Protein AF-A0A0M4JJF6-F1 (afdb_monomer_lite)

Secondary structure (DSSP, 8-state):
-------------------SS-HHHHHHHHHHHHHHHHHHHHHTTHHHHHHHHHHHHHHHHTTTTSTT-HHHHHHHHHHHHHHHHHHTHHHHHHHHHHHHHSTT--HHHHHHHHHHHHHHHHHTSTTSHHHHHHTTSSEEEEEEEETTEEEEEEEEETTTEEEEEEEETTEEEEEEEEE----HHHHHHHHHHHHHHHHHHHTT----GGGGGG-GGGHHHHHHHHHHHHHHHHHHHHHHHHHHHHHHHHHHHTSSGGGHHHHHHHHHHHHHHTTTTTTHHHHHHIIIIISEEEE-BB-TTSPEEEETTSSSS-SB-TTSSBPHHHIIIIIHHHHHHHSSSPPP-TTTGGGTEEEESS-PPTTEEEEEETTEEEEEEESHHHHHHTTBS--TTTGGGHHIIIIIHHHHHHHHHHHS-TTTHHHHHHHHHHHHHHHHHHS--HHHHHHHHTT-HHHHHHHHHHHHHHHHHHHHTT-----SSS--HHHHHHHHHHHHHHHHHHHHHT-HHHHHHT-TTHHHHHHHHHHHHHHHHHHHHHHHTT---TT-SPTT----------TTTHHHHHHHHHHHHHHHH-GGGEEEEEEETTEEEEEES-SSSS--HHHHHHTT--EEEEETTTEEEEE--TTHHHHHHHHHHHHH-

Foldseek 3Di:
DDDDDDDDDDDPDDPPPPPDDCPPVVVVLVVLVLQLVLQVQLVVCQLQLLVLQAQLVVQLLVVVPDPDDPSNVSSCVSNVSSVVSVVCLLLSLLLSLQQSLAPVSDNLLSVQSNLLLVLLCVQVDVVHLLCVPFQPPCKDWAWDQDPLDTDTPDIGGLLFWDFDWDDRNQAITRHDTDGQQDCPNLSSNVSSNVSSVLQNPQQQAADPPVCRVCHHNNVSSVVSVVVSVVVSNVCSVPRSVVLSVLLVLLCVCVVDDVSLLVSLLVLLLVLLVCVVSPCSVSNQCQAAFAAKDKFFAWALLLATEAEQPPDPHGQADPVRFGDPVCQVQAVQVCCVQQQVRDRDGRVCNVNHYDYHPDDDPPQWDWHQDPSYTIIIHGGQQRCLSSLGLGQSNPLLLLLCLQAALVLQLVLLLVLFDPVCSVQSCQQSVVLSLSCQASQSNSSSCSLACSQPVVLSSVSSNLSSVSSSQLVVLSAHQHANGHRHPSRRVVSQSSRSSSLSNLCSRVHVSSSVSNHSVCSVVSSVVNRVVNNVVSNCCCVVVVGCGPNSDDPPDDDPGPDDDPPPVLLVLLLQLLVLCCVQCPLQQFDDWDDDQFKIKTFGPFPPPRHDPVSNVVSVFPDWDDDPGGIIITGRHRCVVSNRVSNVVVSVD

Structure (mmCIF, N/CA/C/O backbone):
data_AF-A0A0M4JJF6-F1
#
_entry.id   AF-A0A0M4JJF6-F1
#
loop_
_atom_site.group_PDB
_atom_site.id
_atom_site.type_symbol
_atom_site.label_atom_id
_atom_site.label_alt_id
_atom_site.label_comp_id
_atom_site.label_asym_id
_atom_site.label_entity_id
_atom_site.label_seq_id
_atom_site.pdbx_PDB_ins_code
_atom_site.Cartn_x
_atom_site.Cartn_y
_atom_site.Cartn_z
_atom_site.occupancy
_atom_site.B_iso_or_equiv
_atom_site.auth_seq_id
_atom_site.auth_comp_id
_atom_site.auth_asym_id
_atom_site.auth_atom_id
_atom_site.pdbx_PDB_model_num
ATOM 1 N N . MET A 1 1 ? -38.764 65.957 46.339 1.00 36.06 1 MET A N 1
ATOM 2 C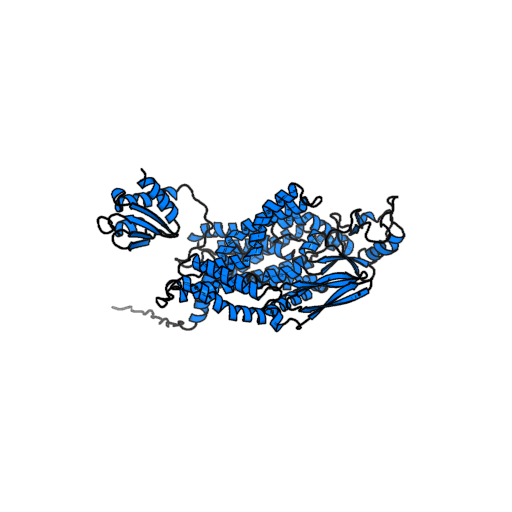 CA . MET A 1 1 ? -37.404 65.758 45.787 1.00 36.06 1 MET A CA 1
ATOM 3 C C . MET A 1 1 ? -37.327 64.319 45.296 1.00 36.06 1 MET A C 1
ATOM 5 O O . MET A 1 1 ? -37.314 63.419 46.115 1.00 36.06 1 MET A O 1
ATOM 9 N N . ASN A 1 2 ? -37.727 64.063 44.051 1.00 31.86 2 ASN A N 1
ATOM 10 C CA . ASN A 1 2 ? -36.902 64.065 42.829 1.00 31.86 2 ASN A CA 1
ATOM 11 C C . ASN A 1 2 ? -35.875 62.916 42.788 1.00 31.86 2 ASN A C 1
ATOM 13 O O . ASN A 1 2 ? -34.864 62.975 43.471 1.00 31.86 2 ASN A O 1
ATOM 17 N N . THR A 1 3 ? -36.197 61.870 42.005 1.00 33.09 3 THR A N 1
ATOM 18 C CA . THR A 1 3 ? -35.511 61.436 40.754 1.00 33.09 3 THR A CA 1
ATOM 19 C C . THR A 1 3 ? -34.329 60.486 41.023 1.00 33.09 3 THR A C 1
ATOM 21 O O . THR A 1 3 ? -33.527 60.770 41.893 1.00 33.09 3 THR A O 1
ATOM 24 N N . VAL A 1 4 ? -34.116 59.341 40.364 1.00 33.16 4 VAL A N 1
ATOM 25 C CA . VAL A 1 4 ? -34.265 58.993 38.942 1.00 33.16 4 VAL A CA 1
ATOM 26 C C . VAL A 1 4 ? -34.453 57.471 38.806 1.00 33.16 4 VAL A C 1
ATOM 28 O O . VAL A 1 4 ? -33.656 56.695 39.326 1.00 33.16 4 VAL A O 1
ATOM 31 N N . SER A 1 5 ? -35.455 57.052 38.034 1.00 38.34 5 SER A N 1
ATOM 32 C CA . SER A 1 5 ? -35.536 55.745 37.377 1.00 38.34 5 SER A CA 1
ATOM 33 C C . SER A 1 5 ? -35.001 55.869 35.945 1.00 38.34 5 SER A C 1
ATOM 35 O O . SER A 1 5 ? -35.314 56.837 35.251 1.00 38.34 5 SER A O 1
ATOM 37 N N . LYS A 1 6 ? -34.212 54.896 35.470 1.00 33.53 6 LYS A N 1
ATOM 38 C CA . LYS A 1 6 ? -34.040 54.659 34.029 1.00 33.53 6 LYS A CA 1
ATOM 39 C C . LYS A 1 6 ? -33.722 53.196 33.735 1.00 33.53 6 LYS A C 1
ATOM 41 O O . LYS A 1 6 ? -32.844 52.586 34.331 1.00 33.53 6 LYS A O 1
ATOM 46 N N . GLU A 1 7 ? -34.525 52.681 32.819 1.00 38.53 7 GLU A N 1
ATOM 47 C CA . GLU A 1 7 ? -34.647 51.317 32.324 1.00 38.53 7 GLU A CA 1
ATOM 48 C C . GLU A 1 7 ? -33.341 50.722 31.784 1.00 38.53 7 GLU A C 1
ATOM 50 O O . GLU A 1 7 ? -32.518 51.410 31.179 1.00 38.53 7 GLU A O 1
ATOM 55 N N . THR A 1 8 ? -33.216 49.395 31.839 1.00 30.08 8 THR A N 1
ATOM 56 C CA . THR A 1 8 ? -32.450 48.665 30.823 1.00 30.08 8 THR A CA 1
ATOM 57 C C . THR A 1 8 ? -33.233 47.436 30.373 1.00 30.08 8 THR A C 1
ATOM 59 O O . THR A 1 8 ? -33.592 46.560 31.155 1.00 30.08 8 THR A O 1
ATOM 62 N N . LYS A 1 9 ? -33.555 47.442 29.078 1.00 29.80 9 LYS A N 1
ATOM 63 C CA . LYS A 1 9 ? -34.382 46.486 28.340 1.00 29.80 9 LYS A CA 1
ATOM 64 C C . LYS A 1 9 ? -33.853 45.052 28.442 1.00 29.80 9 LYS A C 1
ATOM 66 O O . LYS A 1 9 ? -32.748 44.764 27.990 1.00 29.80 9 LYS A O 1
ATOM 71 N N . ILE A 1 10 ? -34.710 44.138 28.890 1.00 30.95 10 ILE A N 1
ATOM 72 C CA . ILE A 1 10 ? -34.548 42.692 28.702 1.00 30.95 10 ILE A CA 1
ATOM 73 C C . ILE A 1 10 ? -34.803 42.383 27.219 1.00 30.95 10 ILE A C 1
ATOM 75 O O . ILE A 1 10 ? -35.938 42.423 26.739 1.00 30.95 10 ILE A O 1
ATOM 79 N N . LYS A 1 11 ? -33.739 42.085 26.465 1.00 28.56 11 LYS A N 1
ATOM 80 C CA . LYS A 1 11 ? -33.845 41.459 25.142 1.00 28.56 11 LYS A CA 1
ATOM 81 C C . LYS A 1 11 ? -34.229 39.991 25.347 1.00 28.56 11 LYS A C 1
ATOM 83 O O . LYS A 1 11 ? -33.445 39.215 25.878 1.00 28.56 11 LYS A O 1
ATOM 88 N N . LYS A 1 12 ? -35.432 39.620 24.898 1.00 30.91 12 LYS A N 1
ATOM 89 C CA . LYS A 1 12 ? -35.834 38.225 24.668 1.00 30.91 12 LYS A CA 1
ATOM 90 C C . LYS A 1 12 ? -34.853 37.583 23.683 1.00 30.91 12 LYS A C 1
ATOM 92 O O . LYS A 1 12 ? -34.950 37.828 22.479 1.00 30.91 12 LYS A O 1
ATOM 97 N N . GLU A 1 13 ? -33.942 36.753 24.175 1.00 30.30 13 GLU A N 1
ATOM 98 C CA . GLU A 1 13 ? -33.288 35.760 23.331 1.00 30.30 13 GLU A CA 1
ATOM 99 C C . GLU A 1 13 ? -34.336 34.723 22.927 1.00 30.30 13 GLU A C 1
ATOM 101 O O . GLU A 1 13 ? -34.927 34.018 23.744 1.00 30.30 13 GLU A O 1
ATOM 106 N N . LYS A 1 14 ? -34.630 34.705 21.627 1.00 28.64 14 LYS A N 1
ATOM 107 C CA . LYS A 1 14 ? -35.401 33.647 20.990 1.00 28.64 14 LYS A CA 1
ATOM 108 C C . LYS A 1 14 ? -34.633 32.342 21.183 1.00 28.64 14 LYS A C 1
ATOM 110 O O . LYS A 1 14 ? -33.569 32.178 20.590 1.00 28.64 14 LYS A O 1
ATOM 115 N N . ASN A 1 15 ? -35.215 31.418 21.943 1.00 30.58 15 ASN A N 1
ATOM 116 C CA . ASN A 1 15 ? -34.919 29.993 21.849 1.00 30.58 15 ASN A CA 1
ATOM 117 C C . ASN A 1 15 ? -35.012 29.575 20.376 1.00 30.58 15 ASN A C 1
ATOM 119 O O . ASN A 1 15 ? -36.103 29.383 19.837 1.00 30.58 15 ASN A O 1
ATOM 123 N N . PHE A 1 16 ? -33.863 29.472 19.713 1.00 29.19 16 PHE A N 1
ATOM 124 C CA . PHE A 1 16 ? -33.748 28.760 18.452 1.00 29.19 16 PHE A CA 1
ATOM 125 C C . PHE A 1 16 ? -33.632 27.279 18.791 1.00 29.19 16 PHE A C 1
ATOM 127 O O . PHE A 1 16 ? -32.544 26.723 18.930 1.00 29.19 16 PHE A O 1
ATOM 134 N N . ASP A 1 17 ? -34.793 26.653 18.938 1.00 36.25 17 ASP A N 1
ATOM 135 C CA . ASP A 1 17 ? -34.928 25.209 18.927 1.00 36.25 17 ASP A CA 1
ATOM 136 C C . ASP A 1 17 ? -34.514 24.685 17.539 1.00 36.25 17 ASP A C 1
ATOM 138 O O . ASP A 1 17 ? -35.274 24.692 16.569 1.00 36.25 17 ASP A O 1
ATOM 142 N N . LYS A 1 18 ? -33.238 24.307 17.416 1.00 32.38 18 LYS A N 1
ATOM 143 C CA . LYS A 1 18 ? -32.677 23.549 16.288 1.00 32.38 18 LYS A CA 1
ATOM 144 C C . LYS A 1 18 ? -32.388 22.115 16.732 1.00 32.38 18 LYS A C 1
ATOM 146 O O . LYS A 1 18 ? -31.299 21.598 16.508 1.00 32.38 18 LYS A O 1
ATOM 151 N N . THR A 1 19 ? -33.357 21.432 17.338 1.00 46.03 19 THR A N 1
ATOM 152 C CA . THR A 1 19 ? -33.222 20.004 17.662 1.00 46.03 19 THR A CA 1
ATOM 153 C C . THR A 1 19 ? -34.248 19.157 16.920 1.00 46.03 19 THR A C 1
ATOM 155 O O . THR A 1 19 ? -35.281 18.794 17.462 1.00 46.03 19 THR A O 1
ATOM 158 N N . LYS A 1 20 ? -33.970 18.814 15.648 1.00 39.09 20 LYS A N 1
ATOM 159 C CA . LYS A 1 20 ? -34.603 17.635 15.000 1.00 39.09 20 LYS A CA 1
ATOM 160 C C . LYS A 1 20 ? -34.040 17.162 13.654 1.00 39.09 20 LYS A C 1
ATOM 162 O O . LYS A 1 20 ? -34.590 16.222 13.090 1.00 39.09 20 LYS A O 1
ATOM 167 N N . LYS A 1 21 ? -32.947 17.737 13.127 1.00 41.28 21 LYS A N 1
ATOM 168 C CA . LYS A 1 21 ? -32.400 17.341 11.806 1.00 41.28 21 LYS A CA 1
ATOM 169 C C . LYS A 1 21 ? -31.160 16.428 11.826 1.00 41.28 21 LYS A C 1
ATOM 171 O O . LYS A 1 21 ? -30.768 15.958 10.766 1.00 41.28 21 LYS A O 1
ATOM 176 N N . ASN A 1 22 ? -30.585 16.106 12.993 1.00 50.56 22 ASN A N 1
ATOM 177 C CA . ASN A 1 22 ? -29.262 15.455 13.067 1.00 50.56 22 ASN A CA 1
ATOM 178 C C . ASN A 1 22 ? -29.225 13.965 13.454 1.00 50.56 22 ASN A C 1
ATOM 180 O O . ASN A 1 22 ? -28.136 13.406 13.458 1.00 50.56 22 ASN A O 1
ATOM 184 N N . ASN A 1 23 ? -30.346 13.280 13.713 1.00 58.53 23 ASN A N 1
ATOM 185 C CA . ASN A 1 23 ? -30.296 11.911 14.265 1.00 58.53 23 ASN A CA 1
ATOM 186 C C . ASN A 1 23 ? -29.668 10.854 13.338 1.00 58.53 23 ASN A C 1
ATOM 188 O O . ASN A 1 23 ? -29.099 9.888 13.831 1.00 58.53 23 ASN A O 1
ATOM 192 N N . PHE A 1 24 ? -29.766 10.985 12.011 1.00 67.00 24 PHE A N 1
ATOM 193 C CA . PHE A 1 24 ? -29.172 9.992 11.105 1.00 67.00 24 PHE A CA 1
ATOM 194 C C . PHE A 1 24 ? -27.657 10.174 10.977 1.00 67.00 24 PHE A C 1
ATOM 196 O O . PHE A 1 24 ? -26.903 9.234 11.219 1.00 67.00 24 PHE A O 1
ATOM 203 N N . PHE A 1 25 ? -27.212 11.391 10.648 1.00 61.75 25 PHE A N 1
ATOM 204 C CA . PHE A 1 25 ? -25.793 11.697 10.480 1.00 61.75 25 PHE A CA 1
ATOM 205 C C . PHE A 1 25 ? -25.012 11.546 11.786 1.00 61.75 25 PHE A C 1
ATOM 207 O O . PHE A 1 25 ? -23.918 10.993 11.753 1.00 61.75 25 PHE A O 1
ATOM 214 N N . SER A 1 26 ? -25.571 11.948 12.934 1.00 66.19 26 SER A N 1
ATOM 215 C CA . SER A 1 26 ? -24.904 11.750 14.226 1.00 66.19 26 SER A CA 1
ATOM 216 C C . SER A 1 26 ? -24.753 10.265 14.563 1.00 66.19 26 SER A C 1
ATOM 218 O O . SER A 1 26 ? -23.661 9.825 14.907 1.00 66.19 26 SER A O 1
ATOM 220 N N . ASN A 1 27 ? -25.808 9.463 14.387 1.00 68.62 27 ASN A N 1
ATOM 221 C CA . ASN A 1 27 ? -25.758 8.022 14.639 1.00 68.62 27 ASN A CA 1
ATOM 222 C C . ASN A 1 27 ? -24.825 7.286 13.669 1.00 68.62 27 ASN A C 1
ATOM 224 O O . ASN A 1 27 ? -24.177 6.315 14.062 1.00 68.62 27 ASN A O 1
ATOM 228 N N . LEU A 1 28 ? -24.753 7.723 12.409 1.00 70.81 28 LEU A N 1
ATOM 229 C CA . LEU A 1 28 ? -23.800 7.196 11.436 1.00 70.81 28 LEU A CA 1
ATOM 230 C C . LEU A 1 28 ? -22.364 7.518 11.861 1.00 70.81 28 LEU A C 1
ATOM 232 O O . LEU A 1 28 ? -21.527 6.623 11.882 1.00 70.81 28 LEU A O 1
ATOM 236 N N . LEU A 1 29 ? -22.098 8.760 12.266 1.00 64.75 29 LEU A N 1
ATOM 237 C CA . LEU A 1 29 ? -20.776 9.210 12.697 1.00 64.75 29 LEU A CA 1
ATOM 238 C C . LEU A 1 29 ? -20.318 8.476 13.969 1.00 64.75 29 LEU A C 1
ATOM 240 O O . LEU A 1 29 ? -19.194 7.989 14.009 1.00 64.75 29 LEU A O 1
ATOM 244 N N . ILE A 1 30 ? -21.209 8.268 14.945 1.00 70.19 30 ILE A N 1
ATOM 245 C CA . ILE A 1 30 ? -20.930 7.463 16.151 1.00 70.19 30 ILE A CA 1
ATOM 246 C C . ILE A 1 30 ? -20.581 6.011 15.783 1.00 70.19 30 ILE A C 1
ATOM 248 O O . ILE A 1 30 ? -19.629 5.436 16.312 1.00 70.19 30 ILE A O 1
ATOM 252 N N . LYS A 1 31 ? -21.322 5.397 14.851 1.00 71.88 31 LYS A N 1
ATOM 253 C CA . LYS A 1 31 ? -21.014 4.036 14.374 1.00 71.88 31 LYS A CA 1
ATOM 254 C C . LYS A 1 31 ? -19.681 3.975 13.630 1.00 71.88 31 LYS A C 1
ATOM 256 O O . LYS A 1 31 ? -18.936 3.020 13.826 1.00 71.88 31 LYS A O 1
ATOM 261 N N . LEU A 1 32 ? -19.371 4.983 12.815 1.00 69.94 32 LEU A N 1
ATOM 262 C CA . LEU A 1 32 ? -18.097 5.092 12.101 1.00 69.94 32 LEU A CA 1
ATOM 263 C C . LEU A 1 32 ? -16.919 5.306 13.060 1.00 69.94 32 LEU A C 1
ATOM 265 O O . LEU A 1 32 ? -15.867 4.713 12.858 1.00 69.94 32 LEU A O 1
ATOM 269 N N . GLN A 1 33 ? -17.101 6.067 14.139 1.00 67.75 33 GLN A N 1
ATOM 270 C CA . GLN A 1 33 ? -16.109 6.188 15.212 1.00 67.75 33 GLN A CA 1
ATOM 271 C C . GLN A 1 33 ? -15.888 4.852 15.934 1.00 67.75 33 GLN A C 1
ATOM 273 O O . GLN A 1 33 ? -14.746 4.466 16.175 1.00 67.75 33 GLN A O 1
ATOM 278 N N . GLY A 1 34 ? -16.964 4.120 16.249 1.00 69.56 34 GLY A N 1
ATOM 279 C CA . GLY A 1 34 ? -16.873 2.780 16.838 1.00 69.56 34 GLY A CA 1
ATOM 280 C C . GLY A 1 34 ? -16.149 1.786 15.925 1.00 69.56 34 GLY A C 1
ATOM 281 O O . GLY A 1 34 ? -15.301 1.024 16.389 1.00 69.56 34 GLY A O 1
ATOM 282 N N . LEU A 1 35 ? -16.424 1.850 14.619 1.00 75.44 35 LEU A N 1
ATOM 283 C CA . LEU A 1 35 ? -15.684 1.101 13.609 1.00 75.44 35 LEU A CA 1
ATOM 284 C C . LEU A 1 35 ? -14.207 1.505 13.620 1.00 75.44 35 LEU A C 1
ATOM 286 O O . LEU A 1 35 ? -13.365 0.633 13.794 1.00 75.44 35 LEU A O 1
ATOM 290 N N . GLY A 1 36 ? -13.889 2.798 13.551 1.00 68.12 36 GLY A N 1
ATOM 291 C CA . GLY A 1 36 ? -12.515 3.299 13.594 1.00 68.12 36 GLY A CA 1
ATOM 292 C C . GLY A 1 36 ? -11.718 2.796 14.795 1.00 68.12 36 GLY A C 1
ATOM 293 O O . GLY A 1 36 ? -10.626 2.266 14.617 1.00 68.12 36 GLY A O 1
ATOM 294 N N . LYS A 1 37 ? -12.307 2.842 15.998 1.00 72.06 37 LYS A N 1
ATOM 295 C CA . LYS A 1 37 ? -11.708 2.278 17.221 1.00 72.06 37 LYS A CA 1
ATOM 296 C C . LYS A 1 37 ? -11.464 0.766 17.093 1.00 72.06 37 LYS A C 1
ATOM 298 O O . LYS A 1 37 ? -10.407 0.284 17.485 1.00 72.06 37 LYS A O 1
ATOM 303 N N . SER A 1 38 ? -12.401 0.013 16.505 1.00 77.88 38 SER A N 1
ATOM 304 C CA . SER A 1 38 ? -12.242 -1.437 16.284 1.00 77.88 38 SER A CA 1
ATOM 305 C C . SER A 1 38 ? -11.167 -1.788 15.246 1.00 77.88 38 SER A C 1
ATOM 307 O O . SER A 1 38 ? -10.521 -2.828 15.356 1.00 77.88 38 SER A O 1
ATOM 309 N N . LEU A 1 39 ? -10.933 -0.916 14.263 1.00 78.12 39 LEU A N 1
ATOM 310 C CA . LEU A 1 39 ? -9.905 -1.113 13.240 1.00 78.12 39 LEU A CA 1
ATOM 311 C C . LEU A 1 39 ? -8.490 -0.888 13.790 1.00 78.12 39 LEU A C 1
ATOM 313 O O . LEU A 1 39 ? -7.530 -1.284 13.144 1.00 78.12 39 LEU A O 1
ATOM 317 N N . MET A 1 40 ? -8.335 -0.316 14.989 1.00 74.19 40 MET A N 1
ATOM 318 C CA . MET A 1 40 ? -7.015 -0.114 15.596 1.00 74.19 40 MET A CA 1
ATOM 319 C C . MET A 1 40 ? -6.382 -1.412 16.118 1.00 74.19 40 MET A C 1
ATOM 321 O O . MET A 1 40 ? -5.158 -1.477 16.209 1.00 74.19 40 MET A O 1
ATOM 325 N N . TYR A 1 41 ? -7.173 -2.453 16.428 1.00 74.25 41 TYR A N 1
ATOM 326 C CA . TYR A 1 41 ? -6.633 -3.716 16.958 1.00 74.25 41 TYR A CA 1
ATOM 327 C C . TYR A 1 41 ? -5.689 -4.423 15.968 1.00 74.25 41 TYR A C 1
ATOM 329 O O . TYR A 1 41 ? -4.565 -4.729 16.362 1.00 74.25 41 TYR A O 1
ATOM 337 N N . PRO A 1 42 ? -6.067 -4.650 14.693 1.00 75.88 42 PRO A N 1
ATOM 338 C CA . PRO A 1 42 ? -5.152 -5.222 13.699 1.00 75.88 42 PRO A CA 1
ATOM 339 C C . PRO A 1 42 ? -3.965 -4.304 13.383 1.00 75.88 42 PRO A C 1
ATOM 341 O O . PRO A 1 42 ? -2.849 -4.776 13.183 1.00 75.88 42 PRO A O 1
ATOM 344 N N . ILE A 1 43 ? -4.200 -2.987 13.373 1.00 76.12 43 ILE A N 1
ATOM 345 C CA . ILE A 1 43 ? -3.207 -1.975 12.985 1.00 76.12 43 ILE A CA 1
ATOM 346 C C . ILE A 1 43 ? -2.015 -1.939 13.945 1.00 76.12 43 ILE A C 1
ATOM 348 O O . ILE A 1 43 ? -0.901 -1.629 13.531 1.00 76.12 43 ILE A O 1
ATOM 352 N N . ALA A 1 44 ? -2.212 -2.307 15.213 1.00 78.75 44 ALA A N 1
ATOM 353 C CA . ALA A 1 44 ? -1.146 -2.319 16.212 1.00 78.75 44 ALA A CA 1
ATOM 354 C C . ALA A 1 44 ? 0.044 -3.230 15.844 1.00 78.75 44 ALA A C 1
ATOM 356 O O . ALA A 1 44 ? 1.162 -2.970 16.286 1.00 78.75 44 ALA A O 1
ATOM 357 N N . LEU A 1 45 ? -0.172 -4.270 15.027 1.00 82.25 45 LEU A N 1
ATOM 358 C CA . LEU A 1 45 ? 0.887 -5.186 14.582 1.00 82.25 45 LEU A CA 1
ATOM 359 C C . LEU A 1 45 ? 1.697 -4.642 13.395 1.00 82.25 45 LEU A C 1
ATOM 361 O O . LEU A 1 45 ? 2.835 -5.067 13.185 1.00 82.25 45 LEU A O 1
ATOM 365 N N . LEU A 1 46 ? 1.134 -3.698 12.633 1.00 82.81 46 LEU A N 1
ATOM 366 C CA . LEU A 1 46 ? 1.685 -3.260 11.350 1.00 82.81 46 LEU A CA 1
ATOM 367 C C . LEU A 1 46 ? 3.077 -2.625 11.445 1.00 82.81 46 LEU A C 1
ATOM 369 O O . LEU A 1 46 ? 3.925 -2.998 10.638 1.00 82.81 46 LEU A O 1
ATOM 373 N N . PRO A 1 47 ? 3.381 -1.737 12.415 1.00 81.88 47 PRO A N 1
ATOM 374 C CA . PRO A 1 47 ? 4.703 -1.117 12.498 1.00 81.88 47 PRO A CA 1
ATOM 375 C C . PRO A 1 47 ? 5.843 -2.125 12.638 1.00 81.88 47 PRO A C 1
ATOM 377 O O . PRO A 1 47 ? 6.862 -2.029 11.958 1.00 81.88 47 PRO A O 1
ATOM 380 N N . PHE A 1 48 ? 5.675 -3.108 13.524 1.00 85.81 48 PHE A N 1
ATOM 381 C CA . PHE A 1 48 ? 6.711 -4.103 13.772 1.00 85.81 48 PHE A CA 1
ATOM 382 C C . PHE A 1 48 ? 6.792 -5.111 12.625 1.00 85.81 48 PHE A C 1
ATOM 384 O O . PHE A 1 48 ? 7.889 -5.433 12.174 1.00 85.81 48 PHE A O 1
ATOM 391 N N . ALA A 1 49 ? 5.641 -5.540 12.095 1.00 87.12 49 ALA A N 1
ATOM 392 C CA . ALA A 1 49 ? 5.590 -6.385 10.909 1.00 87.12 49 ALA A CA 1
ATOM 393 C C . ALA A 1 49 ? 6.285 -5.725 9.707 1.00 87.12 49 ALA A C 1
ATOM 395 O O . ALA A 1 49 ? 7.024 -6.397 8.992 1.00 87.12 49 ALA A O 1
ATOM 396 N N . ALA A 1 50 ? 6.105 -4.416 9.512 1.00 82.25 50 ALA A N 1
ATOM 397 C CA . ALA A 1 50 ? 6.746 -3.658 8.441 1.00 82.25 50 ALA A CA 1
ATOM 398 C C . ALA A 1 50 ? 8.267 -3.616 8.590 1.00 82.25 50 ALA A C 1
ATOM 400 O O . ALA A 1 50 ? 8.981 -3.848 7.618 1.00 82.25 50 ALA A O 1
ATOM 401 N N . LEU A 1 51 ? 8.768 -3.367 9.805 1.00 86.38 51 LEU A N 1
ATOM 402 C CA . LEU A 1 51 ? 10.207 -3.378 10.080 1.00 86.38 51 LEU A CA 1
ATOM 403 C C . LEU A 1 51 ? 10.815 -4.752 9.790 1.00 86.38 51 LEU A C 1
ATOM 405 O O . LEU A 1 51 ? 11.813 -4.838 9.078 1.00 86.38 51 LEU A O 1
ATOM 409 N N . LEU A 1 52 ? 10.194 -5.820 10.299 1.00 91.25 52 LEU A N 1
ATOM 410 C CA . LEU A 1 52 ? 10.630 -7.193 10.046 1.00 91.25 52 LEU A CA 1
ATOM 411 C C . LEU A 1 52 ? 10.628 -7.514 8.550 1.00 91.25 52 LEU A C 1
ATOM 413 O O . LEU A 1 52 ? 11.637 -7.965 8.011 1.00 91.25 52 LEU A O 1
ATOM 417 N N . ASN A 1 53 ? 9.524 -7.214 7.862 1.00 85.31 53 ASN A N 1
ATOM 418 C CA . ASN A 1 53 ? 9.411 -7.454 6.432 1.00 85.31 53 ASN A CA 1
ATOM 419 C C . ASN A 1 53 ? 10.499 -6.699 5.658 1.00 85.31 53 ASN A C 1
ATOM 421 O O . ASN A 1 53 ? 11.169 -7.281 4.806 1.00 85.31 53 ASN A O 1
ATOM 425 N N . ARG A 1 54 ? 10.736 -5.420 5.978 1.00 83.25 54 ARG A N 1
ATOM 426 C CA . ARG A 1 54 ? 11.685 -4.618 5.206 1.00 83.25 54 ARG A CA 1
ATOM 427 C C . ARG A 1 54 ? 13.139 -4.992 5.468 1.00 83.25 54 ARG A C 1
ATOM 429 O O . ARG A 1 54 ? 13.875 -5.192 4.506 1.00 83.25 54 ARG A O 1
ATOM 436 N N . PHE A 1 55 ? 13.554 -5.117 6.728 1.00 86.00 55 PHE A N 1
ATOM 437 C CA . PHE A 1 55 ? 14.934 -5.500 7.046 1.00 86.00 55 PHE A CA 1
ATOM 438 C C . PHE A 1 55 ? 15.259 -6.917 6.581 1.00 86.00 55 PHE A C 1
ATOM 440 O O . PHE A 1 55 ? 16.352 -7.154 6.071 1.00 86.00 55 PHE A O 1
ATOM 447 N N . GLY A 1 56 ? 14.306 -7.843 6.708 1.00 86.88 56 GLY A N 1
ATOM 448 C CA . GLY A 1 56 ? 14.472 -9.195 6.196 1.00 86.88 56 GLY A CA 1
ATOM 449 C C . GLY A 1 56 ? 14.595 -9.225 4.671 1.00 86.88 56 GLY A C 1
ATOM 450 O O . GLY A 1 56 ? 15.530 -9.830 4.153 1.00 86.88 56 GLY A O 1
ATOM 451 N N . SER A 1 57 ? 13.726 -8.495 3.956 1.00 81.44 57 SER A N 1
ATOM 452 C CA . SER A 1 57 ? 13.804 -8.374 2.490 1.00 81.44 57 SER A CA 1
ATOM 453 C C . SER A 1 57 ? 15.132 -7.766 2.040 1.00 81.44 57 SER A C 1
ATOM 455 O O . SER A 1 57 ? 15.775 -8.317 1.158 1.00 81.44 57 SER A O 1
ATOM 457 N N . LEU A 1 58 ? 15.597 -6.696 2.697 1.00 82.12 58 LEU A N 1
ATOM 458 C CA . LEU A 1 58 ? 16.899 -6.087 2.406 1.00 82.12 58 LEU A CA 1
ATOM 459 C C . LEU A 1 58 ? 18.050 -7.087 2.585 1.00 82.12 58 LEU A C 1
ATOM 461 O O . LEU A 1 58 ? 18.936 -7.175 1.741 1.00 82.12 58 LEU A O 1
ATOM 465 N N . ALA A 1 59 ? 18.050 -7.849 3.680 1.00 84.75 59 ALA A N 1
ATOM 466 C CA . ALA A 1 59 ? 19.082 -8.851 3.918 1.00 84.75 59 ALA A CA 1
ATOM 467 C C . ALA A 1 59 ? 19.076 -9.951 2.841 1.00 84.75 59 ALA A C 1
ATOM 469 O O . ALA A 1 59 ? 20.144 -10.405 2.440 1.00 84.75 59 ALA A O 1
ATOM 470 N N . MET A 1 60 ? 17.903 -10.340 2.332 1.00 82.69 60 MET A N 1
ATOM 471 C CA . MET A 1 60 ? 17.790 -11.276 1.206 1.00 82.69 60 MET A CA 1
ATOM 472 C C . MET A 1 60 ? 18.279 -10.653 -0.111 1.00 82.69 60 MET A C 1
ATOM 474 O O . MET A 1 60 ? 19.023 -11.305 -0.840 1.00 82.69 60 MET A O 1
ATOM 478 N N . GLU A 1 61 ? 17.908 -9.399 -0.395 1.00 76.25 61 GLU A N 1
ATOM 479 C CA . GLU A 1 61 ? 18.316 -8.640 -1.591 1.00 76.25 61 GLU A CA 1
ATOM 480 C C . GLU A 1 61 ? 19.850 -8.514 -1.679 1.00 76.25 61 GLU A C 1
ATOM 482 O O . GLU A 1 61 ? 20.438 -8.814 -2.720 1.00 76.25 61 GLU A O 1
ATOM 487 N N . LEU A 1 62 ? 20.508 -8.161 -0.566 1.00 79.31 62 LEU A N 1
ATOM 488 C CA . LEU A 1 62 ? 21.970 -8.014 -0.469 1.00 79.31 62 LEU A CA 1
ATOM 489 C C . LEU A 1 62 ? 22.749 -9.336 -0.586 1.00 79.31 62 LEU A C 1
ATOM 491 O O . LEU A 1 62 ? 23.969 -9.312 -0.702 1.00 79.31 62 LEU A O 1
ATOM 495 N N . ASN A 1 63 ? 22.068 -10.481 -0.520 1.00 80.75 63 ASN A N 1
ATOM 496 C CA . ASN A 1 63 ? 22.676 -11.813 -0.523 1.00 80.75 63 ASN A CA 1
ATOM 497 C C . ASN A 1 63 ? 22.120 -12.693 -1.658 1.00 80.75 63 ASN A C 1
ATOM 499 O O . ASN A 1 63 ? 22.037 -13.914 -1.519 1.00 80.75 63 ASN A O 1
ATOM 503 N N . SER A 1 64 ? 21.716 -12.071 -2.767 1.00 66.56 64 SER A N 1
ATOM 504 C CA . SER A 1 64 ? 20.984 -12.706 -3.869 1.00 66.56 64 SER A CA 1
ATOM 505 C C . SER A 1 64 ? 21.844 -13.543 -4.830 1.00 66.56 64 SER A C 1
ATOM 507 O O . SER A 1 64 ? 21.295 -14.413 -5.502 1.00 66.56 64 SER A O 1
ATOM 509 N N . ASP A 1 65 ? 23.172 -13.364 -4.846 1.00 64.81 65 ASP A N 1
ATOM 510 C CA . ASP A 1 65 ? 24.092 -14.049 -5.780 1.00 64.81 65 ASP A CA 1
ATOM 511 C C . ASP A 1 65 ? 24.147 -15.576 -5.599 1.00 64.81 65 ASP A C 1
ATOM 513 O O . ASP A 1 65 ? 24.457 -16.322 -6.526 1.00 64.81 65 ASP A O 1
ATOM 517 N N . THR A 1 66 ? 23.841 -16.061 -4.396 1.00 62.19 66 THR A N 1
ATOM 518 C CA . THR A 1 66 ? 23.698 -17.489 -4.092 1.00 62.19 66 THR A CA 1
ATOM 519 C C . THR A 1 66 ? 22.427 -17.674 -3.283 1.00 62.19 66 THR A C 1
ATOM 521 O O . THR A 1 66 ? 22.405 -17.428 -2.073 1.00 62.19 66 THR A O 1
ATOM 524 N N . GLN A 1 67 ? 21.347 -18.088 -3.954 1.00 60.62 67 GLN A N 1
ATOM 525 C CA . GLN A 1 67 ? 20.101 -18.435 -3.272 1.00 60.62 67 GLN A CA 1
ATOM 526 C C . GLN A 1 67 ? 20.434 -19.389 -2.111 1.00 60.62 67 GLN A C 1
ATOM 528 O O . GLN A 1 67 ? 21.104 -20.401 -2.312 1.00 60.62 67 GLN A O 1
ATOM 533 N N . TYR A 1 68 ? 19.997 -19.035 -0.895 1.00 76.69 68 TYR A N 1
ATOM 534 C CA . TYR A 1 68 ? 20.174 -19.812 0.344 1.00 76.69 68 TYR A CA 1
ATOM 535 C C . TYR A 1 68 ? 21.545 -19.773 1.045 1.00 76.69 68 TYR A C 1
ATOM 537 O O . TYR A 1 68 ? 21.829 -20.648 1.869 1.00 76.69 68 TYR A O 1
ATOM 545 N N . ASN A 1 69 ? 22.383 -18.758 0.822 1.00 85.44 69 ASN A N 1
ATOM 546 C CA . ASN A 1 69 ? 23.508 -18.508 1.735 1.00 85.44 69 ASN A CA 1
ATOM 547 C C . ASN A 1 69 ? 23.033 -18.074 3.147 1.00 85.44 69 ASN A C 1
ATOM 549 O O . ASN A 1 69 ? 21.850 -17.818 3.391 1.00 85.44 69 ASN A O 1
ATOM 553 N N . ALA A 1 70 ? 23.962 -17.984 4.106 1.00 88.50 70 ALA A N 1
ATOM 554 C CA . ALA A 1 70 ? 23.638 -17.632 5.492 1.00 88.50 70 ALA A CA 1
ATOM 555 C C . ALA A 1 70 ? 22.939 -16.263 5.624 1.00 88.50 70 ALA A C 1
ATOM 557 O O . ALA A 1 70 ? 22.005 -16.130 6.415 1.00 88.50 70 ALA A O 1
ATOM 558 N N . GLY A 1 71 ? 23.347 -15.264 4.833 1.00 86.69 71 GLY A N 1
ATOM 559 C CA . GLY A 1 71 ? 22.729 -13.935 4.827 1.00 86.69 71 GLY A CA 1
ATOM 560 C C . GLY A 1 71 ? 21.287 -13.962 4.317 1.00 86.69 71 GLY A C 1
ATOM 561 O O . GLY A 1 71 ? 20.405 -13.351 4.922 1.00 86.69 71 GLY A O 1
ATOM 562 N N . TRP A 1 72 ? 21.021 -14.757 3.279 1.00 88.94 72 TRP A N 1
ATOM 563 C CA . TRP A 1 72 ? 19.674 -14.990 2.768 1.00 88.94 72 TRP A CA 1
ATOM 564 C C . TRP A 1 72 ? 18.778 -15.656 3.818 1.00 88.94 72 TRP A C 1
ATOM 566 O O . TRP A 1 72 ? 17.661 -15.195 4.040 1.00 88.94 72 TRP A O 1
ATOM 576 N N . TRP A 1 73 ? 19.265 -16.688 4.522 1.00 90.31 73 TRP A N 1
ATOM 577 C CA . TRP A 1 73 ? 18.498 -17.350 5.588 1.00 90.31 73 TRP A CA 1
ATOM 578 C C . TRP A 1 73 ? 18.186 -16.419 6.758 1.00 90.31 73 TRP A C 1
ATOM 580 O O . TRP A 1 73 ? 17.063 -16.435 7.261 1.00 90.31 73 TRP A O 1
ATOM 590 N N . ILE A 1 74 ? 19.144 -15.582 7.170 1.00 91.62 74 ILE A N 1
ATOM 591 C CA . ILE A 1 74 ? 18.908 -14.546 8.185 1.00 91.62 74 ILE A CA 1
ATOM 592 C C . ILE A 1 74 ? 17.792 -13.610 7.715 1.00 91.62 74 ILE A C 1
ATOM 594 O O . ILE A 1 74 ? 16.840 -13.363 8.457 1.00 91.62 74 ILE A O 1
ATOM 598 N N . GLY A 1 75 ? 17.876 -13.136 6.471 1.00 91.88 75 GLY A N 1
ATOM 599 C CA . GLY A 1 75 ? 16.852 -12.281 5.889 1.00 91.88 75 GLY A CA 1
ATOM 600 C C . GLY A 1 75 ? 15.479 -12.950 5.838 1.00 91.88 75 GLY A C 1
ATOM 601 O O . GLY A 1 75 ? 14.505 -12.364 6.300 1.00 91.88 75 GLY A O 1
ATOM 602 N N . PHE A 1 76 ? 15.404 -14.207 5.397 1.00 91.31 76 PHE A N 1
ATOM 603 C CA . PHE A 1 76 ? 14.169 -14.990 5.351 1.00 91.31 76 PHE A CA 1
ATOM 604 C C . PHE A 1 76 ? 13.527 -15.159 6.736 1.00 91.31 76 PHE A C 1
ATOM 606 O O . PHE A 1 76 ? 12.327 -14.926 6.896 1.00 91.31 76 PHE A O 1
ATOM 613 N N . ILE A 1 77 ? 14.319 -15.520 7.754 1.00 94.75 77 ILE A N 1
ATOM 614 C CA . ILE A 1 77 ? 13.842 -15.718 9.134 1.00 94.75 77 ILE A CA 1
ATOM 615 C C . ILE A 1 77 ? 13.276 -14.413 9.714 1.00 94.75 77 ILE A C 1
ATOM 617 O O . ILE A 1 77 ? 12.276 -14.445 10.432 1.00 94.75 77 ILE A O 1
ATOM 621 N N . ILE A 1 78 ? 13.882 -13.268 9.385 1.00 94.56 78 ILE A N 1
ATOM 622 C CA . ILE A 1 78 ? 13.407 -11.947 9.815 1.00 94.56 78 ILE A CA 1
ATOM 623 C C . ILE A 1 78 ? 12.168 -11.519 9.011 1.00 94.56 78 ILE A C 1
ATOM 625 O O . ILE A 1 78 ? 11.199 -11.039 9.595 1.00 94.56 78 ILE A O 1
ATOM 629 N N . GLN A 1 79 ? 12.172 -11.710 7.689 1.00 92.31 79 GLN A N 1
ATOM 630 C CA . GLN A 1 79 ? 11.121 -11.241 6.782 1.00 92.31 79 GLN A CA 1
ATOM 631 C C . GLN A 1 79 ? 9.804 -11.986 6.997 1.00 92.31 79 GLN A C 1
ATOM 633 O O . GLN A 1 79 ? 8.743 -11.363 7.085 1.00 92.31 79 GLN A O 1
ATOM 638 N N . LYS A 1 80 ? 9.855 -13.325 7.056 1.00 92.94 80 LYS A N 1
ATOM 639 C CA . LYS A 1 80 ? 8.671 -14.181 6.914 1.00 92.94 80 LYS A CA 1
ATOM 640 C C . LYS A 1 80 ? 7.572 -13.895 7.947 1.00 92.94 80 LYS A C 1
ATOM 642 O O . LYS A 1 80 ? 6.408 -13.828 7.537 1.00 92.94 80 LYS A O 1
ATOM 647 N N . PRO A 1 81 ? 7.876 -13.670 9.244 1.00 93.56 81 PRO A N 1
ATOM 648 C CA . PRO A 1 81 ? 6.865 -13.263 10.217 1.00 93.56 81 PRO A CA 1
ATOM 649 C C . PRO A 1 81 ? 6.204 -11.928 9.857 1.00 93.56 81 PRO A C 1
ATOM 651 O O . PRO A 1 81 ? 4.986 -11.815 9.951 1.00 93.56 81 PRO A O 1
ATOM 654 N N . GLY A 1 82 ? 6.985 -10.941 9.405 1.00 88.44 82 GLY A N 1
ATOM 655 C CA . GLY A 1 82 ? 6.475 -9.636 8.985 1.00 88.44 82 GLY A CA 1
ATOM 656 C C . GLY A 1 82 ? 5.555 -9.736 7.770 1.00 88.44 82 GLY A C 1
ATOM 657 O O . GLY A 1 82 ? 4.419 -9.271 7.825 1.00 88.44 82 GLY A O 1
ATOM 658 N N . ALA A 1 83 ? 6.008 -10.412 6.712 1.00 87.00 83 ALA A N 1
ATOM 659 C CA . ALA A 1 83 ? 5.235 -10.629 5.488 1.00 87.00 83 ALA A CA 1
ATOM 660 C C . ALA A 1 83 ? 3.893 -11.335 5.758 1.00 87.00 83 ALA A C 1
ATOM 662 O O . ALA A 1 83 ? 2.850 -10.888 5.291 1.00 87.00 83 ALA A O 1
ATOM 663 N N . THR A 1 84 ? 3.895 -12.364 6.613 1.00 91.25 84 THR A N 1
ATOM 664 C CA . THR A 1 84 ? 2.686 -13.145 6.932 1.00 91.25 84 THR A CA 1
ATOM 665 C C . THR A 1 84 ? 1.575 -12.290 7.559 1.00 91.25 84 THR A C 1
ATOM 667 O O . THR A 1 84 ? 0.393 -12.538 7.319 1.00 91.25 84 THR A O 1
ATOM 670 N N . ILE A 1 85 ? 1.925 -11.267 8.349 1.00 90.06 85 ILE A N 1
ATOM 671 C CA . ILE A 1 85 ? 0.936 -10.335 8.915 1.00 90.06 85 ILE A CA 1
ATOM 672 C C . ILE A 1 85 ? 0.251 -9.529 7.808 1.00 90.06 85 ILE A C 1
ATOM 674 O O . ILE A 1 85 ? -0.967 -9.359 7.862 1.00 90.06 85 ILE A O 1
ATOM 678 N N . PHE A 1 86 ? 1.001 -9.080 6.796 1.00 83.25 86 PHE A N 1
ATOM 679 C CA . PHE A 1 86 ? 0.445 -8.376 5.638 1.00 83.25 86 PHE A CA 1
ATOM 680 C C . PHE A 1 86 ? -0.415 -9.295 4.769 1.00 83.25 86 PHE A C 1
ATOM 682 O O . PHE A 1 86 ? -1.532 -8.918 4.413 1.00 83.25 86 PHE A O 1
ATOM 689 N N . ASP A 1 87 ? 0.041 -10.526 4.525 1.00 85.50 87 ASP A N 1
ATOM 690 C CA . ASP A 1 87 ? -0.696 -11.532 3.747 1.00 85.50 87 ASP A CA 1
ATOM 691 C C . ASP A 1 87 ? -2.064 -11.862 4.369 1.00 85.50 87 ASP A C 1
ATOM 693 O O . ASP A 1 87 ? -3.033 -12.155 3.667 1.00 85.50 87 ASP A O 1
ATOM 697 N N . GLN A 1 88 ? -2.159 -11.796 5.700 1.00 91.44 88 GLN A N 1
ATOM 698 C CA . GLN A 1 88 ? -3.370 -12.109 6.461 1.00 91.44 88 GLN A CA 1
ATOM 699 C C . GLN A 1 88 ? -4.116 -10.870 6.968 1.00 91.44 88 GLN A C 1
ATOM 701 O O . GLN A 1 88 ? -5.037 -11.003 7.780 1.00 91.44 88 GLN A O 1
ATOM 706 N N . LEU A 1 89 ? -3.786 -9.669 6.476 1.00 88.12 89 LEU A N 1
ATOM 707 C CA . LEU A 1 89 ? -4.450 -8.430 6.890 1.00 88.12 89 LEU A CA 1
ATOM 708 C C . LEU A 1 89 ? -5.979 -8.524 6.848 1.00 88.12 89 LEU A C 1
ATOM 710 O O . LEU A 1 89 ? -6.611 -8.250 7.869 1.00 88.12 89 LEU A O 1
ATOM 714 N N . PRO A 1 90 ? -6.608 -8.967 5.744 1.00 92.06 90 PRO A N 1
ATOM 715 C CA . PRO A 1 90 ? -8.059 -9.112 5.690 1.00 92.06 90 PRO A CA 1
ATOM 716 C C . PRO A 1 90 ? -8.655 -9.965 6.817 1.00 92.06 90 PRO A C 1
ATOM 718 O O . PRO A 1 90 ? -9.671 -9.597 7.410 1.00 92.06 90 PRO A O 1
ATOM 721 N N . LEU A 1 91 ? -7.999 -11.077 7.152 1.00 94.50 91 LEU A N 1
ATOM 722 C CA . LEU A 1 91 ? -8.422 -11.973 8.222 1.00 94.50 91 LEU A CA 1
ATOM 723 C C . LEU A 1 91 ? -8.268 -11.302 9.591 1.00 94.50 91 LEU A C 1
ATOM 725 O O . LEU A 1 91 ? -9.186 -11.359 10.411 1.00 94.50 91 LEU A O 1
ATOM 729 N N . LEU A 1 92 ? -7.143 -10.619 9.826 1.00 92.94 92 LEU A N 1
ATOM 730 C CA . LEU A 1 92 ? -6.916 -9.851 11.052 1.00 92.94 92 LEU A CA 1
ATOM 731 C C . LEU A 1 92 ? -7.971 -8.753 11.221 1.00 92.94 92 LEU A C 1
ATOM 733 O O . LEU A 1 92 ? -8.497 -8.581 12.319 1.00 92.94 92 LEU A O 1
ATOM 737 N N . PHE A 1 93 ? -8.346 -8.065 10.140 1.00 91.44 93 PHE A N 1
ATOM 738 C CA . PHE A 1 93 ? -9.444 -7.098 10.135 1.00 91.44 93 PHE A CA 1
ATOM 739 C C . PHE A 1 93 ? -10.794 -7.749 10.449 1.00 91.44 93 PHE A C 1
ATOM 741 O O . PHE A 1 93 ? -11.529 -7.226 11.285 1.00 91.44 93 PHE A O 1
ATOM 748 N N . ALA A 1 94 ? -11.102 -8.922 9.893 1.00 95.56 94 ALA A N 1
ATOM 749 C CA . ALA A 1 94 ? -12.322 -9.653 10.241 1.00 95.56 94 ALA A CA 1
ATOM 750 C C . ALA A 1 94 ? -12.401 -9.982 11.740 1.00 95.56 94 ALA A C 1
ATOM 752 O O . ALA A 1 94 ? -13.433 -9.752 12.378 1.00 95.56 94 ALA A O 1
ATOM 753 N N . ILE A 1 95 ? -11.297 -10.464 12.315 1.00 95.06 95 ILE A N 1
ATOM 754 C CA . ILE A 1 95 ? -11.171 -10.798 13.739 1.00 95.06 95 ILE A CA 1
ATOM 755 C C . ILE A 1 95 ? -11.286 -9.534 14.601 1.00 95.06 95 ILE A C 1
ATOM 757 O O . ILE A 1 95 ? -12.116 -9.476 15.512 1.00 95.06 95 ILE A O 1
ATOM 761 N N . GLY A 1 96 ? -10.474 -8.515 14.311 1.00 91.00 96 GLY A N 1
ATOM 762 C CA . GLY A 1 96 ? -10.378 -7.280 15.089 1.00 91.00 96 GLY A CA 1
ATOM 763 C C . GLY A 1 96 ? -11.664 -6.459 15.059 1.00 91.00 96 GLY A C 1
ATOM 764 O O . GLY A 1 96 ? -12.141 -6.024 16.107 1.00 91.00 96 GLY A O 1
ATOM 765 N N . THR A 1 97 ? -12.289 -6.321 13.887 1.00 90.81 97 THR A N 1
ATOM 766 C CA . THR A 1 97 ? -13.582 -5.642 13.745 1.00 90.81 97 THR A CA 1
ATOM 767 C C . THR A 1 97 ? -14.695 -6.414 14.455 1.00 90.81 97 THR A C 1
ATOM 769 O O . THR A 1 97 ? -15.486 -5.802 15.176 1.00 90.81 97 THR A O 1
ATOM 772 N N . ALA A 1 98 ? -14.747 -7.748 14.330 1.00 94.69 98 ALA A N 1
ATOM 773 C CA . ALA A 1 98 ? -15.753 -8.547 15.033 1.00 94.69 98 ALA A CA 1
ATOM 774 C C . ALA A 1 98 ? -15.612 -8.448 16.559 1.00 94.69 98 ALA A C 1
ATOM 776 O O . ALA A 1 98 ? -16.605 -8.276 17.272 1.00 94.69 98 ALA A O 1
ATOM 777 N N . PHE A 1 99 ? -14.376 -8.518 17.056 1.00 92.44 99 PHE A N 1
ATOM 778 C CA . PHE A 1 99 ? -14.056 -8.360 18.468 1.00 92.44 99 PHE A CA 1
ATOM 779 C C . PHE A 1 99 ? -14.420 -6.961 18.976 1.00 92.44 99 PHE A C 1
ATOM 781 O O . PHE A 1 99 ? -15.217 -6.839 19.909 1.00 92.44 99 PHE A O 1
ATOM 788 N N . GLY A 1 100 ? -13.898 -5.911 18.335 1.00 85.75 100 GLY A N 1
ATOM 789 C CA . GLY A 1 100 ? -14.038 -4.528 18.786 1.00 85.75 100 GLY A CA 1
ATOM 790 C C . GLY A 1 100 ? -15.473 -3.996 18.733 1.00 85.75 100 GLY A C 1
ATOM 791 O O . GLY A 1 100 ? -15.853 -3.205 19.592 1.00 85.75 100 GLY A O 1
ATOM 792 N N . LEU A 1 101 ? -16.293 -4.461 17.781 1.00 87.44 101 LEU A N 1
ATOM 793 C CA . LEU A 1 101 ? -17.713 -4.088 17.676 1.00 87.44 101 LEU A CA 1
ATOM 794 C C . LEU A 1 101 ? -18.652 -4.978 18.514 1.00 87.44 101 LEU A C 1
ATOM 796 O O . LEU A 1 101 ? -19.848 -4.684 18.649 1.00 87.44 101 LEU A O 1
ATOM 800 N N . SER A 1 102 ? -18.158 -6.081 19.081 1.00 89.38 102 SER A N 1
ATOM 801 C CA . SER A 1 102 ? -18.954 -6.895 20.002 1.00 89.38 102 SER A CA 1
ATOM 802 C C . SER A 1 102 ? -19.111 -6.175 21.348 1.00 89.38 102 SER A C 1
ATOM 804 O O . SER A 1 102 ? -18.144 -5.685 21.924 1.00 89.38 102 SER A O 1
ATOM 806 N N . LYS A 1 103 ? -20.341 -6.114 21.883 1.00 81.75 103 LYS A N 1
ATOM 807 C CA . LYS A 1 103 ? -20.650 -5.338 23.106 1.00 81.75 103 LYS A CA 1
ATOM 808 C C . LYS A 1 103 ? -19.863 -5.785 24.345 1.00 81.75 103 LYS A C 1
ATOM 810 O O . LYS A 1 103 ? -19.753 -5.034 25.303 1.00 81.75 103 LYS A O 1
ATOM 815 N N . ASP A 1 104 ? -19.415 -7.032 24.361 1.00 82.56 104 ASP A N 1
ATOM 816 C CA . ASP A 1 104 ? -18.704 -7.674 25.465 1.00 82.56 104 ASP A CA 1
ATOM 817 C C . ASP A 1 104 ? -17.274 -8.096 25.103 1.00 82.56 104 ASP A C 1
ATOM 819 O O . ASP A 1 104 ? -16.661 -8.770 25.926 1.00 82.56 104 ASP A O 1
ATOM 823 N N . GLN A 1 105 ? -16.758 -7.714 23.922 1.00 83.88 105 GLN A N 1
ATOM 824 C CA . GLN A 1 105 ? -15.364 -7.936 23.492 1.00 83.88 105 GLN A CA 1
ATOM 825 C C . GLN A 1 105 ? -14.878 -9.360 23.795 1.00 83.88 105 GLN A C 1
ATOM 827 O O . GLN A 1 105 ? -13.932 -9.605 24.541 1.00 83.88 105 GLN A O 1
ATOM 832 N N . ARG A 1 106 ? -15.624 -10.332 23.270 1.00 83.50 106 ARG A N 1
ATOM 833 C CA . ARG A 1 106 ? -15.453 -11.759 23.557 1.00 83.50 106 ARG A CA 1
ATOM 834 C C . ARG A 1 106 ? -14.755 -12.451 22.394 1.00 83.50 106 ARG A C 1
ATOM 836 O O . ARG A 1 106 ? -15.102 -12.209 21.239 1.00 83.50 106 ARG A O 1
ATOM 843 N N . GLY A 1 107 ? -13.821 -13.353 22.703 1.00 87.25 107 GLY A N 1
ATOM 844 C CA . GLY A 1 107 ? -13.044 -14.089 21.698 1.00 87.25 107 GLY A CA 1
ATOM 845 C C . GLY A 1 107 ? -13.909 -14.896 20.724 1.00 87.25 107 GLY A C 1
ATOM 846 O O . GLY A 1 107 ? -13.553 -15.043 19.560 1.00 87.25 107 GLY A O 1
ATOM 847 N N . GLU A 1 108 ? -15.097 -15.339 21.147 1.00 89.25 108 GLU A N 1
ATOM 848 C CA . GLU A 1 108 ? -16.028 -16.049 20.266 1.00 89.25 108 GLU A CA 1
ATOM 849 C C . GLU A 1 108 ? -16.532 -15.181 19.108 1.00 89.25 108 GLU A C 1
ATOM 851 O O . GLU A 1 108 ? -16.734 -15.697 18.014 1.00 89.25 108 GLU A O 1
ATOM 856 N N . ALA A 1 109 ? -16.708 -13.870 19.311 1.00 92.31 109 ALA A N 1
ATOM 857 C CA . ALA A 1 109 ? -17.079 -12.964 18.223 1.00 92.31 109 ALA A CA 1
ATOM 858 C C . ALA A 1 109 ? -15.948 -12.857 17.189 1.00 92.31 109 ALA A C 1
ATOM 860 O O . ALA A 1 109 ? -16.209 -12.876 15.990 1.00 92.31 109 ALA A O 1
ATOM 861 N N . ALA A 1 110 ? -14.699 -12.814 17.658 1.00 94.25 110 ALA A N 1
ATOM 862 C CA . ALA A 1 110 ? -13.507 -12.805 16.815 1.00 94.25 110 ALA A CA 1
ATOM 863 C C . ALA A 1 110 ? -13.406 -14.080 15.958 1.00 94.25 110 ALA A C 1
ATOM 865 O O . ALA A 1 110 ? -13.216 -13.991 14.746 1.00 94.25 110 ALA A O 1
ATOM 866 N N . LEU A 1 111 ? -13.617 -15.255 16.567 1.00 94.50 111 LEU A N 1
ATOM 867 C CA . LEU A 1 111 ? -13.632 -16.541 15.859 1.00 94.50 111 LEU A CA 1
ATOM 868 C C . LEU A 1 111 ? -14.719 -16.587 14.776 1.00 94.50 111 LEU A C 1
ATOM 870 O O . LEU A 1 111 ? -14.473 -17.055 13.668 1.00 94.50 111 LEU A O 1
ATOM 874 N N . VAL A 1 112 ? -15.912 -16.070 15.083 1.00 95.19 112 VAL A N 1
ATOM 875 C CA . VAL A 1 112 ? -17.008 -15.955 14.112 1.00 95.19 112 VAL A CA 1
ATOM 876 C C . VAL A 1 112 ? -16.621 -15.037 12.945 1.00 95.19 112 VAL A C 1
ATOM 878 O O . VAL A 1 112 ? -16.875 -15.393 11.798 1.00 95.19 112 VAL A O 1
ATOM 881 N N . GLY A 1 113 ? -15.971 -13.902 13.228 1.00 96.31 113 GLY A N 1
ATOM 882 C CA . GLY A 1 113 ? -15.417 -12.993 12.215 1.00 96.31 113 GLY A CA 1
ATOM 883 C C . GLY A 1 113 ? -14.461 -13.691 11.256 1.00 96.31 113 GLY A C 1
ATOM 884 O O . GLY A 1 113 ? -14.632 -13.608 10.040 1.00 96.31 113 GLY A O 1
ATOM 885 N N . ALA A 1 114 ? -13.504 -14.432 11.816 1.00 96.94 114 ALA A N 1
ATOM 886 C CA . ALA A 1 114 ? -12.544 -15.226 11.058 1.00 96.94 114 ALA A CA 1
ATOM 887 C C . ALA A 1 114 ? -13.246 -16.256 10.158 1.00 96.94 114 ALA A C 1
ATOM 889 O O . ALA A 1 114 ? -13.007 -16.294 8.953 1.00 96.94 114 ALA A O 1
ATOM 890 N N . ALA A 1 115 ? -14.156 -17.050 10.731 1.00 96.50 115 ALA A N 1
ATOM 891 C CA . ALA A 1 115 ? -14.889 -18.078 9.997 1.00 96.50 115 ALA A CA 1
ATOM 892 C C . ALA A 1 115 ? -15.709 -17.487 8.843 1.00 96.50 115 ALA A C 1
ATOM 894 O O . ALA A 1 115 ? -15.676 -18.024 7.739 1.00 96.50 115 ALA A O 1
ATOM 895 N N . PHE A 1 116 ? -16.399 -16.363 9.066 1.00 97.31 116 PHE A N 1
ATOM 896 C CA . PHE A 1 116 ? -17.149 -15.687 8.007 1.00 97.31 116 PHE A CA 1
ATOM 897 C C . PHE A 1 116 ? -16.214 -15.298 6.855 1.00 97.31 116 PHE A C 1
ATOM 899 O O . PHE A 1 116 ? -16.451 -15.684 5.712 1.00 97.31 116 PHE A O 1
ATOM 906 N N . TYR A 1 117 ? -15.125 -14.586 7.145 1.00 96.75 117 TYR A N 1
ATOM 907 C CA . TYR A 1 117 ? -14.196 -14.153 6.104 1.00 96.75 117 TYR A CA 1
ATOM 908 C C . TYR A 1 117 ? -13.637 -15.333 5.294 1.00 96.75 117 TYR A C 1
ATOM 910 O O . TYR A 1 117 ? -13.655 -15.290 4.066 1.00 96.75 117 TYR A O 1
ATOM 918 N N . LEU A 1 118 ? -13.223 -16.413 5.963 1.00 96.62 118 LEU A N 1
ATOM 919 C CA . LEU A 1 118 ? -12.706 -17.609 5.292 1.00 96.62 118 LEU A CA 1
ATOM 920 C C . LEU A 1 118 ? -13.746 -18.264 4.374 1.00 96.62 118 LEU A C 1
ATOM 922 O O . LEU A 1 118 ? -13.399 -18.685 3.274 1.00 96.62 118 LEU A O 1
ATOM 926 N N . ILE A 1 119 ? -15.020 -18.303 4.780 1.00 96.38 119 ILE A N 1
ATOM 927 C CA . ILE A 1 119 ? -16.100 -18.815 3.926 1.00 96.38 119 ILE A CA 1
ATOM 928 C C . ILE A 1 119 ? -16.282 -17.929 2.685 1.00 96.38 119 ILE A C 1
ATOM 930 O O . ILE A 1 119 ? -16.416 -18.451 1.579 1.00 96.38 119 ILE A O 1
ATOM 934 N N . LEU A 1 120 ? -16.246 -16.599 2.836 1.00 96.50 120 LEU A N 1
ATOM 935 C CA . LEU A 1 120 ? -16.334 -15.683 1.691 1.00 96.50 120 LEU A CA 1
ATOM 936 C C . LEU A 1 120 ? -15.177 -15.891 0.712 1.00 96.50 120 LEU A C 1
ATOM 938 O O . LEU A 1 120 ? -15.412 -16.002 -0.488 1.00 96.50 120 LEU A O 1
ATOM 942 N N . VAL A 1 121 ? -13.944 -15.987 1.214 1.00 94.62 121 VAL A N 1
ATOM 943 C CA . VAL A 1 121 ? -12.767 -16.247 0.374 1.00 94.62 121 VAL A CA 1
ATOM 944 C C . VAL A 1 121 ? -12.888 -17.589 -0.340 1.00 94.62 121 VAL A C 1
ATOM 946 O O . VAL A 1 121 ? -12.615 -17.650 -1.532 1.00 94.62 121 VAL A O 1
ATOM 949 N N . ALA A 1 122 ? -13.353 -18.640 0.339 1.00 95.44 122 ALA A N 1
ATOM 950 C CA . ALA A 1 122 ? -13.540 -19.952 -0.277 1.00 95.44 122 ALA A CA 1
ATOM 951 C C . ALA A 1 122 ? -14.540 -19.912 -1.446 1.00 95.44 122 ALA A C 1
ATOM 953 O O . ALA A 1 122 ? -14.292 -20.511 -2.489 1.00 95.44 122 ALA A O 1
ATOM 954 N N . PHE A 1 123 ? -15.642 -19.166 -1.317 1.00 95.88 123 PHE A N 1
ATOM 955 C CA . PHE A 1 123 ? -16.610 -19.008 -2.406 1.00 95.88 123 PHE A CA 1
ATOM 956 C C . PHE A 1 123 ? -16.088 -18.182 -3.585 1.00 95.88 123 PHE A C 1
ATOM 958 O O . PHE A 1 123 ? -16.541 -18.385 -4.711 1.00 95.88 123 PHE A O 1
ATOM 965 N N . LEU A 1 124 ? -15.170 -17.248 -3.334 1.00 94.56 124 LEU A N 1
ATOM 966 C CA . LEU A 1 124 ? -14.559 -16.388 -4.348 1.00 94.56 124 LEU A CA 1
ATOM 967 C C . LEU A 1 124 ? -13.166 -16.867 -4.785 1.00 94.56 124 LEU A C 1
ATOM 969 O O . LEU A 1 124 ? -12.469 -16.133 -5.482 1.00 94.56 124 LEU A O 1
ATOM 973 N N . ALA A 1 125 ? -12.754 -18.074 -4.401 1.00 94.00 125 ALA A N 1
ATOM 974 C CA . ALA A 1 125 ? -11.509 -18.674 -4.858 1.00 94.00 125 ALA A CA 1
ATOM 975 C C . ALA A 1 125 ? -11.563 -18.996 -6.361 1.00 94.00 125 ALA A C 1
ATOM 977 O O . ALA A 1 125 ? -12.630 -18.976 -6.985 1.00 94.00 125 ALA A O 1
ATOM 978 N N . GLU A 1 126 ? -10.406 -19.306 -6.944 1.00 91.62 126 GLU A N 1
ATOM 979 C CA . GLU A 1 126 ? -10.320 -19.740 -8.335 1.00 91.62 126 GLU A CA 1
ATOM 980 C C . GLU A 1 126 ? -11.228 -20.958 -8.583 1.00 91.62 126 GLU A C 1
ATOM 982 O O . GLU A 1 126 ? -11.213 -21.932 -7.832 1.00 91.62 126 GLU A O 1
ATOM 987 N N . GLY A 1 127 ? -12.075 -20.878 -9.614 1.00 90.38 127 GLY A N 1
ATOM 988 C CA . GLY A 1 127 ? -13.101 -21.890 -9.896 1.00 90.38 127 GLY A CA 1
ATOM 989 C C . GLY A 1 127 ? -14.381 -21.795 -9.047 1.00 90.38 127 GLY A C 1
ATOM 990 O O . GLY A 1 127 ? -15.277 -22.615 -9.235 1.00 90.38 127 GLY A O 1
ATOM 991 N N . GLY A 1 128 ? -14.492 -20.811 -8.150 1.00 93.62 128 GLY A N 1
ATOM 992 C CA . GLY A 1 128 ? -15.651 -20.589 -7.281 1.00 93.62 128 GLY A CA 1
ATOM 993 C C . GLY A 1 128 ? -16.855 -19.907 -7.953 1.00 93.62 128 GLY A C 1
ATOM 994 O O . GLY A 1 128 ? -17.020 -19.918 -9.174 1.00 93.62 128 GLY A O 1
ATOM 995 N N . LEU A 1 129 ? -17.704 -19.264 -7.140 1.00 95.00 129 LEU A N 1
ATOM 996 C CA . LEU A 1 129 ? -18.952 -18.610 -7.570 1.00 95.00 129 LEU A CA 1
ATOM 997 C C . LEU A 1 129 ? -18.800 -17.603 -8.725 1.00 95.00 129 LEU A C 1
ATOM 999 O O . LEU A 1 129 ? -19.684 -17.590 -9.577 1.00 95.00 129 LEU A O 1
ATOM 1003 N N . PRO A 1 130 ? -17.742 -16.771 -8.818 1.00 95.06 130 PRO A N 1
ATOM 1004 C CA . PRO A 1 130 ? -17.597 -15.831 -9.934 1.00 95.06 130 PRO A CA 1
ATOM 1005 C C . PRO A 1 130 ? -17.613 -16.519 -11.305 1.00 95.06 130 PRO A C 1
ATOM 1007 O O . PRO A 1 130 ? -18.188 -15.987 -12.255 1.00 95.06 130 PRO A O 1
ATOM 1010 N N . LYS A 1 131 ? -17.058 -17.736 -11.396 1.00 93.25 131 LYS A N 1
ATOM 1011 C CA . LYS A 1 131 ? -17.038 -18.520 -12.634 1.00 93.25 131 LYS A CA 1
ATOM 1012 C C . LYS A 1 131 ? -18.449 -18.864 -13.115 1.00 93.25 131 LYS A C 1
ATOM 1014 O O . LYS A 1 131 ? -18.707 -18.810 -14.310 1.00 93.25 131 LYS A O 1
ATOM 1019 N N . LEU A 1 132 ? -19.383 -19.134 -12.197 1.00 93.31 132 LEU A N 1
ATOM 1020 C CA . LEU A 1 132 ? -20.782 -19.425 -12.534 1.00 93.31 132 LEU A CA 1
ATOM 1021 C C . LEU A 1 132 ? -21.430 -18.303 -13.361 1.00 93.31 132 LEU A C 1
ATOM 1023 O O . LEU A 1 132 ? -22.258 -18.579 -14.224 1.00 93.31 132 LEU A O 1
ATOM 1027 N N . PHE A 1 133 ? -21.060 -17.050 -13.090 1.00 92.69 133 PHE A N 1
ATOM 1028 C CA . PHE A 1 133 ? -21.672 -15.877 -13.713 1.00 92.69 133 PHE A CA 1
ATOM 1029 C C . PHE A 1 133 ? -20.868 -15.331 -14.896 1.00 92.69 133 PHE A C 1
ATOM 1031 O O . PHE A 1 133 ? -21.455 -14.793 -15.833 1.00 92.69 133 PHE A O 1
ATOM 1038 N N . TYR A 1 134 ? -19.538 -15.439 -14.850 1.00 95.00 134 TYR A N 1
ATOM 1039 C CA . TYR A 1 134 ? -18.665 -14.574 -15.644 1.00 95.00 134 TYR A CA 1
ATOM 1040 C C . TYR A 1 134 ? -17.548 -15.286 -16.416 1.00 95.00 134 TYR A C 1
ATOM 1042 O O . TYR A 1 134 ? -16.728 -14.604 -17.021 1.00 95.00 134 TYR A O 1
ATOM 1050 N N . ASP A 1 135 ? -17.524 -16.622 -16.474 1.00 89.94 135 ASP A N 1
ATOM 1051 C CA . ASP A 1 135 ? -16.478 -17.395 -17.180 1.00 89.94 135 ASP A CA 1
ATOM 1052 C C . ASP A 1 135 ? -16.230 -16.927 -18.627 1.00 89.94 135 ASP A C 1
ATOM 1054 O O . ASP A 1 135 ? -15.097 -16.873 -19.093 1.00 89.94 135 ASP A O 1
ATOM 1058 N N . LYS A 1 136 ? -17.300 -16.524 -19.324 1.00 90.75 136 LYS A N 1
ATOM 1059 C CA . LYS A 1 136 ? -17.276 -16.091 -20.732 1.00 90.75 136 LYS A CA 1
ATOM 1060 C C . LYS A 1 136 ? -17.530 -14.593 -20.921 1.00 90.75 136 LYS A C 1
ATOM 1062 O O . LYS A 1 136 ? -17.903 -14.162 -22.008 1.00 90.75 136 LYS A O 1
ATOM 1067 N N . VAL A 1 137 ? -17.397 -13.796 -19.862 1.00 92.19 137 VAL A N 1
ATOM 1068 C CA . VAL A 1 137 ? -17.689 -12.357 -19.888 1.00 92.19 137 VAL A CA 1
ATOM 1069 C C . VAL A 1 137 ? -16.381 -11.575 -19.856 1.00 92.19 137 VAL A C 1
ATOM 1071 O O . VAL A 1 137 ? -15.546 -11.824 -18.987 1.00 92.19 137 VAL A O 1
ATOM 1074 N N . VAL A 1 138 ? -16.222 -10.629 -20.793 1.00 91.00 138 VAL A N 1
ATOM 1075 C CA . VAL A 1 138 ? -15.018 -9.788 -20.959 1.00 91.00 138 VAL A CA 1
ATOM 1076 C C . VAL A 1 138 ? -13.759 -10.660 -20.979 1.00 91.00 138 VAL A C 1
ATOM 1078 O O . VAL A 1 138 ? -12.952 -10.633 -20.056 1.00 91.00 138 VAL A O 1
ATOM 1081 N N . THR A 1 139 ? -13.629 -11.512 -21.993 1.00 92.06 139 THR A N 1
ATOM 1082 C CA . THR A 1 139 ? -12.529 -12.478 -22.079 1.00 92.06 139 THR A CA 1
ATOM 1083 C C . THR A 1 139 ? -11.324 -11.916 -22.821 1.00 92.06 139 THR A C 1
ATOM 1085 O O . THR A 1 139 ? -11.464 -11.058 -23.690 1.00 92.06 139 THR A O 1
ATOM 1088 N N . PHE A 1 140 ? -10.141 -12.427 -22.494 1.00 90.50 140 PHE A N 1
ATOM 1089 C CA . PHE A 1 140 ? -8.940 -12.262 -23.303 1.00 90.50 140 PHE A CA 1
ATOM 1090 C C . PHE A 1 140 ? -8.390 -13.633 -23.689 1.00 90.50 140 PHE A C 1
ATOM 1092 O O . PHE A 1 140 ? -8.445 -14.585 -22.905 1.00 90.50 140 PHE A O 1
ATOM 1099 N N . ASP A 1 141 ? -7.859 -13.702 -24.900 1.00 92.50 141 ASP A N 1
ATOM 1100 C CA . ASP A 1 141 ? -7.256 -14.904 -25.450 1.00 92.50 141 ASP A CA 1
ATOM 1101 C C . ASP A 1 141 ? -5.807 -15.026 -24.982 1.00 92.50 141 ASP A C 1
ATOM 1103 O O . ASP A 1 141 ? -5.087 -14.028 -24.879 1.00 92.50 141 ASP A O 1
ATOM 1107 N N . PHE A 1 142 ? -5.380 -16.253 -24.701 1.00 91.50 142 PHE A N 1
ATOM 1108 C CA . PHE A 1 142 ? -3.988 -16.559 -24.408 1.00 91.50 142 PHE A CA 1
ATOM 1109 C C . PHE A 1 142 ? -3.463 -17.644 -25.340 1.00 91.50 142 PHE A C 1
ATOM 1111 O O . PHE A 1 142 ? -4.200 -18.501 -25.836 1.00 91.50 142 PHE A O 1
ATOM 1118 N N . TYR A 1 143 ? -2.162 -17.588 -25.573 1.00 90.69 143 TYR A N 1
ATOM 1119 C CA . TYR A 1 143 ? -1.470 -18.338 -26.598 1.00 90.69 143 TYR A CA 1
ATOM 1120 C C . TYR A 1 143 ? -0.386 -19.206 -25.984 1.00 90.69 143 TYR A C 1
ATOM 1122 O O . TYR A 1 143 ? 0.164 -18.909 -24.926 1.00 90.69 143 TYR A O 1
ATOM 1130 N N . LYS A 1 144 ? -0.063 -20.287 -26.674 1.00 88.69 144 LYS A N 1
ATOM 1131 C CA . LYS A 1 144 ? 1.093 -21.121 -26.371 1.00 88.69 144 LYS A CA 1
ATOM 1132 C C . LYS A 1 144 ? 1.946 -21.235 -27.623 1.00 88.69 144 LYS A C 1
ATOM 1134 O O . LYS A 1 144 ? 1.436 -21.145 -28.741 1.00 88.69 144 LYS A O 1
ATOM 1139 N N . GLU A 1 145 ? 3.233 -21.447 -27.421 1.00 84.31 145 GLU A N 1
ATOM 1140 C CA . GLU A 1 145 ? 4.126 -21.834 -28.501 1.00 84.31 145 GLU A CA 1
ATOM 1141 C C . GLU A 1 145 ? 4.018 -23.348 -28.697 1.00 84.31 145 GLU A C 1
ATOM 1143 O O . GLU A 1 145 ? 4.102 -24.125 -27.743 1.00 84.31 145 GLU A O 1
ATOM 1148 N N . THR A 1 146 ? 3.740 -23.786 -29.920 1.00 82.06 146 THR A N 1
ATOM 1149 C CA . THR A 1 146 ? 3.731 -25.203 -30.300 1.00 82.06 146 THR A CA 1
ATOM 1150 C C . THR A 1 146 ? 4.414 -25.304 -31.659 1.00 82.06 146 THR A C 1
ATOM 1152 O O . THR A 1 146 ? 4.007 -24.640 -32.607 1.00 82.06 146 THR A O 1
ATOM 1155 N N . ASP A 1 147 ? 5.523 -26.046 -31.719 1.00 77.12 147 ASP A N 1
ATOM 1156 C CA . ASP A 1 147 ? 6.373 -26.204 -32.910 1.00 77.12 147 ASP A CA 1
ATOM 1157 C C . ASP A 1 147 ? 6.800 -24.874 -33.579 1.00 77.12 147 ASP A C 1
ATOM 1159 O O . ASP A 1 147 ? 6.810 -24.750 -34.802 1.00 77.12 147 ASP A O 1
ATOM 1163 N N . GLY A 1 148 ? 7.130 -23.851 -32.777 1.00 70.62 148 GLY A N 1
ATOM 1164 C CA . GLY A 1 148 ? 7.559 -22.524 -33.258 1.00 70.62 148 GLY A CA 1
ATOM 1165 C C . GLY A 1 148 ? 6.430 -21.641 -33.811 1.00 70.62 148 GLY A C 1
ATOM 1166 O O . GLY A 1 148 ? 6.675 -20.535 -34.299 1.00 70.62 148 GLY A O 1
ATOM 1167 N N . ASN A 1 149 ? 5.178 -22.099 -33.731 1.00 77.88 149 ASN A N 1
ATOM 1168 C CA . ASN A 1 149 ? 4.002 -21.339 -34.134 1.00 77.88 149 ASN A CA 1
ATOM 1169 C C . ASN A 1 149 ? 3.173 -20.897 -32.923 1.00 77.88 149 ASN A C 1
ATOM 1171 O O . ASN A 1 149 ? 3.080 -21.578 -31.899 1.00 77.88 149 ASN A O 1
ATOM 1175 N N . LYS A 1 150 ? 2.542 -19.728 -33.069 1.00 85.81 150 LYS A N 1
ATOM 1176 C CA . LYS A 1 150 ? 1.584 -19.181 -32.106 1.00 85.81 150 LYS A CA 1
ATOM 1177 C C . LYS A 1 150 ? 0.249 -19.910 -32.259 1.00 85.81 150 LYS A C 1
ATOM 1179 O O . LYS A 1 150 ? -0.425 -19.741 -33.274 1.00 85.81 150 LYS A O 1
ATOM 1184 N N . GLU A 1 151 ? -0.166 -20.649 -31.235 1.00 89.00 151 GLU A N 1
ATOM 1185 C CA . GLU A 1 151 ? -1.477 -21.305 -31.189 1.00 89.00 151 GLU A CA 1
ATOM 1186 C C . GLU A 1 151 ? -2.360 -20.729 -30.080 1.00 89.00 151 GLU A C 1
ATOM 1188 O O . GLU A 1 151 ? -1.887 -20.437 -28.979 1.00 89.00 151 GLU A O 1
ATOM 1193 N N . LEU A 1 152 ? -3.663 -20.592 -30.353 1.00 90.81 152 LEU A N 1
ATOM 1194 C CA . LEU A 1 152 ? -4.655 -20.204 -29.348 1.00 90.81 152 LEU A CA 1
ATOM 1195 C C . LEU A 1 152 ? -4.818 -21.338 -28.327 1.00 90.81 152 LEU A C 1
ATOM 1197 O O . LEU A 1 152 ? -5.277 -22.428 -28.666 1.00 90.81 152 LEU A O 1
ATOM 1201 N N . ALA A 1 153 ? -4.457 -21.078 -27.072 1.00 89.75 153 ALA A N 1
ATOM 1202 C CA . ALA A 1 153 ? -4.537 -22.058 -25.993 1.00 89.75 153 ALA A CA 1
ATOM 1203 C C . ALA A 1 153 ? -5.881 -22.006 -25.245 1.00 89.75 153 ALA A C 1
ATOM 1205 O O . ALA A 1 153 ? -6.332 -23.023 -24.718 1.00 89.75 153 ALA A O 1
ATOM 1206 N N . GLY A 1 154 ? -6.538 -20.844 -25.217 1.00 90.94 154 GLY A N 1
ATOM 1207 C CA . GLY A 1 154 ? -7.862 -20.670 -24.625 1.00 90.94 154 GLY A CA 1
ATOM 1208 C C . GLY A 1 154 ? -8.199 -19.205 -24.359 1.00 90.94 154 GLY A C 1
ATOM 1209 O O . GLY A 1 154 ? -7.482 -18.304 -24.789 1.00 90.94 154 GLY A O 1
ATOM 1210 N N . ALA A 1 155 ? -9.282 -18.983 -23.613 1.00 91.69 155 ALA A N 1
ATOM 1211 C CA . ALA A 1 155 ? -9.733 -17.659 -23.196 1.00 91.69 155 ALA A CA 1
ATOM 1212 C C . ALA A 1 155 ? -10.017 -17.633 -21.688 1.00 91.69 155 ALA A C 1
ATOM 1214 O O . ALA A 1 155 ? -10.540 -18.602 -21.133 1.00 91.69 155 ALA A O 1
ATOM 1215 N N . LEU A 1 156 ? -9.684 -16.523 -21.029 1.00 92.06 156 LEU A N 1
ATOM 1216 C CA . LEU A 1 156 ? -9.929 -16.295 -19.602 1.00 92.06 156 LEU A CA 1
ATOM 1217 C C . LEU A 1 156 ? -10.740 -15.016 -19.402 1.00 92.06 156 LEU A C 1
ATOM 1219 O O . LEU A 1 156 ? -10.564 -14.047 -20.138 1.00 92.06 156 LEU A O 1
ATOM 1223 N N . SER A 1 157 ? -11.609 -14.982 -18.389 1.00 92.25 157 SER A N 1
ATOM 1224 C CA . SER A 1 157 ? -12.350 -13.763 -18.050 1.00 92.25 157 SER A CA 1
ATOM 1225 C C . SER A 1 157 ? -11.433 -12.716 -17.416 1.00 92.25 157 SER A C 1
ATOM 1227 O O . SER A 1 157 ? -10.900 -12.900 -16.320 1.00 92.25 157 SER A O 1
ATOM 1229 N N . GLY A 1 158 ? -11.325 -11.562 -18.065 1.00 87.12 158 GLY A N 1
ATOM 1230 C CA . GLY A 1 158 ? -10.616 -10.388 -17.566 1.00 87.12 158 GLY A CA 1
ATOM 1231 C C . GLY A 1 158 ? -11.218 -9.789 -16.293 1.00 87.12 158 GLY A C 1
ATOM 1232 O O . GLY A 1 158 ? -10.575 -8.957 -15.661 1.00 87.12 158 GLY A O 1
ATOM 1233 N N . LEU A 1 159 ? -12.421 -10.210 -15.880 1.00 89.12 159 LEU A N 1
ATOM 1234 C CA . LEU A 1 159 ? -13.052 -9.745 -14.640 1.00 89.12 159 LEU A CA 1
ATOM 1235 C C . LEU A 1 159 ? -12.317 -10.222 -13.377 1.00 89.12 159 LEU A C 1
ATOM 1237 O O . LEU A 1 159 ? -12.390 -9.577 -12.332 1.00 89.12 159 LEU A O 1
ATOM 1241 N N . PHE A 1 160 ? -11.630 -11.360 -13.456 1.00 87.38 160 PHE A N 1
ATOM 1242 C CA . PHE A 1 160 ? -10.917 -11.956 -12.322 1.00 87.38 160 PHE A CA 1
ATOM 1243 C C . PHE A 1 160 ? -9.556 -12.554 -12.685 1.00 87.38 160 PHE A C 1
ATOM 1245 O O . PHE A 1 160 ? -8.825 -12.955 -11.778 1.00 87.38 160 PHE A O 1
ATOM 1252 N N . TYR A 1 161 ? -9.182 -12.547 -13.967 1.00 86.88 161 TYR A N 1
ATOM 1253 C CA . TYR A 1 161 ? -7.828 -12.829 -14.425 1.00 86.88 161 TYR A CA 1
ATOM 1254 C C . TYR A 1 161 ? -7.149 -11.576 -14.976 1.00 86.88 161 TYR A C 1
ATOM 1256 O O . TYR A 1 161 ? -7.757 -10.776 -15.687 1.00 86.88 161 TYR A O 1
ATOM 1264 N N . VAL A 1 162 ? -5.854 -11.442 -14.702 1.00 83.12 162 VAL A N 1
ATOM 1265 C CA . VAL A 1 162 ? -4.977 -10.492 -15.399 1.00 83.12 162 VAL A CA 1
ATOM 1266 C C . VAL A 1 162 ? -4.123 -11.264 -16.398 1.00 83.12 162 VAL A C 1
ATOM 1268 O O . VAL A 1 162 ? -3.597 -12.315 -16.021 1.00 83.12 162 VAL A O 1
ATOM 1271 N N . PRO A 1 163 ? -3.963 -10.768 -17.641 1.00 83.62 163 PRO A N 1
ATOM 1272 C CA . PRO A 1 163 ? -3.054 -11.350 -18.619 1.00 83.62 163 PRO A CA 1
ATOM 1273 C C . PRO A 1 163 ? -1.661 -11.586 -18.039 1.00 83.62 163 PRO A C 1
ATOM 1275 O O . PRO A 1 163 ? -1.023 -10.665 -17.529 1.00 83.62 163 PRO A O 1
ATOM 1278 N N . LYS A 1 164 ? -1.191 -12.827 -18.128 1.00 83.69 164 LYS A N 1
ATOM 1279 C CA . LYS A 1 164 ? 0.206 -13.177 -17.899 1.00 83.69 164 LYS A CA 1
ATOM 1280 C C . LYS A 1 164 ? 0.897 -13.138 -19.250 1.00 83.69 164 LYS A C 1
ATOM 1282 O O . LYS A 1 164 ? 0.497 -13.869 -20.154 1.00 83.69 164 LYS A O 1
ATOM 1287 N N . TYR A 1 165 ? 1.916 -12.302 -19.374 1.00 81.19 165 TYR A N 1
ATOM 1288 C CA . TYR A 1 165 ? 2.654 -12.165 -20.620 1.00 81.19 165 TYR A CA 1
ATOM 1289 C C . TYR A 1 165 ? 3.920 -13.016 -20.611 1.00 81.19 165 TYR A C 1
ATOM 1291 O O . TYR A 1 165 ? 4.490 -13.318 -19.560 1.00 81.19 165 TYR A O 1
ATOM 1299 N N . GLY A 1 166 ? 4.335 -13.408 -21.804 1.00 80.19 166 GLY A N 1
ATOM 1300 C CA . GLY A 1 166 ? 5.567 -14.121 -22.078 1.00 80.19 166 GLY A CA 1
ATOM 1301 C C . GLY A 1 166 ? 5.975 -13.897 -23.524 1.00 80.19 166 GLY A C 1
ATOM 1302 O O . GLY A 1 166 ? 5.229 -13.312 -24.307 1.00 80.19 166 GLY A O 1
ATOM 1303 N N . MET A 1 167 ? 7.174 -14.341 -23.872 1.00 78.56 167 MET A N 1
ATOM 1304 C CA . MET A 1 167 ? 7.676 -14.199 -25.234 1.00 78.56 167 MET A CA 1
ATOM 1305 C C . MET A 1 167 ? 7.213 -15.385 -26.078 1.00 78.56 167 MET A C 1
ATOM 1307 O O . MET A 1 167 ? 7.441 -16.527 -25.690 1.00 78.56 167 MET A O 1
ATOM 1311 N N . ILE A 1 168 ? 6.589 -15.107 -27.223 1.00 80.00 168 ILE A N 1
ATOM 1312 C CA . ILE A 1 168 ? 6.340 -16.078 -28.298 1.00 80.00 168 ILE A CA 1
ATOM 1313 C C . ILE A 1 168 ? 6.845 -15.433 -29.588 1.00 80.00 168 ILE A C 1
ATOM 1315 O O . ILE A 1 168 ? 6.442 -14.317 -29.914 1.00 80.00 168 ILE A O 1
ATOM 1319 N N . ASN A 1 169 ? 7.732 -16.108 -30.323 1.00 79.31 169 ASN A N 1
ATOM 1320 C CA . ASN A 1 169 ? 8.293 -15.609 -31.588 1.00 79.31 169 ASN A CA 1
ATOM 1321 C C . ASN A 1 169 ? 8.832 -14.167 -31.492 1.00 79.31 169 ASN A C 1
ATOM 1323 O O . ASN A 1 169 ? 8.521 -13.321 -32.329 1.00 79.31 169 ASN A O 1
ATOM 1327 N N . GLN A 1 170 ? 9.608 -13.881 -30.437 1.00 73.38 170 GLN A N 1
ATOM 1328 C CA . GLN A 1 170 ? 10.213 -12.566 -30.157 1.00 73.38 170 GLN A CA 1
ATOM 1329 C C . GLN A 1 170 ? 9.214 -11.407 -29.984 1.00 73.38 170 GLN A C 1
ATOM 1331 O O . GLN A 1 170 ? 9.614 -10.246 -29.989 1.00 73.38 170 GLN A O 1
ATOM 1336 N N . LYS A 1 171 ? 7.926 -11.702 -29.780 1.00 76.00 171 LYS A N 1
ATOM 1337 C CA . LYS A 1 171 ? 6.902 -10.714 -29.434 1.00 76.00 171 LYS A CA 1
ATOM 1338 C C . LYS A 1 171 ? 6.332 -11.002 -28.054 1.00 76.00 171 LYS A C 1
ATOM 1340 O O . LYS A 1 171 ? 6.149 -12.160 -27.672 1.00 76.00 171 LYS A O 1
ATOM 1345 N N . LEU A 1 172 ? 6.048 -9.933 -27.314 1.00 78.94 172 LEU A N 1
ATOM 1346 C CA . LEU A 1 172 ? 5.363 -10.018 -26.033 1.00 78.94 172 LEU A CA 1
ATOM 1347 C C . LEU A 1 172 ? 3.896 -10.399 -26.271 1.00 78.94 172 LEU A C 1
ATOM 1349 O O . LEU A 1 172 ? 3.118 -9.627 -26.826 1.00 78.94 172 LEU A O 1
ATOM 1353 N N . GLU A 1 173 ? 3.524 -11.603 -25.854 1.00 84.44 173 GLU A N 1
ATOM 1354 C CA . GLU A 1 173 ? 2.204 -12.189 -26.070 1.00 84.44 173 GLU A CA 1
ATOM 1355 C C . GLU A 1 173 ? 1.592 -12.640 -24.741 1.00 84.44 173 GLU A C 1
ATOM 1357 O O . GLU A 1 173 ? 2.284 -12.896 -23.754 1.00 84.44 173 GLU A O 1
ATOM 1362 N N . ILE A 1 174 ? 0.265 -12.742 -24.694 1.00 86.38 174 ILE A N 1
ATOM 1363 C CA . ILE A 1 174 ? -0.442 -13.259 -23.518 1.00 86.38 174 ILE A CA 1
ATOM 1364 C C . ILE A 1 174 ? -0.307 -14.784 -23.513 1.00 86.38 174 ILE A C 1
ATOM 1366 O O . ILE A 1 174 ? -0.871 -15.443 -24.379 1.00 86.38 174 ILE A O 1
ATOM 1370 N N . ILE A 1 175 ? 0.391 -15.348 -22.526 1.00 88.69 175 ILE A N 1
ATOM 1371 C CA . ILE A 1 175 ? 0.633 -16.798 -22.392 1.00 88.69 175 ILE A CA 1
ATOM 1372 C C . ILE A 1 175 ? -0.283 -17.489 -21.373 1.00 88.69 175 ILE A C 1
ATOM 1374 O O . ILE A 1 175 ? -0.266 -18.708 -21.216 1.00 88.69 175 ILE A O 1
ATOM 1378 N N . GLY A 1 176 ? -1.075 -16.714 -20.636 1.00 88.62 176 GLY A N 1
ATOM 1379 C CA . GLY A 1 176 ? -2.037 -17.223 -19.666 1.00 88.62 176 GLY A CA 1
ATOM 1380 C C . GLY A 1 176 ? -2.682 -16.094 -18.876 1.00 88.62 176 GLY A C 1
ATOM 1381 O O . GLY A 1 176 ? -2.668 -14.937 -19.295 1.00 88.62 176 GLY A O 1
ATOM 1382 N N . GLY A 1 177 ? -3.207 -16.413 -17.696 1.00 86.06 177 GLY A N 1
ATOM 1383 C CA . GLY A 1 177 ? -3.742 -15.415 -16.778 1.00 86.06 177 GLY A CA 1
ATOM 1384 C C . GLY A 1 177 ? -3.484 -15.771 -15.324 1.00 86.06 177 GLY A C 1
ATOM 1385 O O . GLY A 1 177 ? -3.471 -16.942 -14.953 1.00 86.06 177 GLY A O 1
ATOM 1386 N N . THR A 1 178 ? -3.289 -14.749 -14.499 1.00 85.19 178 THR A N 1
ATOM 1387 C CA . THR A 1 178 ? -3.177 -14.884 -13.043 1.00 85.19 178 THR A CA 1
ATOM 1388 C C . THR A 1 178 ? -4.521 -14.553 -12.418 1.00 85.19 178 THR A C 1
ATOM 1390 O O . THR A 1 178 ? -5.071 -13.485 -12.692 1.00 85.19 178 THR A O 1
ATOM 1393 N N . TYR A 1 179 ? -5.053 -15.447 -11.585 1.00 87.12 179 TYR A N 1
ATOM 1394 C CA . TYR A 1 179 ? -6.269 -15.174 -10.825 1.00 87.12 179 TYR A CA 1
ATOM 1395 C C . TYR A 1 179 ? -5.989 -14.102 -9.767 1.00 87.12 179 TYR A C 1
ATOM 1397 O O . TYR A 1 179 ? -5.091 -14.256 -8.941 1.00 87.12 179 TYR A O 1
ATOM 1405 N N . ILE A 1 180 ? -6.747 -13.008 -9.789 1.00 82.56 180 ILE A N 1
ATOM 1406 C CA . ILE A 1 180 ? -6.507 -11.843 -8.922 1.00 82.56 180 ILE A CA 1
ATOM 1407 C C . ILE A 1 180 ? -7.707 -11.461 -8.065 1.00 82.56 180 ILE A C 1
ATOM 1409 O O . ILE A 1 180 ? -7.634 -10.471 -7.337 1.00 82.56 180 ILE A O 1
ATOM 1413 N N . LEU A 1 181 ? -8.835 -12.166 -8.168 1.00 87.38 181 LEU A N 1
ATOM 1414 C CA . LEU A 1 181 ? -10.031 -11.766 -7.438 1.00 87.38 181 LEU A CA 1
ATOM 1415 C C . LEU A 1 181 ? -9.806 -11.924 -5.934 1.00 87.38 181 LEU A C 1
ATOM 1417 O O . LEU A 1 181 ? -9.721 -13.029 -5.406 1.00 87.38 181 LEU A O 1
ATOM 1421 N N . ASN A 1 182 ? -9.733 -10.793 -5.242 1.00 84.50 182 ASN A N 1
ATOM 1422 C CA . ASN A 1 182 ? -9.511 -10.758 -3.809 1.00 84.50 182 ASN A CA 1
ATOM 1423 C C . ASN A 1 182 ? -10.386 -9.668 -3.191 1.00 84.50 182 ASN A C 1
ATOM 1425 O O . ASN A 1 182 ? -10.293 -8.504 -3.571 1.00 84.50 182 ASN A O 1
ATOM 1429 N N . ILE A 1 183 ? -11.255 -10.050 -2.254 1.00 87.88 183 ILE A N 1
ATOM 1430 C CA . ILE A 1 183 ? -12.137 -9.122 -1.522 1.00 87.88 183 ILE A CA 1
ATOM 1431 C C . ILE A 1 183 ? -11.391 -8.293 -0.471 1.00 87.88 183 ILE A C 1
ATOM 1433 O O . ILE A 1 183 ? -11.935 -7.313 0.042 1.00 87.88 183 ILE A O 1
ATOM 1437 N N . GLY A 1 184 ? -10.149 -8.673 -0.165 1.00 87.50 184 GLY A N 1
ATOM 1438 C CA . GLY A 1 184 ? -9.199 -7.918 0.634 1.00 87.50 184 GLY A CA 1
ATOM 1439 C C . GLY A 1 184 ? -9.733 -7.504 2.002 1.00 87.50 184 GLY A C 1
ATOM 1440 O O . GLY A 1 184 ? -10.638 -8.113 2.580 1.00 87.50 184 GLY A O 1
ATOM 1441 N N . VAL A 1 185 ? -9.159 -6.421 2.522 1.00 87.00 185 VAL A N 1
ATOM 1442 C CA . VAL A 1 185 ? -9.513 -5.858 3.831 1.00 87.00 185 VAL A CA 1
ATOM 1443 C C . VAL A 1 185 ? -10.987 -5.462 3.893 1.00 87.00 185 VAL A C 1
ATOM 1445 O O . VAL A 1 185 ? -11.606 -5.640 4.938 1.00 87.00 185 VAL A O 1
ATOM 1448 N N . LEU A 1 186 ? -11.587 -5.018 2.783 1.00 89.19 186 LEU A N 1
ATOM 1449 C CA . LEU A 1 186 ? -13.018 -4.722 2.719 1.00 89.19 186 LEU A CA 1
ATOM 1450 C C . LEU A 1 186 ? -13.865 -5.954 3.058 1.00 89.19 186 LEU A C 1
ATOM 1452 O O . LEU A 1 186 ? -14.762 -5.865 3.897 1.00 89.19 186 LEU A O 1
ATOM 1456 N N . GLY A 1 187 ? -13.566 -7.103 2.447 1.00 91.44 187 GLY A N 1
ATOM 1457 C CA . GLY A 1 187 ? -14.212 -8.374 2.770 1.00 91.44 187 GLY A CA 1
ATOM 1458 C C . GLY A 1 187 ? -14.047 -8.733 4.246 1.00 91.44 187 GLY A C 1
ATOM 1459 O O . GLY A 1 187 ? -15.013 -9.137 4.895 1.00 91.44 187 GLY A O 1
ATOM 1460 N N . GLY A 1 188 ? -12.855 -8.490 4.797 1.00 93.12 188 GLY A N 1
ATOM 1461 C CA . GLY A 1 188 ? -12.571 -8.632 6.224 1.00 93.12 188 GLY A CA 1
ATOM 1462 C C . GLY A 1 188 ? -13.452 -7.745 7.107 1.00 93.12 188 GLY A C 1
ATOM 1463 O O . GLY A 1 188 ? -14.126 -8.238 8.009 1.00 93.12 188 GLY A O 1
ATOM 1464 N N . ILE A 1 189 ? -13.525 -6.444 6.819 1.00 91.19 189 ILE A N 1
ATOM 1465 C CA . ILE A 1 189 ? -14.340 -5.475 7.567 1.00 91.19 189 ILE A CA 1
ATOM 1466 C C . ILE A 1 189 ? -15.827 -5.835 7.489 1.00 91.19 189 ILE A C 1
ATOM 1468 O O . ILE A 1 189 ? -16.518 -5.793 8.509 1.00 91.19 189 ILE A O 1
ATOM 1472 N N . VAL A 1 190 ? -16.332 -6.219 6.311 1.00 94.06 190 VAL A N 1
ATOM 1473 C CA . VAL A 1 190 ? -17.734 -6.630 6.126 1.00 94.06 190 VAL A CA 1
ATOM 1474 C C . VAL A 1 190 ? -18.035 -7.890 6.935 1.00 94.06 190 VAL A C 1
ATOM 1476 O O . VAL A 1 190 ? -19.000 -7.902 7.706 1.00 94.06 190 VAL A O 1
ATOM 1479 N N . ALA A 1 191 ? -17.184 -8.913 6.829 1.00 96.06 191 ALA A N 1
ATOM 1480 C CA . ALA A 1 191 ? -17.288 -10.135 7.620 1.00 96.06 191 ALA A CA 1
ATOM 1481 C C . ALA A 1 191 ? -17.262 -9.830 9.125 1.00 96.06 191 ALA A C 1
ATOM 1483 O O . ALA A 1 191 ? -18.108 -10.325 9.873 1.00 96.06 191 ALA A O 1
ATOM 1484 N N . GLY A 1 192 ? -16.359 -8.954 9.569 1.00 94.81 192 GLY A N 1
ATOM 1485 C CA . GLY A 1 192 ? -16.239 -8.533 10.960 1.00 94.81 192 GLY A CA 1
ATOM 1486 C C . GLY A 1 192 ? -17.476 -7.788 11.471 1.00 94.81 192 GLY A C 1
ATOM 1487 O O . GLY A 1 192 ? -18.015 -8.126 12.527 1.00 94.81 192 GLY A O 1
ATOM 1488 N N . CYS A 1 193 ? -17.989 -6.825 10.701 1.00 93.88 193 CYS A N 1
ATOM 1489 C CA . CYS A 1 193 ? -19.196 -6.065 11.035 1.00 93.88 193 CYS A CA 1
ATOM 1490 C C . CYS A 1 193 ? -20.431 -6.967 11.151 1.00 93.88 193 CYS A C 1
ATOM 1492 O O . CYS A 1 193 ? -21.178 -6.882 12.132 1.00 93.88 193 CYS A O 1
ATOM 1494 N N . LEU A 1 194 ? -20.648 -7.848 10.170 1.00 95.81 194 LEU A N 1
ATOM 1495 C CA . LEU A 1 194 ? -21.787 -8.769 10.166 1.00 95.81 194 LEU A CA 1
ATOM 1496 C C . LEU A 1 194 ? -21.670 -9.833 11.262 1.00 95.81 194 LEU A C 1
ATOM 1498 O O . LEU A 1 194 ? -22.680 -10.221 11.856 1.00 95.81 194 LEU A O 1
ATOM 1502 N N . SER A 1 195 ? -20.447 -10.252 11.584 1.00 96.00 195 SER A N 1
ATOM 1503 C CA . SER A 1 195 ? -20.160 -11.148 12.706 1.00 96.00 195 SER A CA 1
ATOM 1504 C C . SER A 1 195 ? -20.463 -10.495 14.043 1.00 96.00 195 SER A C 1
ATOM 1506 O O . SER A 1 195 ? -21.192 -11.072 14.848 1.00 96.00 195 SER A O 1
ATOM 1508 N N . ALA A 1 196 ? -20.002 -9.262 14.266 1.00 94.12 196 ALA A N 1
ATOM 1509 C CA . ALA A 1 196 ? -20.329 -8.507 15.471 1.00 94.12 196 ALA A CA 1
ATOM 1510 C C . ALA A 1 196 ? -21.837 -8.269 15.604 1.00 94.12 196 ALA A C 1
ATOM 1512 O O . ALA A 1 196 ? -22.398 -8.426 16.692 1.00 94.12 196 ALA A O 1
ATOM 1513 N N . TRP A 1 197 ? -22.516 -7.921 14.507 1.00 94.25 197 TRP A N 1
ATOM 1514 C CA . TRP A 1 197 ? -23.967 -7.752 14.494 1.00 94.25 197 TRP A CA 1
ATOM 1515 C C . TRP A 1 197 ? -24.692 -9.051 14.861 1.00 94.25 197 TRP A C 1
ATOM 1517 O O . TRP A 1 197 ? -25.510 -9.053 15.786 1.00 94.25 197 TRP A O 1
ATOM 1527 N N . SER A 1 198 ? -24.349 -10.159 14.200 1.00 93.94 198 SER A N 1
ATOM 1528 C CA . SER A 1 198 ? -24.949 -11.474 14.450 1.00 93.94 198 SER A CA 1
ATOM 1529 C C . SER A 1 198 ? -24.690 -11.926 15.880 1.00 93.94 198 SER A C 1
ATOM 1531 O O . SER A 1 198 ? -25.602 -12.367 16.575 1.00 93.94 198 SER A O 1
ATOM 1533 N N . TYR A 1 199 ? -23.468 -11.736 16.371 1.00 93.94 199 TYR A N 1
ATOM 1534 C CA . TYR A 1 199 ? -23.105 -12.065 17.737 1.00 93.94 199 TYR A CA 1
ATOM 1535 C C . TYR A 1 199 ? -23.911 -11.245 18.745 1.00 93.94 199 TYR A C 1
ATOM 1537 O O . TYR A 1 199 ? -24.540 -11.798 19.644 1.00 93.94 199 TYR A O 1
ATOM 1545 N N . ASN A 1 200 ? -23.975 -9.926 18.570 1.00 91.00 200 ASN A N 1
ATOM 1546 C CA . ASN A 1 200 ? -24.727 -9.047 19.461 1.00 91.00 200 ASN A CA 1
ATOM 1547 C C . ASN A 1 200 ? -26.235 -9.335 19.456 1.00 91.00 200 ASN A C 1
ATOM 1549 O O . ASN A 1 200 ? -26.879 -9.136 20.487 1.00 91.00 200 ASN A O 1
ATOM 1553 N N . LYS A 1 201 ? -26.786 -9.798 18.327 1.00 92.56 201 LYS A N 1
ATOM 1554 C CA . LYS A 1 201 ? -28.212 -10.095 18.160 1.00 92.56 201 LYS A CA 1
ATOM 1555 C C . LYS A 1 201 ? -28.600 -11.491 18.653 1.00 92.56 201 LYS A C 1
ATOM 1557 O O . LYS A 1 201 ? -29.641 -11.640 19.283 1.00 92.56 201 LYS A O 1
ATOM 1562 N N . PHE A 1 202 ? -27.782 -12.504 18.375 1.00 91.88 202 PHE A N 1
ATOM 1563 C CA . PHE A 1 202 ? -28.175 -13.909 18.505 1.00 91.88 202 PHE A CA 1
ATOM 1564 C C . PHE A 1 202 ? -27.523 -14.650 19.680 1.00 91.88 202 PHE A C 1
ATOM 1566 O O . PHE A 1 202 ? -27.967 -15.743 20.025 1.00 91.88 202 PHE A O 1
ATOM 1573 N N . LYS A 1 203 ? -26.538 -14.053 20.371 1.00 87.88 203 LYS A N 1
ATOM 1574 C CA . LYS A 1 203 ? -25.813 -14.703 21.485 1.00 87.88 203 LYS A CA 1
ATOM 1575 C C . LYS A 1 203 ? -26.658 -15.138 22.687 1.00 87.88 203 LYS A C 1
ATOM 1577 O O . LYS A 1 203 ? -26.153 -15.855 23.550 1.00 87.88 203 LYS A O 1
ATOM 1582 N N . SER A 1 204 ? -27.900 -14.674 22.793 1.00 86.44 204 SER A N 1
ATOM 1583 C CA . SER A 1 204 ? -28.823 -14.981 23.893 1.00 86.44 204 SER A CA 1
ATOM 1584 C C . SER A 1 204 ? -30.012 -15.851 23.477 1.00 86.44 204 SER A C 1
ATOM 1586 O O . SER A 1 204 ? -30.920 -16.042 24.285 1.00 86.44 204 SER A O 1
ATOM 1588 N N . ILE A 1 205 ? -30.033 -16.372 22.243 1.00 89.12 205 ILE A N 1
ATOM 1589 C CA . ILE A 1 205 ? -31.102 -17.266 21.776 1.00 89.12 205 ILE A CA 1
ATOM 1590 C C . ILE A 1 205 ? -31.095 -18.565 22.582 1.00 89.12 205 ILE A C 1
ATOM 1592 O O . ILE A 1 205 ? -30.045 -19.160 22.815 1.00 89.12 205 ILE A O 1
ATOM 1596 N N . LYS A 1 206 ? -32.280 -19.026 22.985 1.00 87.00 206 LYS A N 1
ATOM 1597 C CA . LYS A 1 206 ? -32.484 -20.345 23.591 1.00 87.00 206 LYS A CA 1
ATOM 1598 C C . LYS A 1 206 ? -33.141 -21.258 22.562 1.00 87.00 206 LYS A C 1
ATOM 1600 O O . LYS A 1 206 ? -34.107 -20.853 21.925 1.00 87.00 206 LYS A O 1
ATOM 1605 N N . LEU A 1 207 ? -32.607 -22.464 22.409 1.00 87.00 207 LEU A N 1
ATOM 1606 C CA . LEU A 1 207 ? -33.150 -23.487 21.518 1.00 87.00 207 LEU A CA 1
ATOM 1607 C C . LEU A 1 207 ? -33.921 -24.548 22.322 1.00 87.00 207 LEU A C 1
ATOM 1609 O O . LEU A 1 207 ? -33.691 -24.665 23.531 1.00 87.00 207 LEU A O 1
ATOM 1613 N N . PRO A 1 208 ? -34.813 -25.325 21.673 1.00 89.69 208 PRO A N 1
ATOM 1614 C CA . PRO A 1 208 ? -35.465 -26.479 22.291 1.00 89.69 208 PRO A CA 1
ATOM 1615 C C . PRO A 1 208 ? -34.450 -27.459 22.891 1.00 89.69 208 PRO A C 1
ATOM 1617 O O . PRO A 1 208 ? -33.304 -27.517 22.445 1.00 89.69 208 PRO A O 1
ATOM 1620 N N . GLN A 1 209 ? -34.867 -28.263 23.874 1.00 89.12 209 GLN A N 1
ATOM 1621 C CA . GLN A 1 209 ? -33.962 -29.110 24.665 1.00 89.12 209 GLN A CA 1
ATOM 1622 C C . GLN A 1 209 ? -33.077 -30.032 23.806 1.00 89.12 209 GLN A C 1
ATOM 1624 O O . GLN A 1 209 ? -31.878 -30.129 24.070 1.00 89.12 209 GLN A O 1
ATOM 1629 N N . ALA A 1 210 ? -33.628 -30.601 22.728 1.00 90.00 210 ALA A N 1
ATOM 1630 C CA . ALA A 1 210 ? -32.900 -31.438 21.770 1.00 90.00 210 ALA A CA 1
ATOM 1631 C C . ALA A 1 210 ? -31.733 -30.718 21.059 1.00 90.00 210 ALA A C 1
ATOM 1633 O O . ALA A 1 210 ? -30.752 -31.352 20.689 1.00 90.00 210 ALA A O 1
ATOM 1634 N N . LEU A 1 211 ? -31.808 -29.392 20.899 1.00 86.19 211 LEU A N 1
ATOM 1635 C CA . LEU A 1 211 ? -30.785 -28.555 20.255 1.00 86.19 211 LEU A CA 1
ATOM 1636 C C . LEU A 1 211 ? -30.095 -27.608 21.250 1.00 86.19 211 LEU A C 1
ATOM 1638 O O . LEU A 1 211 ? -29.404 -26.672 20.852 1.00 86.19 211 LEU A O 1
ATOM 1642 N N . SER A 1 212 ? -30.265 -27.827 22.556 1.00 84.62 212 SER A N 1
ATOM 1643 C CA . SER A 1 212 ? -29.778 -26.918 23.604 1.00 84.62 212 SER A CA 1
ATOM 1644 C C . SER A 1 212 ? -28.256 -26.720 23.590 1.00 84.62 212 SER A C 1
ATOM 1646 O O . SER A 1 212 ? -27.785 -25.632 23.928 1.00 84.62 212 SER A O 1
ATOM 1648 N N . PHE A 1 213 ? -27.493 -27.710 23.110 1.00 86.00 213 PHE A N 1
ATOM 1649 C CA . PHE A 1 213 ? -26.044 -27.604 22.892 1.00 86.00 213 PHE A CA 1
ATOM 1650 C C . PHE A 1 213 ? -25.660 -26.435 21.971 1.00 86.00 213 PHE A C 1
ATOM 1652 O O . PHE A 1 213 ? -24.637 -25.779 22.185 1.00 86.00 213 PHE A O 1
ATOM 1659 N N . PHE A 1 214 ? -26.504 -26.161 20.977 1.00 88.31 214 PHE A N 1
ATOM 1660 C CA . PHE A 1 214 ? -26.330 -25.117 19.973 1.00 88.31 214 PHE A CA 1
ATOM 1661 C C . PHE A 1 214 ? -26.886 -23.756 20.417 1.00 88.31 214 PHE A C 1
ATOM 1663 O O . PHE A 1 214 ? -26.798 -22.786 19.671 1.00 88.31 214 PHE A O 1
ATOM 1670 N N . GLY A 1 215 ? -27.461 -23.660 21.619 1.00 84.12 215 GLY A N 1
ATOM 1671 C CA . GLY A 1 215 ? -28.040 -22.429 22.151 1.00 84.12 215 GLY A CA 1
ATOM 1672 C C . GLY A 1 215 ? -27.006 -21.380 22.583 1.00 84.12 215 GLY A C 1
ATOM 1673 O O . GLY A 1 215 ? -25.818 -21.642 22.791 1.00 84.12 215 GLY A O 1
ATOM 1674 N N . GLY A 1 216 ? -27.478 -20.150 22.762 1.00 87.38 216 GLY A N 1
ATOM 1675 C CA . GLY A 1 216 ? -26.694 -19.022 23.247 1.00 87.38 216 GLY A CA 1
ATOM 1676 C C . GLY A 1 216 ? -25.609 -18.587 22.264 1.00 87.38 216 GLY A C 1
ATOM 1677 O O . GLY A 1 216 ? -25.847 -18.406 21.075 1.00 87.38 216 GLY A O 1
ATOM 1678 N N . ARG A 1 217 ? -24.382 -18.402 22.759 1.00 86.50 217 ARG A N 1
ATOM 1679 C CA . ARG A 1 217 ? -23.245 -17.907 21.956 1.00 86.50 217 ARG A CA 1
ATOM 1680 C C . ARG A 1 217 ? -22.811 -18.888 20.870 1.00 86.50 217 ARG A C 1
ATOM 1682 O O . ARG A 1 217 ? -22.311 -18.459 19.837 1.00 86.50 217 ARG A O 1
ATOM 1689 N N . ARG A 1 218 ? -23.038 -20.186 21.090 1.00 89.06 218 ARG A N 1
ATOM 1690 C CA . ARG A 1 218 ? -22.732 -21.254 20.128 1.00 89.06 218 ARG A CA 1
ATOM 1691 C C . ARG A 1 218 ? -23.673 -21.244 18.928 1.00 89.06 218 ARG A C 1
ATOM 1693 O O . ARG A 1 218 ? -23.329 -21.823 17.907 1.00 89.06 218 ARG A O 1
ATOM 1700 N N . PHE A 1 219 ? -24.803 -20.542 19.026 1.00 91.06 219 PHE A N 1
ATOM 1701 C CA . PHE A 1 219 ? -25.732 -20.372 17.915 1.00 91.06 219 PHE A CA 1
ATOM 1702 C C . PHE A 1 219 ? -25.169 -19.474 16.809 1.00 91.06 219 PHE A C 1
ATOM 1704 O O . PHE A 1 219 ? -25.463 -19.654 15.630 1.00 91.06 219 PHE A O 1
ATOM 1711 N N . VAL A 1 220 ? -24.328 -18.510 17.187 1.00 92.69 220 VAL A N 1
ATOM 1712 C CA . VAL A 1 220 ? -23.856 -17.448 16.294 1.00 92.69 220 VAL A CA 1
ATOM 1713 C C . VAL A 1 220 ? -23.055 -17.983 15.093 1.00 92.69 220 VAL A C 1
ATOM 1715 O O . VAL A 1 220 ? -23.375 -17.568 13.979 1.00 92.69 220 VAL A O 1
ATOM 1718 N N . PRO A 1 221 ? -22.082 -18.909 15.246 1.00 91.00 221 PRO A N 1
ATOM 1719 C CA . PRO A 1 221 ? -21.389 -19.505 14.101 1.00 91.00 221 PRO A CA 1
ATOM 1720 C C . PRO A 1 221 ? -22.325 -20.125 13.052 1.00 91.00 221 PRO A C 1
ATOM 1722 O O . PRO A 1 221 ? -22.117 -19.919 11.862 1.00 91.00 221 PRO A O 1
ATOM 1725 N N . MET A 1 222 ? -23.393 -20.819 13.466 1.00 92.12 222 MET A N 1
ATOM 1726 C CA . MET A 1 222 ? -24.339 -21.439 12.524 1.00 92.12 222 MET A CA 1
ATOM 1727 C C . MET A 1 222 ? -25.124 -20.395 11.731 1.00 92.12 222 MET A C 1
ATOM 1729 O O . MET A 1 222 ? -25.277 -20.526 10.519 1.00 92.12 222 MET A O 1
ATOM 1733 N N . VAL A 1 223 ? -25.575 -19.325 12.396 1.00 93.00 223 VAL A N 1
ATOM 1734 C CA . VAL A 1 223 ? -26.230 -18.200 11.712 1.00 93.00 223 VAL A CA 1
ATOM 1735 C C . VAL A 1 223 ? -25.303 -17.604 10.660 1.00 93.00 223 VAL A C 1
ATOM 1737 O O . VAL A 1 223 ? -25.748 -17.256 9.574 1.00 93.00 223 VAL A O 1
ATOM 1740 N N . ILE A 1 224 ? -24.014 -17.511 10.971 1.00 94.12 224 ILE A N 1
ATOM 1741 C CA . ILE A 1 224 ? -23.008 -16.915 10.097 1.00 94.12 224 ILE A CA 1
ATOM 1742 C C . ILE A 1 224 ? -22.708 -17.798 8.894 1.00 94.12 224 ILE A C 1
ATOM 1744 O O . ILE A 1 224 ? -22.623 -17.272 7.790 1.00 94.12 224 ILE A O 1
ATOM 1748 N N . MET A 1 225 ? -22.647 -19.122 9.060 1.00 91.25 225 MET A N 1
ATOM 1749 C CA . MET A 1 225 ? -22.526 -20.039 7.923 1.00 91.25 225 MET A CA 1
ATOM 1750 C C . MET A 1 225 ? -23.671 -19.837 6.924 1.00 91.25 225 MET A C 1
ATOM 1752 O O . MET A 1 225 ? -23.421 -19.687 5.732 1.00 91.25 225 MET A O 1
ATOM 1756 N N . VAL A 1 226 ? -24.914 -19.724 7.398 1.00 93.88 226 VAL A N 1
ATOM 1757 C CA . VAL A 1 226 ? -26.068 -19.480 6.515 1.00 93.88 226 VAL A CA 1
ATOM 1758 C C . VAL A 1 226 ? -26.056 -18.059 5.947 1.00 93.88 226 VAL A C 1
ATOM 1760 O O . VAL A 1 226 ? -26.252 -17.872 4.750 1.00 93.88 226 VAL A O 1
ATOM 1763 N N . ALA A 1 227 ? -25.792 -17.049 6.779 1.00 92.75 227 ALA A N 1
ATOM 1764 C CA . ALA A 1 227 ? -25.754 -15.648 6.363 1.00 92.75 227 ALA A CA 1
ATOM 1765 C C . ALA A 1 227 ? -24.604 -15.345 5.390 1.00 92.75 227 ALA A C 1
ATOM 1767 O O . ALA A 1 227 ? -24.690 -14.383 4.629 1.00 92.75 227 ALA A O 1
ATOM 1768 N N . SER A 1 228 ? -23.549 -16.161 5.387 1.00 95.25 228 SER A N 1
ATOM 1769 C CA . SER A 1 228 ? -22.433 -16.012 4.459 1.00 95.25 228 SER A CA 1
ATOM 1770 C C . SER A 1 228 ? -22.816 -16.316 3.015 1.00 95.25 228 SER A C 1
ATOM 1772 O O . SER A 1 228 ? -22.263 -15.683 2.125 1.00 95.25 228 SER A O 1
ATOM 1774 N N . LEU A 1 229 ? -23.801 -17.190 2.772 1.00 95.50 229 LEU A N 1
ATOM 1775 C CA . LEU A 1 229 ? -24.251 -17.553 1.426 1.00 95.50 229 LEU A CA 1
ATOM 1776 C C . LEU A 1 229 ? -24.731 -16.333 0.621 1.00 95.50 229 LEU A C 1
ATOM 1778 O O . LEU A 1 229 ? -24.107 -16.021 -0.391 1.00 95.50 229 LEU A O 1
ATOM 1782 N N . PRO A 1 230 ? -25.769 -15.579 1.041 1.00 96.12 230 PRO A N 1
ATOM 1783 C CA . PRO A 1 230 ? -26.226 -14.426 0.266 1.00 96.12 230 PRO A CA 1
ATOM 1784 C C . PRO A 1 230 ? -25.144 -13.347 0.125 1.00 96.12 230 PRO A C 1
ATOM 1786 O O . PRO A 1 230 ? -25.083 -12.672 -0.899 1.00 96.12 230 PRO A O 1
ATOM 1789 N N . VAL A 1 231 ? -24.261 -13.200 1.119 1.00 96.19 231 VAL A N 1
ATOM 1790 C CA . VAL A 1 231 ? -23.148 -12.243 1.057 1.00 96.19 231 VAL A CA 1
ATOM 1791 C C . VAL A 1 231 ? -22.092 -12.690 0.042 1.00 96.19 231 VAL A C 1
ATOM 1793 O O . VAL A 1 231 ? -21.628 -11.868 -0.742 1.00 96.19 231 VAL A O 1
ATOM 1796 N N . ALA A 1 232 ? -21.758 -13.980 -0.010 1.00 96.00 232 ALA A N 1
ATOM 1797 C CA . ALA A 1 232 ? -20.841 -14.545 -0.995 1.00 96.00 232 ALA A CA 1
ATOM 1798 C C . ALA A 1 232 ? -21.378 -14.385 -2.420 1.00 96.00 232 ALA A C 1
ATOM 1800 O O . ALA A 1 232 ? -20.635 -13.957 -3.296 1.00 96.00 232 ALA A O 1
ATOM 1801 N N . PHE A 1 233 ? -22.670 -14.646 -2.644 1.00 96.62 233 PHE A N 1
ATOM 1802 C CA . PHE A 1 233 ? -23.316 -14.402 -3.938 1.00 96.62 233 PHE A CA 1
ATOM 1803 C C . PHE A 1 233 ? -23.267 -12.923 -4.331 1.00 96.62 233 PHE A C 1
ATOM 1805 O O . PHE A 1 233 ? -22.934 -12.600 -5.468 1.00 96.62 233 PHE A O 1
ATOM 1812 N N . LEU A 1 234 ? -23.537 -12.014 -3.388 1.00 95.81 234 LEU A N 1
ATOM 1813 C CA . LEU A 1 234 ? -23.449 -10.576 -3.635 1.00 95.81 234 LEU A CA 1
ATOM 1814 C C . LEU A 1 234 ? -22.034 -10.162 -4.067 1.00 95.81 234 LEU A C 1
ATOM 1816 O O . LEU A 1 234 ? -21.881 -9.460 -5.066 1.00 95.81 234 LEU A O 1
ATOM 1820 N N . PHE A 1 235 ? -20.999 -10.618 -3.353 1.00 94.88 235 PHE A N 1
ATOM 1821 C CA . PHE A 1 235 ? -19.611 -10.364 -3.742 1.00 94.88 235 PHE A CA 1
ATOM 1822 C C . PHE A 1 235 ? -19.266 -11.033 -5.075 1.00 94.88 235 PHE A C 1
ATOM 1824 O O . PHE A 1 235 ? -18.660 -10.390 -5.917 1.00 94.88 235 PHE A O 1
ATOM 1831 N N . ALA A 1 236 ? -19.683 -12.273 -5.324 1.00 95.31 236 ALA A N 1
ATOM 1832 C CA . ALA A 1 236 ? -19.401 -12.962 -6.583 1.00 95.31 236 ALA A CA 1
ATOM 1833 C C . ALA A 1 236 ? -20.009 -12.249 -7.802 1.00 95.31 236 ALA A C 1
ATOM 1835 O O . ALA A 1 236 ? -19.410 -12.270 -8.872 1.00 95.31 236 ALA A O 1
ATOM 1836 N N . ILE A 1 237 ? -21.161 -11.591 -7.638 1.00 94.81 237 ILE A N 1
ATOM 1837 C CA . ILE A 1 237 ? -21.818 -10.826 -8.704 1.00 94.81 237 ILE A CA 1
ATOM 1838 C C . ILE A 1 237 ? -21.178 -9.446 -8.869 1.00 94.81 237 ILE A C 1
ATOM 1840 O O . ILE A 1 237 ? -20.925 -9.033 -9.996 1.00 94.81 237 ILE A O 1
ATOM 1844 N N . LEU A 1 238 ? -20.935 -8.716 -7.778 1.00 94.19 238 LEU A N 1
ATOM 1845 C CA . LEU A 1 238 ? -20.518 -7.312 -7.846 1.00 94.19 238 LEU A CA 1
ATOM 1846 C C . LEU A 1 238 ? -18.998 -7.136 -7.909 1.00 94.19 238 LEU A C 1
ATOM 1848 O O . LEU A 1 238 ? -18.500 -6.296 -8.654 1.00 94.19 238 LEU A O 1
ATOM 1852 N N . TRP A 1 239 ? -18.255 -7.909 -7.119 1.00 91.50 239 TRP A N 1
ATOM 1853 C CA . TRP A 1 239 ? -16.822 -7.713 -6.907 1.00 91.50 239 TRP A CA 1
ATOM 1854 C C . TRP A 1 239 ? -15.966 -7.840 -8.171 1.00 91.50 239 TRP A C 1
ATOM 1856 O O . TRP A 1 239 ? -15.099 -6.987 -8.348 1.00 91.50 239 TRP A O 1
ATOM 1866 N N . PRO A 1 240 ? -16.206 -8.806 -9.084 1.00 92.56 240 PRO A N 1
ATOM 1867 C CA . PRO A 1 240 ? -15.410 -8.913 -10.307 1.00 92.56 240 PRO A CA 1
ATOM 1868 C C . PRO A 1 240 ? -15.460 -7.648 -11.176 1.00 92.56 240 PRO A C 1
ATOM 1870 O O . PRO A 1 240 ? -14.454 -7.257 -11.757 1.00 92.56 240 PRO A O 1
ATOM 1873 N N . TRP A 1 241 ? -16.591 -6.936 -11.206 1.00 92.75 241 TRP A N 1
ATOM 1874 C CA . TRP A 1 241 ? -16.703 -5.665 -11.933 1.00 92.75 241 TRP A CA 1
ATOM 1875 C C . TRP A 1 241 ? -15.905 -4.540 -11.279 1.00 92.75 241 TRP A C 1
ATOM 1877 O O . TRP A 1 241 ? -15.246 -3.768 -11.974 1.00 92.75 241 TRP A O 1
ATOM 1887 N N . PHE A 1 242 ? -15.933 -4.455 -9.946 1.00 87.62 242 PHE A N 1
ATOM 1888 C CA . PHE A 1 242 ? -15.098 -3.499 -9.218 1.00 87.62 242 PHE A CA 1
ATOM 1889 C C . PHE A 1 242 ? -13.614 -3.789 -9.445 1.00 87.62 242 PHE A C 1
ATOM 1891 O O . PHE A 1 242 ? -12.859 -2.872 -9.763 1.00 87.62 242 PHE A O 1
ATOM 1898 N N . GLN A 1 243 ? -13.216 -5.059 -9.353 1.00 84.88 243 GLN A N 1
ATOM 1899 C CA . GLN A 1 243 ? -11.846 -5.501 -9.601 1.00 84.88 243 GLN A CA 1
ATOM 1900 C C . GLN A 1 243 ? -11.387 -5.133 -11.012 1.00 84.88 243 GLN A C 1
ATOM 1902 O O . GLN A 1 243 ? -10.341 -4.508 -11.185 1.00 84.88 243 GLN A O 1
ATOM 1907 N N . TYR A 1 244 ? -12.202 -5.450 -12.016 1.00 86.94 244 TYR A N 1
ATOM 1908 C CA . TYR A 1 244 ? -11.940 -5.088 -13.403 1.00 86.94 244 TYR A CA 1
ATOM 1909 C C . TYR A 1 244 ? -11.816 -3.580 -13.603 1.00 86.94 244 TYR A C 1
ATOM 1911 O O . TYR A 1 244 ? -10.926 -3.131 -14.322 1.00 86.94 244 TYR A O 1
ATOM 1919 N N . GLY A 1 245 ? -12.671 -2.789 -12.950 1.00 87.19 245 GLY A N 1
ATOM 1920 C CA . GLY A 1 245 ? -12.591 -1.331 -12.977 1.00 87.19 245 GLY A CA 1
ATOM 1921 C C . GLY A 1 245 ? -11.261 -0.811 -12.427 1.00 87.19 245 GLY A C 1
ATOM 1922 O O . GLY A 1 245 ? -10.643 0.050 -13.048 1.00 87.19 245 GLY A O 1
ATOM 1923 N N . LEU A 1 246 ? -10.779 -1.375 -11.314 1.00 80.56 246 LEU A N 1
ATOM 1924 C CA . LEU A 1 246 ? -9.489 -1.008 -10.719 1.00 80.56 246 LEU A CA 1
ATOM 1925 C C . LEU A 1 246 ? -8.301 -1.396 -11.611 1.00 80.56 246 LEU A C 1
ATOM 1927 O O . LEU A 1 246 ? -7.387 -0.593 -11.790 1.00 80.56 246 LEU A O 1
ATOM 1931 N N . VAL A 1 247 ? -8.325 -2.586 -12.217 1.00 79.81 247 VAL A N 1
ATOM 1932 C CA . VAL A 1 247 ? -7.287 -3.021 -13.171 1.00 79.81 247 VAL A CA 1
ATOM 1933 C C . VAL A 1 247 ? -7.311 -2.170 -14.439 1.00 79.81 247 VAL A C 1
ATOM 1935 O O . VAL A 1 247 ? -6.262 -1.757 -14.926 1.00 79.81 247 VAL A O 1
ATOM 1938 N N . SER A 1 248 ? -8.498 -1.873 -14.967 1.00 84.12 248 SER A N 1
ATOM 1939 C CA . SER A 1 248 ? -8.667 -1.024 -16.152 1.00 84.12 248 SER A CA 1
ATOM 1940 C C . SER A 1 248 ? -8.174 0.396 -15.891 1.00 84.12 248 SER A C 1
ATOM 1942 O O . SER A 1 248 ? -7.501 0.976 -16.737 1.00 84.12 248 SER A O 1
ATOM 1944 N N . PHE A 1 249 ? -8.445 0.932 -14.698 1.00 84.75 249 PHE A N 1
ATOM 1945 C CA . PHE A 1 249 ? -7.878 2.198 -14.251 1.00 84.75 249 PHE A CA 1
ATOM 1946 C C . PHE A 1 249 ? -6.350 2.137 -14.192 1.00 84.75 249 PHE A C 1
ATOM 1948 O O . PHE A 1 249 ? -5.697 3.027 -14.724 1.00 84.75 249 PHE A O 1
ATOM 1955 N N . GLY A 1 250 ? -5.782 1.071 -13.617 1.00 79.19 250 GLY A N 1
ATOM 1956 C CA . GLY A 1 250 ? -4.338 0.838 -13.605 1.00 79.19 250 GLY A CA 1
ATOM 1957 C C . GLY A 1 250 ? -3.729 0.877 -15.010 1.00 79.19 250 GLY A C 1
ATOM 1958 O O . GLY A 1 250 ? -2.775 1.607 -15.235 1.00 79.19 250 GLY A O 1
ATOM 1959 N N . LYS A 1 251 ? -4.326 0.157 -15.971 1.00 81.19 251 LYS A N 1
ATOM 1960 C CA . LYS A 1 251 ? -3.889 0.151 -17.381 1.00 81.19 251 LYS A CA 1
ATOM 1961 C C . LYS A 1 251 ? -3.976 1.532 -18.032 1.00 81.19 251 LYS A C 1
ATOM 1963 O O . LYS A 1 251 ? -3.124 1.880 -18.841 1.00 81.19 251 LYS A O 1
ATOM 1968 N N . LEU A 1 252 ? -5.013 2.303 -17.700 1.00 85.62 252 LEU A N 1
ATOM 1969 C CA . LEU A 1 252 ? -5.208 3.650 -18.230 1.00 85.62 252 LEU A CA 1
ATOM 1970 C C . LEU A 1 252 ? -4.114 4.601 -17.739 1.00 85.62 252 LEU A C 1
ATOM 1972 O O . LEU A 1 252 ? -3.520 5.313 -18.538 1.00 85.62 252 LEU A O 1
ATOM 1976 N N . VAL A 1 253 ? -3.828 4.603 -16.434 1.00 85.19 253 VAL A N 1
ATOM 1977 C CA . VAL A 1 253 ? -2.837 5.526 -15.855 1.00 85.19 253 VAL A CA 1
ATOM 1978 C C . VAL A 1 253 ? -1.395 5.191 -16.233 1.00 85.19 253 VAL A C 1
ATOM 1980 O O . VAL A 1 253 ? -0.502 5.985 -15.957 1.00 85.19 253 VAL A O 1
ATOM 1983 N N . SER A 1 254 ? -1.167 4.043 -16.870 1.00 76.19 254 SER A N 1
ATOM 1984 C CA . SER A 1 254 ? 0.137 3.589 -17.347 1.00 76.19 254 SER A CA 1
ATOM 1985 C C . SER A 1 254 ? 0.245 3.500 -18.865 1.00 76.19 254 SER A C 1
ATOM 1987 O O . SER A 1 254 ? 1.139 2.825 -19.366 1.00 76.19 254 SER A O 1
ATOM 1989 N N . SER A 1 255 ? -0.675 4.102 -19.621 1.00 76.25 255 SER A N 1
ATOM 1990 C CA . SER A 1 255 ? -0.762 3.882 -21.070 1.00 76.25 255 SER A CA 1
ATOM 1991 C C . SER A 1 255 ? 0.315 4.612 -21.895 1.00 76.25 255 SER A C 1
ATOM 1993 O O . SER A 1 255 ? 0.142 4.758 -23.103 1.00 76.25 255 SER A O 1
ATOM 1995 N N . GLY A 1 256 ? 1.377 5.124 -21.264 1.00 76.25 256 GLY A N 1
ATOM 1996 C CA . GLY A 1 256 ? 2.510 5.792 -21.914 1.00 76.25 256 GLY A CA 1
ATOM 1997 C C . GLY A 1 256 ? 2.992 7.050 -21.184 1.00 76.25 256 GLY A C 1
ATOM 1998 O O . GLY A 1 256 ? 2.418 7.466 -20.176 1.00 76.25 256 GLY A O 1
ATOM 1999 N N . ASP A 1 257 ? 4.021 7.695 -21.733 1.00 76.00 257 ASP A N 1
ATOM 2000 C CA . ASP A 1 257 ? 4.737 8.808 -21.086 1.00 76.00 257 ASP A CA 1
ATOM 2001 C C . ASP A 1 257 ? 3.862 10.037 -20.821 1.00 76.00 257 ASP A C 1
ATOM 2003 O O . ASP A 1 257 ? 3.963 10.671 -19.771 1.00 76.00 257 ASP A O 1
ATOM 2007 N N . SER A 1 258 ? 2.920 10.351 -21.719 1.00 83.75 258 SER A N 1
ATOM 2008 C CA . SER A 1 258 ? 1.964 11.452 -21.506 1.00 83.75 258 SER A CA 1
ATOM 2009 C C . SER A 1 258 ? 1.063 11.232 -20.284 1.00 83.75 258 SER A C 1
ATOM 2011 O O . SER A 1 258 ? 0.515 12.190 -19.737 1.00 83.75 258 SER A O 1
ATOM 2013 N N . TRP A 1 259 ? 0.916 9.979 -19.847 1.00 86.56 259 TRP A N 1
ATOM 2014 C CA . TRP A 1 259 ? 0.171 9.606 -18.653 1.00 86.56 259 TRP A CA 1
ATOM 2015 C C . TRP A 1 259 ? 1.039 9.523 -17.398 1.00 86.56 259 TRP A C 1
ATOM 2017 O O . TRP A 1 259 ? 0.471 9.360 -16.327 1.00 86.56 259 TRP A O 1
ATOM 2027 N N . ALA A 1 260 ? 2.360 9.722 -17.458 1.00 87.38 260 ALA A N 1
ATOM 2028 C CA . ALA A 1 260 ? 3.215 9.628 -16.273 1.00 87.38 260 ALA A CA 1
ATOM 2029 C C . ALA A 1 260 ? 2.770 10.593 -15.154 1.00 87.38 260 ALA A C 1
ATOM 2031 O O . ALA A 1 260 ? 2.470 10.165 -14.038 1.00 87.38 260 ALA A O 1
ATOM 2032 N N . VAL A 1 261 ? 2.632 11.892 -15.454 1.00 93.25 261 VAL A N 1
ATOM 2033 C CA . VAL A 1 261 ? 2.236 12.908 -14.457 1.00 93.25 261 VAL A CA 1
ATOM 2034 C C . VAL A 1 261 ? 0.749 12.814 -14.073 1.00 93.25 261 VAL A C 1
ATOM 2036 O O . VAL A 1 261 ? 0.453 12.712 -12.875 1.00 93.25 261 VAL A O 1
ATOM 2039 N N . PRO A 1 262 ? -0.217 12.814 -15.021 1.00 93.69 262 PRO A N 1
ATOM 2040 C CA . PRO A 1 262 ? -1.635 12.681 -14.674 1.00 93.69 262 PRO A CA 1
ATOM 2041 C C . PRO A 1 262 ? -1.950 11.331 -14.023 1.00 93.69 262 PRO A C 1
ATOM 2043 O O . PRO A 1 262 ? -2.769 11.258 -13.108 1.00 93.69 262 PRO A O 1
ATOM 2046 N N . GLY A 1 263 ? -1.282 10.270 -14.467 1.00 92.38 263 GLY A N 1
ATOM 2047 C CA . GLY A 1 263 ? -1.413 8.923 -13.937 1.00 92.38 263 GLY A CA 1
ATOM 2048 C C . GLY A 1 263 ? -0.920 8.831 -12.503 1.00 92.38 263 GLY A C 1
ATOM 2049 O O . GLY A 1 263 ? -1.671 8.354 -11.657 1.00 92.38 263 GLY A O 1
ATOM 2050 N N . ALA A 1 264 ? 0.261 9.376 -12.189 1.00 92.69 264 ALA A N 1
ATOM 2051 C CA . ALA A 1 264 ? 0.764 9.446 -10.816 1.00 92.69 264 ALA A CA 1
ATOM 2052 C C . ALA A 1 264 ? -0.175 10.236 -9.890 1.00 92.69 264 ALA A C 1
ATOM 2054 O O . ALA A 1 264 ? -0.467 9.785 -8.779 1.00 92.69 264 ALA A O 1
ATOM 2055 N N . PHE A 1 265 ? -0.712 11.371 -10.359 1.00 95.50 265 PHE A N 1
ATOM 2056 C CA . PHE A 1 265 ? -1.716 12.141 -9.619 1.00 95.50 265 PHE A CA 1
ATOM 2057 C C . PHE A 1 265 ? -2.966 11.302 -9.327 1.00 95.50 265 PHE A C 1
ATOM 2059 O O . PHE A 1 265 ? -3.370 11.154 -8.172 1.00 95.50 265 PHE A O 1
ATOM 2066 N N . LEU A 1 266 ? -3.597 10.757 -10.371 1.00 94.38 266 LEU A N 1
ATOM 2067 C CA . LEU A 1 266 ? -4.859 10.030 -10.250 1.00 94.38 266 LEU A CA 1
ATOM 2068 C C . LEU A 1 266 ? -4.692 8.766 -9.412 1.00 94.38 266 LEU A C 1
ATOM 2070 O O . LEU A 1 266 ? -5.547 8.464 -8.578 1.00 94.38 266 LEU A O 1
ATOM 2074 N N . TYR A 1 267 ? -3.585 8.054 -9.603 1.00 92.88 267 TYR A N 1
ATOM 2075 C CA . TYR A 1 267 ? -3.245 6.886 -8.814 1.00 92.88 267 TYR A CA 1
ATOM 2076 C C . TYR A 1 267 ? -3.076 7.242 -7.336 1.00 92.88 267 TYR A C 1
ATOM 2078 O O . TYR A 1 267 ? -3.753 6.646 -6.501 1.00 92.88 267 TYR A O 1
ATOM 2086 N N . ALA A 1 268 ? -2.242 8.230 -6.999 1.00 94.69 268 ALA A N 1
ATOM 2087 C CA . ALA A 1 268 ? -2.028 8.635 -5.611 1.00 94.69 268 ALA A CA 1
ATOM 2088 C C . ALA A 1 268 ? -3.334 9.110 -4.953 1.00 94.69 268 ALA A C 1
ATOM 2090 O O . ALA A 1 268 ? -3.625 8.744 -3.811 1.00 94.69 268 ALA A O 1
ATOM 2091 N N . LEU A 1 269 ? -4.164 9.858 -5.688 1.00 95.31 269 LEU A N 1
ATOM 2092 C CA . LEU A 1 269 ? -5.467 10.318 -5.215 1.00 95.31 269 LEU A CA 1
ATOM 2093 C C . LEU A 1 269 ? -6.397 9.138 -4.914 1.00 95.31 269 LEU A C 1
ATOM 2095 O O . LEU A 1 269 ? -6.923 9.034 -3.804 1.00 95.31 269 LEU A O 1
ATOM 2099 N N . LEU A 1 270 ? -6.583 8.235 -5.884 1.00 91.81 270 LEU A N 1
ATOM 2100 C CA . LEU A 1 270 ? -7.447 7.067 -5.729 1.00 91.81 270 LEU A CA 1
ATOM 2101 C C . LEU A 1 270 ? -6.946 6.182 -4.590 1.00 91.81 270 LEU A C 1
ATOM 2103 O O . LEU A 1 270 ? -7.727 5.826 -3.712 1.00 91.81 270 LEU A O 1
ATOM 2107 N N . ASN A 1 271 ? -5.647 5.887 -4.568 1.00 91.06 271 ASN A N 1
ATOM 2108 C CA . ASN A 1 271 ? -4.995 5.074 -3.552 1.00 91.06 271 ASN A CA 1
ATOM 2109 C C . ASN A 1 271 ? -5.303 5.592 -2.136 1.00 91.06 271 ASN A C 1
ATOM 2111 O O . ASN A 1 271 ? -5.716 4.817 -1.273 1.00 91.06 271 ASN A O 1
ATOM 2115 N N . ARG A 1 272 ? -5.195 6.907 -1.904 1.00 92.25 272 ARG A N 1
ATOM 2116 C CA . ARG A 1 272 ? -5.514 7.515 -0.602 1.00 92.25 272 ARG A CA 1
ATOM 2117 C C . ARG A 1 272 ? -7.019 7.548 -0.303 1.00 92.25 272 ARG A C 1
ATOM 2119 O O . ARG A 1 272 ? -7.411 7.347 0.849 1.00 92.25 272 ARG A O 1
ATOM 2126 N N . ILE A 1 273 ? -7.873 7.734 -1.315 1.00 91.38 273 ILE A N 1
ATOM 2127 C CA . ILE A 1 273 ? -9.344 7.686 -1.172 1.00 91.38 273 ILE A CA 1
ATOM 2128 C C . ILE A 1 273 ? -9.850 6.272 -0.842 1.00 91.38 273 ILE A C 1
ATOM 2130 O O . ILE A 1 273 ? -10.869 6.092 -0.176 1.00 91.38 273 ILE A O 1
ATOM 2134 N N . VAL A 1 274 ? -9.153 5.233 -1.282 1.00 87.75 274 VAL A N 1
ATOM 2135 C CA . VAL A 1 274 ? -9.552 3.850 -0.995 1.00 87.75 274 VAL A CA 1
ATOM 2136 C C . VAL A 1 274 ? -8.711 3.208 0.115 1.00 87.75 274 VAL A C 1
ATOM 2138 O O . VAL A 1 274 ? -8.833 2.016 0.406 1.00 87.75 274 VAL A O 1
ATOM 2141 N N . GLN A 1 275 ? -7.873 4.004 0.783 1.00 86.44 275 GLN A N 1
ATOM 2142 C CA . GLN A 1 275 ? -7.051 3.561 1.901 1.00 86.44 275 GLN A CA 1
ATOM 2143 C C . GLN A 1 275 ? -7.860 3.018 3.095 1.00 86.44 275 GLN A C 1
ATOM 2145 O O . GLN A 1 275 ? -7.582 1.890 3.500 1.00 86.44 275 GLN A O 1
ATOM 2150 N N . PRO A 1 276 ? -8.878 3.721 3.644 1.00 80.19 276 PRO A N 1
ATOM 2151 C CA . PRO A 1 276 ? -9.643 3.232 4.804 1.00 80.19 276 PRO A CA 1
ATOM 2152 C C . PRO A 1 276 ? -10.374 1.905 4.590 1.00 80.19 276 PRO A C 1
ATOM 2154 O O . P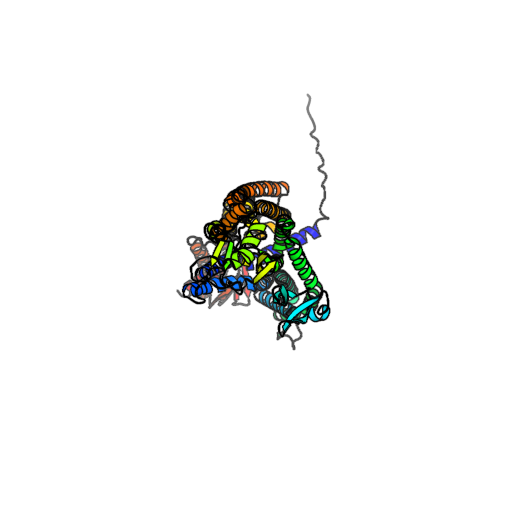RO A 1 276 ? -10.670 1.202 5.552 1.00 80.19 276 PRO A O 1
ATOM 2157 N N . THR A 1 277 ? -10.701 1.569 3.345 1.00 79.81 277 THR A N 1
ATOM 2158 C CA . THR A 1 277 ? -11.336 0.292 2.994 1.00 79.81 277 THR A CA 1
ATOM 2159 C C . THR A 1 277 ? -10.310 -0.808 2.713 1.00 79.81 277 THR A C 1
ATOM 2161 O O . THR A 1 277 ? -10.685 -1.957 2.493 1.00 79.81 277 THR A O 1
ATOM 2164 N N . GLY A 1 278 ? -9.019 -0.459 2.700 1.00 76.06 278 GLY A N 1
ATOM 2165 C CA . GLY A 1 278 ? -7.901 -1.321 2.330 1.00 76.06 278 GLY A CA 1
ATOM 2166 C C . GLY A 1 278 ? -7.898 -1.752 0.861 1.00 76.06 278 GLY A C 1
ATOM 2167 O O . GLY A 1 278 ? -7.122 -2.622 0.479 1.00 76.06 278 GLY A O 1
ATOM 2168 N N . LEU A 1 279 ? -8.736 -1.145 0.013 1.00 81.44 279 LEU A N 1
ATOM 2169 C CA . LEU A 1 279 ? -8.793 -1.479 -1.416 1.00 81.44 279 LEU A CA 1
ATOM 2170 C C . LEU A 1 279 ? -7.587 -0.951 -2.193 1.00 81.44 279 LEU A C 1
ATOM 2172 O O . LEU A 1 279 ? -7.343 -1.379 -3.316 1.00 81.44 279 LEU A O 1
ATOM 2176 N N . HIS A 1 280 ? -6.809 -0.056 -1.592 1.00 85.19 280 HIS A N 1
ATOM 2177 C CA . HIS A 1 280 ? -5.567 0.437 -2.174 1.00 85.19 280 HIS A CA 1
ATOM 2178 C C . HIS A 1 280 ? -4.583 -0.706 -2.472 1.00 85.19 280 HIS A C 1
ATOM 2180 O O . HIS A 1 280 ? -3.904 -0.650 -3.489 1.00 85.19 280 HIS A O 1
ATOM 2186 N N . HIS A 1 281 ? -4.580 -1.789 -1.680 1.00 78.25 281 HIS A N 1
ATOM 2187 C CA . HIS A 1 281 ? -3.760 -2.973 -1.955 1.00 78.25 281 HIS A CA 1
ATOM 2188 C C . HIS A 1 281 ? -4.048 -3.598 -3.323 1.00 78.25 281 HIS A C 1
ATOM 2190 O O . HIS A 1 281 ? -3.124 -4.061 -3.969 1.00 78.25 281 HIS A O 1
ATOM 2196 N N . ILE A 1 282 ? -5.294 -3.573 -3.795 1.00 73.06 282 ILE A N 1
ATOM 2197 C CA . ILE A 1 282 ? -5.670 -4.147 -5.094 1.00 73.06 282 ILE A CA 1
ATOM 2198 C C . ILE A 1 282 ? -5.098 -3.319 -6.240 1.00 73.06 282 ILE A C 1
ATOM 2200 O O . ILE A 1 282 ? -4.508 -3.860 -7.174 1.00 73.06 282 ILE A O 1
ATOM 2204 N N . VAL A 1 283 ? -5.268 -1.998 -6.150 1.00 79.44 283 VAL A N 1
ATOM 2205 C CA . VAL A 1 283 ? -4.731 -1.044 -7.130 1.00 79.44 283 VAL A CA 1
ATOM 2206 C C . VAL A 1 283 ? -3.208 -1.175 -7.187 1.00 79.44 283 VAL A C 1
ATOM 2208 O O . VAL A 1 283 ? -2.624 -1.258 -8.266 1.00 79.44 283 VAL A O 1
ATOM 2211 N N . ASN A 1 284 ? -2.589 -1.296 -6.014 1.00 85.06 284 ASN A N 1
ATOM 2212 C CA . ASN A 1 284 ? -1.161 -1.515 -5.854 1.00 85.06 284 ASN A CA 1
ATOM 2213 C C . ASN A 1 284 ? -0.708 -2.844 -6.446 1.00 85.06 284 ASN A C 1
ATOM 2215 O O . ASN A 1 284 ? 0.289 -2.862 -7.148 1.00 85.06 284 ASN A O 1
ATOM 2219 N N . THR A 1 285 ? -1.420 -3.950 -6.211 1.00 77.00 285 THR A N 1
ATOM 2220 C CA . THR A 1 285 ? -1.014 -5.266 -6.720 1.00 77.00 285 THR A CA 1
ATOM 2221 C C . THR A 1 285 ? -0.809 -5.243 -8.230 1.00 77.00 285 THR A C 1
ATOM 2223 O O . THR A 1 285 ? 0.202 -5.747 -8.718 1.00 77.00 285 THR A O 1
ATOM 2226 N N . PHE A 1 286 ? -1.732 -4.623 -8.968 1.00 79.38 286 PHE A N 1
ATOM 2227 C CA . PHE A 1 286 ? -1.597 -4.515 -10.414 1.00 79.38 286 PHE A CA 1
ATOM 2228 C C . PHE A 1 286 ? -0.426 -3.601 -10.813 1.00 79.38 286 PHE A C 1
ATOM 2230 O O . PHE A 1 286 ? 0.478 -4.044 -11.520 1.00 79.38 286 PHE A O 1
ATOM 2237 N N . LEU A 1 287 ? -0.404 -2.354 -10.327 1.00 85.50 287 LEU A N 1
ATOM 2238 C CA . LEU A 1 287 ? 0.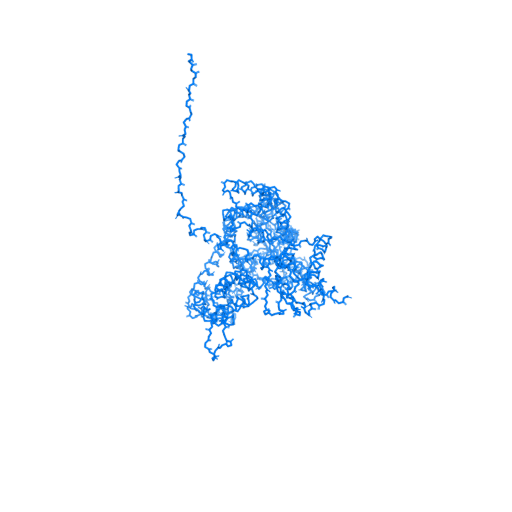603 -1.353 -10.713 1.00 85.50 287 LEU A CA 1
ATOM 2239 C C . LEU A 1 287 ? 2.023 -1.731 -10.271 1.00 85.50 287 LEU A C 1
ATOM 2241 O O . LEU A 1 287 ? 2.970 -1.622 -11.042 1.00 85.50 287 LEU A O 1
ATOM 2245 N N . TRP A 1 288 ? 2.183 -2.199 -9.037 1.00 86.50 288 TRP A N 1
ATOM 2246 C CA . TRP A 1 288 ? 3.488 -2.460 -8.437 1.00 86.50 288 TRP A CA 1
ATOM 2247 C C . TRP A 1 288 ? 4.089 -3.810 -8.815 1.00 86.50 288 TRP A C 1
ATOM 2249 O O . TRP A 1 288 ? 5.312 -3.919 -8.787 1.00 86.50 288 TRP A O 1
ATOM 2259 N N . PHE A 1 289 ? 3.282 -4.817 -9.177 1.00 82.00 289 PHE A N 1
ATOM 2260 C CA . PHE A 1 289 ? 3.787 -6.188 -9.370 1.00 82.00 289 PHE A CA 1
ATOM 2261 C C . PHE A 1 289 ? 3.393 -6.874 -10.685 1.00 82.00 289 PHE A C 1
ATOM 2263 O O . PHE A 1 289 ? 4.000 -7.887 -11.019 1.00 82.00 289 PHE A O 1
ATOM 2270 N N . GLN A 1 290 ? 2.389 -6.391 -11.424 1.00 77.44 290 GLN A N 1
ATOM 2271 C CA . GLN A 1 290 ? 1.847 -7.133 -12.580 1.00 77.44 290 GLN A CA 1
ATOM 2272 C C . GLN A 1 290 ? 1.884 -6.361 -13.896 1.00 77.44 290 GLN A C 1
ATOM 2274 O O . GLN A 1 290 ? 1.917 -6.969 -14.962 1.00 77.44 290 GLN A O 1
ATOM 2279 N N . MET A 1 291 ? 1.853 -5.035 -13.838 1.00 82.88 291 MET A N 1
ATOM 2280 C CA . MET A 1 291 ? 1.873 -4.174 -15.011 1.00 82.88 291 MET A CA 1
ATOM 2281 C C . MET A 1 291 ? 3.142 -4.379 -15.845 1.00 82.88 291 MET A C 1
ATOM 2283 O O . MET A 1 291 ? 4.225 -4.252 -15.286 1.00 82.88 291 MET A O 1
ATOM 2287 N N . PRO A 1 292 ? 3.059 -4.650 -17.157 1.00 81.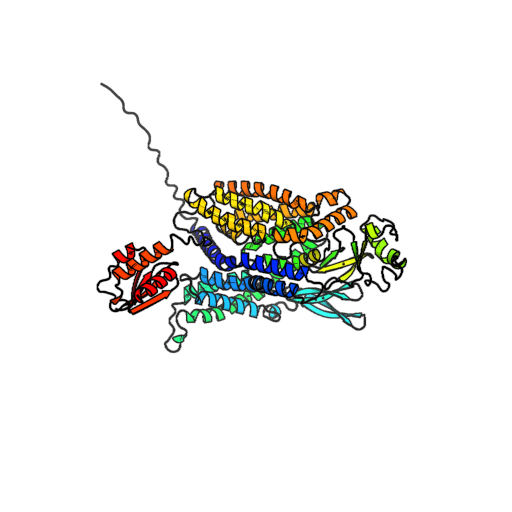69 292 PRO A N 1
ATOM 2288 C CA . PRO A 1 292 ? 4.252 -4.660 -17.993 1.00 81.69 292 PRO A CA 1
ATOM 2289 C C . PRO A 1 292 ? 4.828 -3.245 -18.059 1.00 81.69 292 PRO A C 1
ATOM 2291 O O . PRO A 1 292 ? 4.130 -2.309 -18.447 1.00 81.69 292 PRO A O 1
ATOM 2294 N N . ILE A 1 293 ? 6.087 -3.095 -17.662 1.00 86.00 293 ILE A N 1
ATOM 2295 C CA . ILE A 1 293 ? 6.848 -1.862 -17.833 1.00 86.00 293 ILE A CA 1
ATOM 2296 C C . ILE A 1 293 ? 7.974 -2.173 -18.799 1.00 86.00 293 ILE A C 1
ATOM 2298 O O . ILE A 1 293 ? 8.723 -3.129 -18.593 1.00 86.00 293 ILE A O 1
ATOM 2302 N N . GLU A 1 294 ? 8.052 -1.379 -19.857 1.00 86.50 294 GLU A N 1
ATOM 2303 C CA . GLU A 1 294 ? 9.072 -1.488 -20.889 1.00 86.50 294 GLU A CA 1
ATOM 2304 C C . GLU A 1 294 ? 10.072 -0.346 -20.739 1.00 86.50 294 GLU A C 1
ATOM 2306 O O . GLU A 1 294 ? 9.686 0.798 -20.501 1.00 86.50 294 GLU A O 1
ATOM 2311 N N . GLY A 1 295 ? 11.360 -0.646 -20.862 1.00 87.62 295 GLY A N 1
ATOM 2312 C CA . GLY A 1 295 ? 12.392 0.370 -20.731 1.00 87.62 295 GLY A CA 1
ATOM 2313 C C . GLY A 1 295 ? 13.806 -0.187 -20.745 1.00 87.62 295 GLY A C 1
ATOM 2314 O O . GLY A 1 295 ? 14.048 -1.351 -21.068 1.00 87.62 295 GLY A O 1
ATOM 2315 N N . GLN A 1 296 ? 14.751 0.684 -20.395 1.00 89.75 296 GLN A N 1
ATOM 2316 C CA . GLN A 1 296 ? 16.165 0.349 -20.273 1.00 89.75 296 GLN A CA 1
ATOM 2317 C C . GLN A 1 296 ? 16.536 0.139 -18.804 1.00 89.75 296 GLN A C 1
ATOM 2319 O O . GLN A 1 296 ? 16.088 0.872 -17.917 1.00 89.75 296 GLN A O 1
ATOM 2324 N N . ILE A 1 297 ? 17.377 -0.864 -18.557 1.00 91.38 297 ILE A N 1
ATOM 2325 C CA . ILE A 1 297 ? 18.020 -1.064 -17.257 1.00 91.38 297 ILE A CA 1
ATOM 2326 C C . ILE A 1 297 ? 19.253 -0.171 -17.208 1.00 91.38 297 ILE A C 1
ATOM 2328 O O . ILE A 1 297 ? 20.006 -0.110 -18.178 1.00 91.38 297 ILE A O 1
ATOM 2332 N N . VAL A 1 298 ? 19.472 0.504 -16.084 1.00 92.62 298 VAL A N 1
ATOM 2333 C CA . VAL A 1 298 ? 20.595 1.425 -15.896 1.00 92.62 298 VAL A CA 1
ATOM 2334 C C . VAL A 1 298 ? 21.440 1.029 -14.697 1.00 92.62 298 VAL A C 1
ATOM 2336 O O . VAL A 1 298 ? 20.948 0.458 -13.723 1.00 92.62 298 VAL A O 1
ATOM 2339 N N . ASP A 1 299 ? 22.732 1.326 -14.750 1.00 89.94 299 ASP A N 1
ATOM 2340 C CA . ASP A 1 299 ? 23.611 1.183 -13.592 1.00 89.94 299 ASP A CA 1
ATOM 2341 C C . ASP A 1 299 ? 23.719 2.491 -12.781 1.00 89.94 299 ASP A C 1
ATOM 2343 O O . ASP A 1 299 ? 23.124 3.522 -13.100 1.00 89.94 299 ASP A O 1
ATOM 2347 N N . PHE A 1 300 ? 24.518 2.475 -11.712 1.00 87.06 300 PHE A N 1
ATOM 2348 C CA . PHE A 1 300 ? 24.741 3.645 -10.849 1.00 87.06 300 PHE A CA 1
ATOM 2349 C C . PHE A 1 300 ? 25.472 4.812 -11.543 1.00 87.06 300 PHE A C 1
ATOM 2351 O O . PHE A 1 300 ? 25.519 5.939 -11.027 1.00 87.06 300 PHE A O 1
ATOM 2358 N N . SER A 1 301 ? 26.093 4.554 -12.697 1.00 87.19 301 SER A N 1
ATOM 2359 C CA . SER A 1 301 ? 26.696 5.587 -13.537 1.00 87.19 301 SER A CA 1
ATOM 2360 C C . SER A 1 301 ? 25.670 6.254 -14.458 1.00 87.19 301 SER A C 1
ATOM 2362 O O . SER A 1 301 ? 25.932 7.362 -14.915 1.00 87.19 301 SER A O 1
ATOM 2364 N N . GLY A 1 302 ? 24.491 5.649 -14.632 1.00 88.50 302 GLY A N 1
ATOM 2365 C CA . GLY A 1 302 ? 23.464 6.068 -15.586 1.00 88.50 302 GLY A CA 1
ATOM 2366 C C . GLY A 1 302 ? 23.611 5.416 -16.961 1.00 88.50 302 GLY A C 1
ATOM 2367 O O . GLY A 1 302 ? 22.826 5.724 -17.852 1.00 88.50 302 GLY A O 1
ATOM 2368 N N . SER A 1 303 ? 24.584 4.516 -17.129 1.00 92.06 303 SER A N 1
ATOM 2369 C CA . SER A 1 303 ? 24.818 3.795 -18.381 1.00 92.06 303 SER A CA 1
ATOM 2370 C C . SER A 1 303 ? 23.766 2.707 -18.580 1.00 92.06 303 SER A C 1
ATOM 2372 O O . SER A 1 303 ? 23.359 2.045 -17.621 1.00 92.06 303 SER A O 1
ATOM 2374 N N . ILE A 1 304 ? 23.361 2.491 -19.831 1.00 92.75 304 ILE A N 1
ATOM 2375 C CA . ILE A 1 304 ? 22.417 1.445 -20.228 1.00 92.75 304 ILE A CA 1
ATOM 2376 C C . ILE A 1 304 ? 23.083 0.079 -20.065 1.00 92.75 304 ILE A C 1
ATOM 2378 O O . ILE A 1 304 ? 24.159 -0.181 -20.604 1.00 92.75 304 ILE A O 1
ATOM 2382 N N . VAL A 1 305 ? 22.437 -0.815 -19.326 1.00 91.06 305 VAL A N 1
ATOM 2383 C CA . VAL A 1 305 ? 22.933 -2.161 -19.061 1.00 91.06 305 VAL A CA 1
ATOM 2384 C C . VAL A 1 305 ? 22.419 -3.120 -20.125 1.00 91.06 305 VAL A C 1
ATOM 2386 O O . VAL A 1 305 ? 21.215 -3.308 -20.277 1.00 91.06 305 VAL A O 1
ATOM 2389 N N . LEU A 1 306 ? 23.346 -3.776 -20.815 1.00 89.56 306 LEU A N 1
ATOM 2390 C CA . LEU A 1 306 ? 23.071 -4.841 -21.775 1.00 89.56 306 LEU A CA 1
ATOM 2391 C C . LEU A 1 306 ? 23.692 -6.151 -21.277 1.00 89.56 306 LEU A C 1
ATOM 2393 O O . LEU A 1 306 ? 24.660 -6.138 -20.518 1.00 89.56 306 LEU A O 1
ATOM 2397 N N . PHE A 1 307 ? 23.157 -7.293 -21.701 1.00 86.88 307 PHE A N 1
ATOM 2398 C CA . PHE A 1 307 ? 23.674 -8.611 -21.324 1.00 86.88 307 PHE A CA 1
ATOM 2399 C C . PHE A 1 307 ? 24.311 -9.291 -22.541 1.00 86.88 307 PHE A C 1
ATOM 2401 O O . PHE A 1 307 ? 23.754 -9.274 -23.636 1.00 86.88 307 PHE A O 1
ATOM 2408 N N . ASN A 1 308 ? 25.501 -9.870 -22.371 1.00 80.31 308 ASN A N 1
ATOM 2409 C CA . ASN A 1 308 ? 26.322 -10.335 -23.495 1.00 80.31 308 ASN A CA 1
ATOM 2410 C C . ASN A 1 308 ? 25.637 -11.427 -24.331 1.00 80.31 308 ASN A C 1
ATOM 2412 O O . ASN A 1 308 ? 25.810 -11.467 -25.542 1.00 80.31 308 ASN A O 1
ATOM 2416 N N . ASN A 1 309 ? 24.817 -12.263 -23.688 1.00 71.62 309 ASN A N 1
ATOM 2417 C CA . ASN A 1 309 ? 24.133 -13.404 -24.305 1.00 71.62 309 ASN A CA 1
ATOM 2418 C C . ASN A 1 309 ? 22.681 -13.084 -24.706 1.00 71.62 309 ASN A C 1
ATOM 2420 O O . ASN A 1 309 ? 21.817 -13.955 -24.657 1.00 71.62 309 ASN A O 1
ATOM 2424 N N . MET A 1 310 ? 22.381 -11.824 -25.034 1.00 69.19 310 MET A N 1
ATOM 2425 C CA . MET A 1 310 ? 21.035 -11.409 -25.456 1.00 69.19 310 MET A CA 1
ATOM 2426 C C . MET A 1 310 ? 20.700 -11.764 -26.904 1.00 69.19 310 MET A C 1
ATOM 2428 O O . MET A 1 310 ? 19.537 -11.697 -27.280 1.00 69.19 310 MET A O 1
ATOM 2432 N N . ASN A 1 311 ? 21.687 -12.118 -27.725 1.00 65.25 311 ASN A N 1
ATOM 2433 C CA . ASN A 1 311 ? 21.492 -12.364 -29.149 1.00 65.25 311 ASN A CA 1
ATOM 2434 C C . ASN A 1 311 ? 22.266 -13.610 -29.611 1.00 65.25 311 ASN A C 1
ATOM 2436 O O . ASN A 1 311 ? 23.071 -14.158 -28.860 1.00 65.25 311 ASN A O 1
ATOM 2440 N N . GLU A 1 312 ? 22.046 -14.040 -30.857 1.00 64.12 312 GLU A N 1
ATOM 2441 C CA . GLU A 1 312 ? 22.750 -15.182 -31.472 1.00 64.12 312 GLU A CA 1
ATOM 2442 C C . GLU A 1 312 ? 24.277 -14.991 -31.535 1.00 64.12 312 GLU A C 1
ATOM 2444 O O . GLU A 1 312 ? 25.025 -15.958 -31.667 1.00 64.12 312 GLU A O 1
ATOM 2449 N N . SER A 1 313 ? 24.753 -13.745 -31.452 1.00 67.06 313 SER A N 1
ATOM 2450 C CA . SER A 1 313 ? 26.172 -13.383 -31.390 1.00 67.06 313 SER A CA 1
ATOM 2451 C C . SER A 1 313 ? 26.442 -12.530 -30.144 1.00 67.06 313 SER A C 1
ATOM 2453 O O . SER A 1 313 ? 25.613 -11.675 -29.812 1.00 67.06 313 SER A O 1
ATOM 2455 N N . PRO A 1 314 ? 27.565 -12.756 -29.437 1.00 76.50 314 PRO A N 1
ATOM 2456 C CA . PRO A 1 314 ? 27.885 -12.020 -28.221 1.00 76.50 314 PRO A CA 1
ATOM 2457 C C . PRO A 1 314 ? 28.172 -10.545 -28.526 1.00 76.50 314 PRO A C 1
ATOM 2459 O O . PRO A 1 314 ? 28.804 -10.220 -29.528 1.00 76.50 314 PRO A O 1
ATOM 2462 N N . LEU A 1 315 ? 27.737 -9.644 -27.641 1.00 81.50 315 LEU A N 1
ATOM 2463 C CA . LEU A 1 315 ? 27.966 -8.198 -27.795 1.00 81.50 315 LEU A CA 1
ATOM 2464 C C . LEU A 1 315 ? 29.457 -7.828 -27.744 1.00 81.50 315 LEU A C 1
ATOM 2466 O O . LEU A 1 315 ? 29.892 -6.889 -28.411 1.00 81.50 315 LEU A O 1
ATOM 2470 N N . ILE A 1 316 ? 30.223 -8.558 -26.933 1.00 81.44 316 ILE A N 1
ATOM 2471 C CA . ILE A 1 316 ? 31.673 -8.445 -26.794 1.00 81.44 316 ILE A CA 1
ATOM 2472 C C . ILE A 1 316 ? 32.302 -9.773 -27.221 1.00 81.44 316 ILE A C 1
ATOM 2474 O O . ILE A 1 316 ? 31.973 -10.828 -26.671 1.00 81.44 316 ILE A O 1
ATOM 2478 N N . GLY A 1 317 ? 33.222 -9.709 -28.186 1.00 71.50 317 GLY A N 1
ATOM 2479 C CA . GLY A 1 317 ? 34.004 -10.860 -28.636 1.00 71.50 317 GLY A CA 1
ATOM 2480 C C . GLY A 1 317 ? 35.085 -11.276 -27.631 1.00 71.50 317 GLY A C 1
ATOM 2481 O O . GLY A 1 317 ? 35.396 -10.558 -26.683 1.00 71.50 317 GLY A O 1
ATOM 2482 N N . GLU A 1 318 ? 35.726 -12.425 -27.857 1.00 67.69 318 GLU A N 1
ATOM 2483 C CA . GLU A 1 318 ? 36.788 -12.953 -26.973 1.00 67.69 318 GLU A CA 1
ATOM 2484 C C . GLU A 1 318 ? 38.001 -12.011 -26.823 1.00 67.69 318 GLU A C 1
ATOM 2486 O O . GLU A 1 318 ? 38.741 -12.083 -25.845 1.00 67.69 318 GLU A O 1
ATOM 2491 N N . ASN A 1 319 ? 38.186 -11.088 -27.769 1.00 71.38 319 ASN A N 1
ATOM 2492 C CA . ASN A 1 319 ? 39.217 -10.048 -27.758 1.00 71.38 319 ASN A CA 1
ATOM 2493 C C . ASN A 1 319 ? 38.863 -8.822 -26.887 1.00 71.38 319 ASN A C 1
ATOM 2495 O O . ASN A 1 319 ? 39.643 -7.872 -26.831 1.00 71.38 319 ASN A O 1
ATOM 2499 N N . GLY A 1 320 ? 37.695 -8.812 -26.235 1.00 72.38 320 GLY A N 1
ATOM 2500 C CA . GLY A 1 320 ? 37.223 -7.700 -25.408 1.00 72.38 320 GLY A CA 1
ATOM 2501 C C . GLY A 1 320 ? 36.736 -6.479 -26.198 1.00 72.38 320 GLY A C 1
ATOM 2502 O O . GLY A 1 320 ? 36.451 -5.446 -25.589 1.00 72.38 320 GLY A O 1
ATOM 2503 N N . MET A 1 321 ? 36.639 -6.583 -27.528 1.00 82.25 321 MET A N 1
ATOM 2504 C CA . MET A 1 321 ? 36.094 -5.547 -28.408 1.00 82.25 321 MET A CA 1
ATOM 2505 C C . MET A 1 321 ? 34.624 -5.838 -28.733 1.00 82.25 321 MET A C 1
ATOM 2507 O O . MET A 1 321 ? 34.191 -6.991 -28.743 1.00 82.25 321 MET A O 1
ATOM 2511 N N . LEU A 1 322 ? 33.861 -4.784 -29.014 1.00 83.56 322 LEU A N 1
ATOM 2512 C CA . LEU A 1 322 ? 32.494 -4.878 -29.513 1.00 83.56 322 LEU A CA 1
ATOM 2513 C C . LEU A 1 322 ? 32.463 -5.581 -30.872 1.00 83.56 322 LEU A C 1
ATOM 2515 O O . LEU A 1 322 ? 33.244 -5.245 -31.767 1.00 83.56 322 LEU A O 1
ATOM 2519 N N . ASP A 1 323 ? 31.519 -6.506 -31.032 1.00 85.06 323 ASP A N 1
ATOM 2520 C CA . ASP A 1 323 ? 31.207 -7.101 -32.330 1.00 85.06 323 ASP A CA 1
ATOM 2521 C C . ASP A 1 323 ? 30.621 -6.019 -33.266 1.00 85.06 323 ASP A C 1
ATOM 2523 O O . ASP A 1 323 ? 29.628 -5.376 -32.905 1.00 85.06 323 ASP A O 1
ATOM 2527 N N . PRO A 1 324 ? 31.184 -5.799 -34.473 1.00 83.62 324 PRO A N 1
ATOM 2528 C CA . PRO A 1 324 ? 30.625 -4.871 -35.455 1.00 83.62 324 PRO A CA 1
ATOM 2529 C C . PRO A 1 324 ? 29.132 -5.087 -35.727 1.00 83.62 324 PRO A C 1
ATOM 2531 O O . PRO A 1 324 ? 28.388 -4.117 -35.875 1.00 83.62 324 PRO A O 1
ATOM 2534 N N . LYS A 1 325 ? 28.669 -6.345 -35.725 1.00 82.94 325 LYS A N 1
ATOM 2535 C CA . LYS A 1 325 ? 27.252 -6.666 -35.937 1.00 82.94 325 LYS A CA 1
ATOM 2536 C C . LYS A 1 325 ? 26.391 -6.227 -34.751 1.00 82.94 325 LYS A C 1
ATOM 2538 O O . LYS A 1 325 ? 25.270 -5.760 -34.948 1.00 82.94 325 LYS A O 1
ATOM 2543 N N . ALA A 1 326 ? 26.906 -6.323 -33.526 1.00 82.19 326 ALA A N 1
ATOM 2544 C CA . ALA A 1 326 ? 26.224 -5.836 -32.328 1.00 82.19 326 ALA A CA 1
ATOM 2545 C C . ALA A 1 326 ? 26.109 -4.304 -32.317 1.00 82.19 326 ALA A C 1
ATOM 2547 O O . ALA A 1 326 ? 25.067 -3.771 -31.931 1.00 82.19 326 ALA A O 1
ATOM 2548 N N . ILE A 1 327 ? 27.144 -3.596 -32.787 1.00 84.75 327 ILE A N 1
ATOM 2549 C CA . ILE A 1 327 ? 27.102 -2.134 -32.937 1.00 84.75 327 ILE A CA 1
ATOM 2550 C C . ILE A 1 327 ? 25.951 -1.736 -33.862 1.00 84.75 327 ILE A C 1
ATOM 2552 O O . ILE A 1 327 ? 25.114 -0.925 -33.474 1.00 84.75 327 ILE A O 1
ATOM 2556 N N . GLU A 1 328 ? 25.876 -2.337 -35.048 1.00 85.62 328 GLU A N 1
ATOM 2557 C CA . GLU A 1 328 ? 24.864 -2.000 -36.053 1.00 85.62 328 GLU A CA 1
ATOM 2558 C C . GLU A 1 328 ? 23.438 -2.377 -35.622 1.00 85.62 328 GLU A C 1
ATOM 2560 O O . GLU A 1 328 ? 22.505 -1.604 -35.826 1.00 85.62 328 GLU A O 1
ATOM 2565 N N . THR A 1 329 ? 23.259 -3.553 -35.014 1.00 83.31 329 THR A N 1
ATOM 2566 C CA . THR A 1 329 ? 21.923 -4.122 -34.758 1.00 83.31 329 THR A CA 1
ATOM 2567 C C . THR A 1 329 ? 21.342 -3.788 -33.387 1.00 83.31 329 THR A C 1
ATOM 2569 O O . THR A 1 329 ? 20.132 -3.899 -33.211 1.00 83.31 329 THR A O 1
ATOM 2572 N N . ILE A 1 330 ? 22.169 -3.390 -32.411 1.00 85.44 330 ILE A N 1
ATOM 2573 C CA . ILE A 1 330 ? 21.730 -3.164 -31.024 1.00 85.44 330 ILE A CA 1
ATOM 2574 C C . ILE A 1 330 ? 22.162 -1.788 -30.521 1.00 85.44 330 ILE A C 1
ATOM 2576 O O . ILE A 1 330 ? 21.307 -0.973 -30.171 1.00 85.44 330 ILE A O 1
ATOM 2580 N N . LEU A 1 331 ? 23.469 -1.504 -30.476 1.00 88.69 331 LEU A N 1
ATOM 2581 C CA . LEU A 1 331 ? 23.948 -0.283 -29.817 1.00 88.69 331 LEU A CA 1
ATOM 2582 C C . LEU A 1 331 ? 23.565 0.984 -30.596 1.00 88.69 331 LEU A C 1
ATOM 2584 O O . LEU A 1 331 ? 23.134 1.964 -29.987 1.00 88.69 331 LEU A O 1
ATOM 2588 N N . GLN A 1 332 ? 23.682 0.979 -31.926 1.00 89.69 332 GLN A N 1
ATOM 2589 C CA . GLN A 1 332 ? 23.369 2.149 -32.746 1.00 89.69 332 GLN A CA 1
ATOM 2590 C C . GLN A 1 332 ? 21.861 2.468 -32.786 1.00 89.69 332 GLN A C 1
ATOM 2592 O O . GLN A 1 332 ? 21.526 3.642 -32.627 1.00 89.69 332 GLN A O 1
ATOM 2597 N N . PRO A 1 333 ? 20.935 1.493 -32.906 1.00 89.38 333 PRO A N 1
ATOM 2598 C CA . PRO A 1 333 ? 19.502 1.744 -32.741 1.00 89.38 333 PRO A CA 1
ATOM 2599 C C . PRO A 1 333 ? 19.146 2.357 -31.382 1.00 89.38 333 PRO A C 1
ATOM 2601 O O . PRO A 1 333 ? 18.419 3.349 -31.335 1.00 89.38 333 PRO A O 1
ATOM 2604 N N . ILE A 1 334 ? 19.717 1.839 -30.285 1.00 88.62 334 ILE A N 1
ATOM 2605 C CA . ILE A 1 334 ? 19.519 2.415 -28.944 1.00 88.62 334 ILE A CA 1
ATOM 2606 C C . ILE A 1 334 ? 20.059 3.849 -28.894 1.00 88.62 334 ILE A C 1
ATOM 2608 O O . ILE A 1 334 ? 19.386 4.740 -28.381 1.00 88.62 334 ILE A O 1
ATOM 2612 N N . SER A 1 335 ? 21.243 4.095 -29.458 1.00 90.25 335 SER A N 1
ATOM 2613 C CA . SER A 1 335 ? 21.847 5.430 -29.495 1.00 90.25 335 SER A CA 1
ATOM 2614 C C . SER A 1 335 ? 21.015 6.437 -30.293 1.00 90.25 335 SER A C 1
ATOM 2616 O O . SER A 1 335 ? 20.798 7.566 -29.852 1.00 90.25 335 SER A O 1
ATOM 2618 N N . ASN A 1 336 ? 20.491 6.027 -31.447 1.00 89.25 336 ASN A N 1
ATOM 2619 C CA . ASN A 1 336 ? 19.640 6.870 -32.283 1.00 89.25 336 ASN A CA 1
ATOM 2620 C C . ASN A 1 336 ? 18.357 7.285 -31.558 1.00 89.25 336 ASN A C 1
ATOM 2622 O O . ASN A 1 336 ? 17.905 8.414 -31.734 1.00 89.25 336 ASN A O 1
ATOM 2626 N N . TYR A 1 337 ? 17.800 6.397 -30.734 1.00 87.19 337 TYR A N 1
ATOM 2627 C CA . TYR A 1 337 ? 16.569 6.669 -30.004 1.00 87.19 337 TYR A CA 1
ATOM 2628 C C . TYR A 1 337 ? 16.800 7.438 -28.696 1.00 87.19 337 TYR A C 1
ATOM 2630 O O . TYR A 1 337 ? 16.159 8.458 -28.463 1.00 87.19 337 TYR A O 1
ATOM 2638 N N . TYR A 1 338 ? 17.719 6.975 -27.844 1.00 85.94 338 TYR A N 1
ATOM 2639 C CA . TYR A 1 338 ? 17.894 7.503 -26.485 1.00 85.94 338 TYR A CA 1
ATOM 2640 C C . TYR A 1 338 ? 19.037 8.511 -26.346 1.00 85.94 338 TYR A C 1
ATOM 2642 O O . TYR A 1 338 ? 19.017 9.325 -25.433 1.00 85.94 338 TYR A O 1
ATOM 2650 N N . LEU A 1 339 ? 20.051 8.461 -27.211 1.00 87.56 339 LEU A N 1
ATOM 2651 C CA . LEU A 1 339 ? 21.294 9.230 -27.047 1.00 87.56 339 LEU A CA 1
ATOM 2652 C C . LEU A 1 339 ? 21.468 10.312 -28.121 1.00 87.56 339 LEU A C 1
ATOM 2654 O O . LEU A 1 339 ? 22.558 10.854 -28.283 1.00 87.56 339 LEU A O 1
ATOM 2658 N N . GLY A 1 340 ? 20.420 10.624 -28.887 1.00 83.19 340 GLY A N 1
ATOM 2659 C CA . GLY A 1 340 ? 20.472 11.651 -29.930 1.00 83.19 340 GLY A CA 1
ATOM 2660 C C . GLY A 1 340 ? 21.362 11.295 -31.128 1.00 83.19 340 GLY A C 1
ATOM 2661 O O . GLY A 1 340 ? 21.838 12.197 -31.814 1.00 83.19 340 GLY A O 1
ATOM 2662 N N . GLY A 1 341 ? 21.601 10.002 -31.383 1.00 84.31 341 GLY A N 1
ATOM 2663 C CA . GLY A 1 341 ? 22.331 9.534 -32.568 1.00 84.31 341 GLY A CA 1
ATOM 2664 C C . GLY A 1 341 ? 23.852 9.591 -32.462 1.00 84.31 341 GLY A C 1
ATOM 2665 O O . GLY A 1 341 ? 24.534 9.708 -33.481 1.00 84.31 341 GLY A O 1
ATOM 2666 N N . VAL A 1 342 ? 24.409 9.498 -31.252 1.00 88.50 342 VAL A N 1
ATOM 2667 C CA . VAL A 1 342 ? 25.862 9.366 -31.058 1.00 88.50 342 VAL A CA 1
ATOM 2668 C C . VAL A 1 342 ? 26.374 8.111 -31.778 1.00 88.50 342 VAL A C 1
ATOM 2670 O O . VAL A 1 342 ? 25.792 7.031 -31.673 1.00 88.50 342 VAL A O 1
ATOM 2673 N N . ILE A 1 343 ? 27.473 8.237 -32.520 1.00 89.62 343 ILE A N 1
ATOM 2674 C CA . ILE A 1 343 ? 28.099 7.096 -33.199 1.00 89.62 343 ILE A CA 1
ATOM 2675 C C . ILE A 1 343 ? 28.850 6.266 -32.157 1.00 89.62 343 ILE A C 1
ATOM 2677 O O . ILE A 1 343 ? 29.776 6.772 -31.518 1.00 89.62 343 ILE A O 1
ATOM 2681 N N . ILE A 1 344 ? 28.456 5.004 -31.983 1.00 91.06 344 ILE A N 1
ATOM 2682 C CA . ILE A 1 344 ? 29.047 4.117 -30.975 1.00 91.06 344 ILE A CA 1
ATOM 2683 C C . ILE A 1 344 ? 30.278 3.400 -31.536 1.00 91.06 344 ILE A C 1
ATOM 2685 O O . ILE A 1 344 ? 30.248 2.823 -32.621 1.00 91.06 344 ILE A O 1
ATOM 2689 N N . SER A 1 345 ? 31.370 3.425 -30.776 1.00 88.69 345 SER A N 1
ATOM 2690 C CA . SER A 1 345 ? 32.648 2.796 -31.100 1.00 88.69 345 SER A CA 1
ATOM 2691 C C . SER A 1 345 ? 33.252 2.103 -29.874 1.00 88.69 345 SER A C 1
ATOM 2693 O O . SER A 1 345 ? 32.820 2.297 -28.738 1.00 88.69 345 SER A O 1
ATOM 2695 N N . ASN A 1 346 ? 34.312 1.321 -30.088 1.00 85.88 346 ASN A N 1
ATOM 2696 C CA . ASN A 1 346 ? 35.066 0.687 -29.001 1.00 85.88 346 ASN A CA 1
ATOM 2697 C C . ASN A 1 346 ? 35.693 1.686 -28.009 1.00 85.88 346 ASN A C 1
ATOM 2699 O O . ASN A 1 346 ? 36.012 1.302 -26.885 1.00 85.88 346 ASN A O 1
ATOM 2703 N N . GLU A 1 347 ? 35.865 2.949 -28.407 1.00 86.25 347 GLU A N 1
ATOM 2704 C CA . GLU A 1 347 ? 36.488 3.986 -27.580 1.00 86.25 347 GLU A CA 1
ATOM 2705 C C . GLU A 1 347 ? 35.480 4.668 -26.651 1.00 86.25 347 GLU A C 1
ATOM 2707 O O . GLU A 1 347 ? 35.822 4.979 -25.512 1.00 86.25 347 GLU A O 1
ATOM 2712 N N . ASN A 1 348 ? 34.237 4.862 -27.106 1.00 89.69 348 ASN A N 1
ATOM 2713 C CA . ASN A 1 348 ? 33.238 5.657 -26.387 1.00 89.69 348 ASN A CA 1
ATOM 2714 C C . ASN A 1 348 ? 32.082 4.841 -25.789 1.00 89.69 348 ASN A C 1
ATOM 2716 O O . ASN A 1 348 ? 31.354 5.368 -24.954 1.00 89.69 348 ASN A O 1
ATOM 2720 N N . PHE A 1 349 ? 31.896 3.563 -26.151 1.00 87.38 349 PHE A N 1
ATOM 2721 C CA . PHE A 1 349 ? 30.697 2.829 -25.721 1.00 87.38 349 PHE A CA 1
ATOM 2722 C C . PHE A 1 349 ? 30.549 2.744 -24.200 1.00 87.38 349 PHE A C 1
ATOM 2724 O O . PHE A 1 349 ? 29.428 2.758 -23.706 1.00 87.38 349 PHE A O 1
ATOM 2731 N N . LYS A 1 350 ? 31.661 2.697 -23.453 1.00 87.44 350 LYS A N 1
ATOM 2732 C CA . LYS A 1 350 ? 31.667 2.623 -21.982 1.00 87.44 350 LYS A CA 1
ATOM 2733 C C . LYS A 1 350 ? 31.134 3.883 -21.299 1.00 87.44 350 LYS A C 1
ATOM 2735 O O . LYS A 1 350 ? 30.875 3.844 -20.102 1.00 87.44 350 LYS A O 1
ATOM 2740 N N . GLU A 1 351 ? 30.996 4.988 -22.029 1.00 88.00 351 GLU A N 1
ATOM 2741 C CA . GLU A 1 351 ? 30.361 6.210 -21.526 1.00 88.00 351 GLU A CA 1
ATOM 2742 C C . GLU A 1 351 ? 28.831 6.089 -21.482 1.00 88.00 351 GLU A C 1
ATOM 2744 O O . GLU A 1 351 ? 28.184 6.816 -20.732 1.00 88.00 351 GLU A O 1
ATOM 2749 N N . PHE A 1 352 ? 28.264 5.172 -22.273 1.00 89.19 352 PHE A N 1
ATOM 2750 C CA . PHE A 1 352 ? 26.822 5.047 -22.492 1.00 89.19 352 PHE A CA 1
ATOM 2751 C C . PHE A 1 352 ? 26.271 3.666 -22.129 1.00 89.19 352 PHE A C 1
ATOM 2753 O O . PHE A 1 352 ? 25.104 3.547 -21.759 1.00 89.19 352 PHE A O 1
ATOM 2760 N N . PHE A 1 353 ? 27.092 2.622 -22.237 1.00 91.19 353 PHE A N 1
ATOM 2761 C CA . PHE A 1 353 ? 26.694 1.227 -22.116 1.00 91.19 353 PHE A CA 1
ATOM 2762 C C . PHE A 1 353 ? 27.590 0.461 -21.145 1.00 91.19 353 PHE A C 1
ATOM 2764 O O . PHE A 1 353 ? 28.816 0.575 -21.160 1.00 91.19 353 PHE A O 1
ATOM 2771 N N . ASN A 1 354 ? 26.964 -0.414 -20.363 1.00 89.56 354 ASN A N 1
ATOM 2772 C CA . ASN A 1 354 ? 27.628 -1.382 -19.505 1.00 89.56 354 ASN A CA 1
ATOM 2773 C C . ASN A 1 354 ? 27.168 -2.794 -19.882 1.00 89.56 354 ASN A C 1
ATOM 2775 O O . ASN A 1 354 ? 25.991 -3.129 -19.758 1.00 89.56 354 ASN A O 1
ATOM 2779 N N . ILE A 1 355 ? 28.090 -3.628 -20.362 1.00 87.50 355 ILE A N 1
ATOM 2780 C CA . ILE A 1 355 ? 27.764 -4.974 -20.837 1.00 87.50 355 ILE A CA 1
ATOM 2781 C C . ILE A 1 355 ? 28.105 -5.987 -19.746 1.00 87.50 355 ILE A C 1
ATOM 2783 O O . ILE A 1 355 ? 29.273 -6.232 -19.438 1.00 87.50 355 ILE A O 1
ATOM 2787 N N . LYS A 1 356 ? 27.075 -6.612 -19.175 1.00 86.12 356 LYS A N 1
ATOM 2788 C CA . LYS A 1 356 ? 27.215 -7.693 -18.200 1.00 86.12 356 LYS A CA 1
ATOM 2789 C C . LYS A 1 356 ? 27.428 -9.027 -18.906 1.00 86.12 356 LYS A C 1
ATOM 2791 O O . LYS A 1 356 ? 26.716 -9.369 -19.844 1.00 86.12 356 LYS A O 1
ATOM 2796 N N . MET A 1 357 ? 28.387 -9.807 -18.412 1.00 80.50 357 MET A N 1
ATOM 2797 C CA . MET A 1 357 ? 28.671 -11.159 -18.921 1.00 80.50 357 MET A CA 1
ATOM 2798 C C . MET A 1 357 ? 27.663 -12.209 -18.426 1.00 80.50 357 MET A C 1
ATOM 2800 O O . MET A 1 357 ? 27.635 -13.327 -18.931 1.00 80.50 357 MET A O 1
ATOM 2804 N N . SER A 1 358 ? 26.842 -11.867 -17.429 1.00 77.31 358 SER A N 1
ATOM 2805 C CA . SER A 1 358 ? 25.769 -12.725 -16.929 1.00 77.31 358 SER A CA 1
ATOM 2806 C C . SER A 1 358 ? 24.621 -12.842 -17.937 1.00 77.31 358 SER A C 1
ATOM 2808 O O . SER A 1 358 ? 24.427 -11.965 -18.779 1.00 77.31 358 SER A O 1
ATOM 2810 N N . GLY A 1 359 ? 23.813 -13.897 -17.807 1.00 75.31 359 GLY A N 1
ATOM 2811 C CA . GLY A 1 359 ? 22.528 -13.990 -18.502 1.00 75.31 359 GLY A CA 1
ATOM 2812 C C . GLY A 1 359 ? 21.521 -12.935 -18.029 1.00 75.31 359 GLY A C 1
ATOM 2813 O O . GLY A 1 359 ? 21.774 -12.193 -17.073 1.00 75.31 359 GLY A O 1
ATOM 2814 N N . LEU A 1 360 ? 20.371 -12.892 -18.706 1.00 80.19 360 LEU A N 1
ATOM 2815 C CA . LEU A 1 360 ? 19.237 -12.062 -18.301 1.00 80.19 360 LEU A CA 1
ATOM 2816 C C . LEU A 1 360 ? 18.787 -12.439 -16.877 1.00 80.19 360 LEU A C 1
ATOM 2818 O O . LEU A 1 360 ? 18.616 -13.627 -16.600 1.00 80.19 360 LEU A O 1
ATOM 2822 N N . PRO A 1 361 ? 18.582 -11.462 -15.974 1.00 79.69 361 PRO A N 1
ATOM 2823 C CA . PRO A 1 361 ? 18.080 -11.735 -14.635 1.00 79.69 361 PRO A CA 1
ATOM 2824 C C . PRO A 1 361 ? 16.664 -12.319 -14.667 1.00 79.69 361 PRO A C 1
ATOM 2826 O O . PRO A 1 361 ? 15.849 -11.952 -15.517 1.00 79.69 361 PRO A O 1
ATOM 2829 N N . ASP A 1 362 ? 16.337 -13.158 -13.684 1.00 77.25 362 ASP A N 1
ATOM 2830 C CA . ASP A 1 362 ? 15.016 -13.783 -13.564 1.00 77.25 362 ASP A CA 1
ATOM 2831 C C . ASP A 1 362 ? 13.883 -12.756 -13.629 1.00 77.25 362 ASP A C 1
ATOM 2833 O O . ASP A 1 362 ? 13.875 -11.766 -12.897 1.00 77.25 362 ASP A O 1
ATOM 2837 N N . GLY A 1 363 ? 12.893 -12.991 -14.495 1.00 77.56 363 GLY A N 1
ATOM 2838 C CA . GLY A 1 363 ? 11.731 -12.115 -14.683 1.00 77.56 363 GLY A CA 1
ATOM 2839 C C . GLY A 1 363 ? 12.024 -10.812 -15.436 1.00 77.56 363 GLY A C 1
ATOM 2840 O O . GLY A 1 363 ? 11.255 -9.860 -15.302 1.00 77.56 363 GLY A O 1
ATOM 2841 N N . VAL A 1 364 ? 13.165 -10.716 -16.123 1.00 84.81 364 VAL A N 1
ATOM 2842 C CA . VAL A 1 364 ? 13.416 -9.720 -17.174 1.00 84.81 364 VAL A CA 1
ATOM 2843 C C . VAL A 1 364 ? 13.183 -10.405 -18.511 1.00 84.81 364 VAL A C 1
ATOM 2845 O O . VAL A 1 364 ? 13.816 -11.417 -18.802 1.00 84.81 364 VAL A O 1
ATOM 2848 N N . LEU A 1 365 ? 12.274 -9.867 -19.318 1.00 83.75 365 LEU A N 1
ATOM 2849 C CA . LEU A 1 365 ? 12.081 -10.323 -20.689 1.00 83.75 365 LEU A CA 1
ATOM 2850 C C . LEU A 1 365 ? 12.775 -9.347 -21.627 1.00 83.75 365 LEU A C 1
ATOM 2852 O O . LEU A 1 365 ? 12.637 -8.138 -21.467 1.00 83.75 365 LEU A O 1
ATOM 2856 N N . MET A 1 366 ? 13.520 -9.867 -22.596 1.00 84.12 366 MET A N 1
ATOM 2857 C CA . MET A 1 366 ? 14.012 -9.049 -23.696 1.00 84.12 366 MET A CA 1
ATOM 2858 C C . MET A 1 366 ? 12.893 -8.898 -24.725 1.00 84.12 366 MET A C 1
ATOM 2860 O O . MET A 1 366 ? 12.303 -9.899 -25.128 1.00 84.12 366 MET A O 1
ATOM 2864 N N . ASN A 1 367 ? 12.619 -7.668 -25.144 1.00 78.00 367 ASN A N 1
ATOM 2865 C CA . ASN A 1 367 ? 11.651 -7.344 -26.185 1.00 78.00 367 ASN A CA 1
ATOM 2866 C C . ASN A 1 367 ? 12.317 -6.461 -27.256 1.00 78.00 367 ASN A C 1
ATOM 2868 O O . ASN A 1 367 ? 13.389 -5.891 -27.040 1.00 78.00 367 ASN A O 1
ATOM 2872 N N . ASN A 1 368 ? 11.695 -6.370 -28.428 1.00 73.56 368 ASN A N 1
ATOM 2873 C CA . ASN A 1 368 ? 12.110 -5.463 -29.488 1.00 73.56 368 ASN A CA 1
ATOM 2874 C C . ASN A 1 368 ? 10.935 -4.541 -29.831 1.00 73.56 368 ASN A C 1
ATOM 2876 O O . ASN A 1 368 ? 9.944 -4.976 -30.420 1.00 73.56 368 ASN A O 1
ATOM 2880 N N . VAL A 1 369 ? 11.033 -3.282 -29.408 1.00 68.94 369 VAL A N 1
ATOM 2881 C CA . VAL A 1 369 ? 10.002 -2.261 -29.633 1.00 68.94 369 VAL A CA 1
ATOM 2882 C C . VAL A 1 369 ? 10.503 -1.354 -30.749 1.00 68.94 369 VAL A C 1
ATOM 2884 O O . VAL A 1 369 ? 11.533 -0.706 -30.600 1.00 68.94 369 VAL A O 1
ATOM 2887 N N . ASP A 1 370 ? 9.818 -1.366 -31.893 1.00 70.31 370 ASP A N 1
ATOM 2888 C CA . ASP A 1 370 ? 10.150 -0.557 -33.076 1.00 70.31 370 ASP A CA 1
ATOM 2889 C C . ASP A 1 370 ? 11.610 -0.677 -33.564 1.00 70.31 370 ASP A C 1
ATOM 2891 O O . ASP A 1 370 ? 12.213 0.285 -34.037 1.00 70.31 370 ASP A O 1
ATOM 2895 N N . GLY A 1 371 ? 12.199 -1.875 -33.477 1.00 71.75 371 GLY A N 1
ATOM 2896 C CA . GLY A 1 371 ? 13.585 -2.124 -33.893 1.00 71.75 371 GLY A CA 1
ATOM 2897 C C . GLY A 1 371 ? 14.621 -1.875 -32.794 1.00 71.75 371 GLY A C 1
ATOM 2898 O O . GLY A 1 371 ? 15.815 -2.026 -33.047 1.00 71.75 371 GLY A O 1
ATOM 2899 N N . ILE A 1 372 ? 14.192 -1.515 -31.581 1.00 81.81 372 ILE A N 1
ATOM 2900 C CA . ILE A 1 372 ? 15.066 -1.168 -30.460 1.00 81.81 372 ILE A CA 1
ATOM 2901 C C . ILE A 1 372 ? 14.983 -2.256 -29.394 1.00 81.81 372 ILE A C 1
ATOM 2903 O O . ILE A 1 372 ? 13.906 -2.579 -28.887 1.00 81.81 372 ILE A O 1
ATOM 2907 N N . THR A 1 373 ? 16.139 -2.811 -29.030 1.00 82.69 373 THR A N 1
ATOM 2908 C CA . THR A 1 373 ? 16.248 -3.750 -27.911 1.00 82.69 373 THR A CA 1
ATOM 2909 C C . THR A 1 373 ? 15.856 -3.053 -26.610 1.00 82.69 373 THR A C 1
ATOM 2911 O O . THR A 1 373 ? 16.482 -2.071 -26.204 1.00 82.69 373 THR A O 1
ATOM 2914 N N . SER A 1 374 ? 14.832 -3.578 -25.945 1.00 86.06 374 SER A N 1
ATOM 2915 C CA . SER A 1 374 ? 14.323 -3.095 -24.663 1.00 86.06 374 SER A CA 1
ATOM 2916 C C . SER A 1 374 ? 14.051 -4.261 -23.715 1.00 86.06 374 SER A C 1
ATOM 2918 O O . SER A 1 374 ? 14.097 -5.436 -24.096 1.00 86.06 374 SER A O 1
ATOM 2920 N N . PHE A 1 375 ? 13.785 -3.940 -22.453 1.00 88.19 375 PHE A N 1
ATOM 2921 C CA . PHE A 1 375 ? 13.421 -4.924 -21.446 1.00 88.19 375 PHE A CA 1
ATOM 2922 C C . PHE A 1 375 ? 11.998 -4.700 -20.969 1.00 88.19 375 PHE A C 1
ATOM 2924 O O . PHE A 1 375 ? 11.594 -3.565 -20.732 1.00 88.19 375 PHE A O 1
ATOM 2931 N N . THR A 1 376 ? 11.269 -5.790 -20.758 1.00 87.56 376 THR A N 1
ATOM 2932 C CA . THR A 1 376 ? 9.970 -5.787 -20.092 1.00 87.56 376 THR A CA 1
ATOM 2933 C C . THR A 1 376 ? 10.117 -6.426 -18.714 1.00 87.56 376 THR A C 1
ATOM 2935 O O . THR A 1 376 ? 10.560 -7.572 -18.582 1.00 87.56 376 THR A O 1
ATOM 2938 N N . ILE A 1 377 ? 9.718 -5.698 -17.671 1.00 87.81 377 ILE A N 1
ATOM 2939 C CA . ILE A 1 377 ? 9.613 -6.205 -16.298 1.00 87.81 377 ILE A CA 1
ATOM 2940 C C . ILE A 1 377 ? 8.198 -5.942 -15.788 1.00 87.81 377 ILE A C 1
ATOM 2942 O O . ILE A 1 377 ? 7.640 -4.866 -15.986 1.00 87.81 377 ILE A O 1
ATOM 2946 N N . PHE A 1 378 ? 7.611 -6.932 -15.119 1.00 85.12 378 PHE A N 1
ATOM 2947 C CA . PHE A 1 378 ? 6.257 -6.821 -14.583 1.00 85.12 378 PHE A CA 1
ATOM 2948 C C . PHE A 1 378 ? 6.260 -6.179 -13.200 1.00 85.12 378 PHE A C 1
ATOM 2950 O O . PHE A 1 378 ? 6.785 -6.759 -12.250 1.00 85.12 378 PHE A O 1
ATOM 2957 N N . GLY A 1 379 ? 5.615 -5.023 -13.092 1.00 87.12 379 GLY A N 1
ATOM 2958 C CA . GLY A 1 379 ? 5.375 -4.278 -11.871 1.00 87.12 379 GLY A CA 1
ATOM 2959 C C . GLY A 1 379 ? 6.383 -3.165 -11.621 1.00 87.12 379 GLY A C 1
ATOM 2960 O O . GLY A 1 379 ? 7.584 -3.372 -11.752 1.00 87.12 379 GLY A O 1
ATOM 2961 N N . ASP A 1 380 ? 5.890 -2.004 -11.188 1.00 90.00 380 ASP A N 1
ATOM 2962 C CA . ASP A 1 380 ? 6.700 -0.812 -10.904 1.00 90.00 380 ASP A CA 1
ATOM 2963 C C . ASP A 1 380 ? 7.755 -1.033 -9.809 1.00 90.00 380 ASP A C 1
ATOM 2965 O O . ASP A 1 380 ? 8.877 -0.542 -9.924 1.00 90.00 380 ASP A O 1
ATOM 2969 N N . ILE A 1 381 ? 7.452 -1.815 -8.765 1.00 90.00 381 ILE A N 1
ATOM 2970 C CA . ILE A 1 381 ? 8.436 -2.137 -7.714 1.00 90.00 381 ILE A CA 1
ATOM 2971 C C . ILE A 1 381 ? 9.522 -3.055 -8.277 1.00 90.00 381 ILE A C 1
ATOM 2973 O O . ILE A 1 381 ? 10.713 -2.784 -8.122 1.00 90.00 381 ILE A O 1
ATOM 2977 N N . ASN A 1 382 ? 9.115 -4.122 -8.966 1.00 87.81 382 ASN A N 1
ATOM 2978 C CA . ASN A 1 382 ? 10.039 -5.108 -9.527 1.00 87.81 382 ASN A CA 1
ATOM 2979 C C . ASN A 1 382 ? 10.951 -4.483 -10.594 1.00 87.81 382 ASN A C 1
ATOM 2981 O O . ASN A 1 382 ? 12.141 -4.788 -10.655 1.00 87.81 382 ASN A O 1
ATOM 2985 N N . ALA A 1 383 ? 10.389 -3.604 -11.426 1.00 89.94 383 ALA A N 1
ATOM 2986 C CA . ALA A 1 383 ? 11.105 -2.803 -12.409 1.00 89.94 383 ALA A CA 1
ATOM 2987 C C . ALA A 1 383 ? 12.195 -1.957 -11.744 1.00 89.94 383 ALA A C 1
ATOM 2989 O O . ALA A 1 383 ? 13.371 -2.054 -12.106 1.00 89.94 383 ALA A O 1
ATOM 2990 N N . PHE A 1 384 ? 11.819 -1.201 -10.711 1.00 91.38 384 PHE A N 1
ATOM 2991 C CA . PHE A 1 384 ? 12.730 -0.304 -10.015 1.00 91.38 384 PHE A CA 1
ATOM 2992 C C . PHE A 1 384 ? 13.856 -1.060 -9.298 1.00 91.38 384 PHE A C 1
ATOM 2994 O O . PHE A 1 384 ? 15.019 -0.655 -9.343 1.00 91.38 384 PHE A O 1
ATOM 3001 N N . GLN A 1 385 ? 13.537 -2.187 -8.655 1.00 86.69 385 GLN A N 1
ATOM 3002 C CA . GLN A 1 385 ? 14.520 -3.027 -7.961 1.00 86.69 385 GLN A CA 1
ATOM 3003 C C . GLN A 1 385 ? 15.578 -3.608 -8.904 1.00 86.69 385 GLN A C 1
ATOM 3005 O O . GLN A 1 385 ? 16.717 -3.822 -8.495 1.00 86.69 385 GLN A O 1
ATOM 3010 N N . LYS A 1 386 ? 15.225 -3.816 -10.174 1.00 86.94 386 LYS A N 1
ATOM 3011 C CA . LYS A 1 386 ? 16.152 -4.244 -11.230 1.00 86.94 386 LYS A CA 1
ATOM 3012 C C . LYS A 1 386 ? 16.833 -3.078 -11.942 1.00 86.94 386 LYS A C 1
ATOM 3014 O O . LYS A 1 386 ? 17.449 -3.283 -12.983 1.00 86.94 386 LYS A O 1
ATOM 3019 N N . SER A 1 387 ? 16.714 -1.875 -11.388 1.00 89.19 387 SER A N 1
ATOM 3020 C CA . SER A 1 387 ? 17.276 -0.636 -11.919 1.00 89.19 387 SER A CA 1
ATOM 3021 C C . SER A 1 387 ? 16.755 -0.261 -13.307 1.00 89.19 387 SER A C 1
ATOM 3023 O O . SER A 1 387 ? 17.445 0.422 -14.057 1.00 89.19 387 SER A O 1
ATOM 3025 N N . MET A 1 388 ? 15.535 -0.671 -13.664 1.00 91.12 388 MET A N 1
ATOM 3026 C CA . MET A 1 388 ? 14.848 -0.101 -14.821 1.00 91.12 388 MET A CA 1
ATOM 3027 C C . MET A 1 388 ? 14.278 1.265 -14.453 1.00 91.12 388 MET A C 1
ATOM 3029 O O . MET A 1 388 ? 13.738 1.429 -13.356 1.00 91.12 388 MET A O 1
ATOM 3033 N N . VAL A 1 389 ? 14.384 2.229 -15.366 1.00 90.38 389 VAL A N 1
ATOM 3034 C CA . VAL A 1 389 ? 13.840 3.584 -15.189 1.00 90.38 389 VAL A CA 1
ATOM 3035 C C . VAL A 1 389 ? 12.322 3.491 -15.004 1.00 90.38 389 VAL A C 1
ATOM 3037 O O . VAL A 1 389 ? 11.578 3.215 -15.940 1.00 90.38 389 VAL A O 1
ATOM 3040 N N . SER A 1 390 ? 11.889 3.594 -13.750 1.00 91.50 390 SER A N 1
ATOM 3041 C CA . SER A 1 390 ? 10.536 3.308 -13.262 1.00 91.50 390 SER A CA 1
ATOM 3042 C C . SER A 1 390 ? 10.381 3.884 -11.846 1.00 91.50 390 SER A C 1
ATOM 3044 O O . SER A 1 390 ? 11.290 4.531 -11.329 1.00 91.50 390 SER A O 1
ATOM 3046 N N . GLY A 1 391 ? 9.249 3.655 -11.179 1.00 89.38 391 GLY A N 1
ATOM 3047 C CA . GLY A 1 391 ? 8.935 4.266 -9.883 1.00 89.38 391 GLY A CA 1
ATOM 3048 C C . GLY A 1 391 ? 7.890 5.377 -9.971 1.00 89.38 391 GLY A C 1
ATOM 3049 O O . GLY A 1 391 ? 7.693 6.127 -9.006 1.00 89.38 391 GLY A O 1
ATOM 3050 N N . ASN A 1 392 ? 7.183 5.481 -11.099 1.00 90.06 392 ASN A N 1
ATOM 3051 C CA . ASN A 1 392 ? 6.162 6.506 -11.328 1.00 90.06 392 ASN A CA 1
ATOM 3052 C C . ASN A 1 392 ? 5.001 6.407 -10.326 1.00 90.06 392 ASN A C 1
ATOM 3054 O O . ASN A 1 392 ? 4.406 7.415 -9.940 1.00 90.06 392 ASN A O 1
ATOM 3058 N N . PHE A 1 393 ? 4.711 5.197 -9.845 1.00 91.75 393 PHE A N 1
ATOM 3059 C CA . PHE A 1 393 ? 3.640 4.919 -8.889 1.00 91.75 393 PHE A CA 1
ATOM 3060 C C . PHE A 1 393 ? 4.172 4.705 -7.462 1.00 91.75 393 PHE A C 1
ATOM 3062 O O . PHE A 1 393 ? 3.483 4.126 -6.614 1.00 91.75 393 PHE A O 1
ATOM 3069 N N . GLN A 1 394 ? 5.394 5.172 -7.184 1.00 93.25 394 GLN A N 1
ATOM 3070 C CA . GLN A 1 394 ? 6.074 5.036 -5.891 1.00 93.25 394 GLN A CA 1
ATOM 3071 C C . GLN A 1 394 ? 6.619 6.375 -5.383 1.00 93.25 394 GLN A C 1
ATOM 3073 O O . GLN A 1 394 ? 6.296 6.793 -4.268 1.00 93.25 394 GLN A O 1
ATOM 3078 N N . THR A 1 395 ? 7.370 7.095 -6.218 1.00 92.62 395 THR A N 1
ATOM 3079 C CA . THR A 1 395 ? 8.101 8.322 -5.851 1.00 92.62 395 THR A CA 1
ATOM 3080 C C . THR A 1 395 ? 7.234 9.356 -5.125 1.00 92.62 395 THR A C 1
ATOM 3082 O O . THR A 1 395 ? 7.670 10.024 -4.186 1.00 92.62 395 THR A O 1
ATOM 3085 N N . GLY A 1 396 ? 5.966 9.470 -5.520 1.00 90.38 396 GLY A N 1
ATOM 3086 C CA . GLY A 1 396 ? 5.057 10.485 -5.006 1.00 90.38 396 GLY A CA 1
ATOM 3087 C C . GLY A 1 396 ? 4.630 10.364 -3.544 1.00 90.38 396 GLY A C 1
ATOM 3088 O O . GLY A 1 396 ? 4.065 11.314 -3.001 1.00 90.38 396 GLY A O 1
ATOM 3089 N N . PHE A 1 397 ? 4.889 9.234 -2.883 1.00 93.06 397 PHE A N 1
ATOM 3090 C CA . PHE A 1 397 ? 4.478 9.039 -1.491 1.00 93.06 397 PHE A CA 1
ATOM 3091 C C . PHE A 1 397 ? 5.480 9.592 -0.466 1.00 93.06 397 PHE A C 1
ATOM 3093 O O . PHE A 1 397 ? 5.079 9.975 0.635 1.00 93.06 397 PHE A O 1
ATOM 3100 N N . PHE A 1 398 ? 6.765 9.703 -0.811 1.00 95.25 398 PHE A N 1
ATOM 3101 C CA . PHE A 1 398 ? 7.809 10.157 0.119 1.00 95.25 398 PHE A CA 1
ATOM 3102 C C . PHE A 1 398 ? 7.565 11.566 0.712 1.00 95.25 398 PHE A C 1
ATOM 3104 O O . PHE A 1 398 ? 7.708 11.717 1.933 1.00 95.25 398 PHE A O 1
ATOM 3111 N N . PRO A 1 399 ? 7.115 12.593 -0.051 1.00 96.06 399 PRO A N 1
ATOM 3112 C CA . PRO A 1 399 ? 6.837 13.920 0.516 1.00 96.06 399 PRO A CA 1
ATOM 3113 C C . PRO A 1 399 ? 5.736 13.896 1.583 1.00 96.06 399 PRO A C 1
ATOM 3115 O O . PRO A 1 399 ? 5.799 14.626 2.578 1.00 96.06 399 PRO A O 1
ATOM 3118 N N . MET A 1 400 ? 4.731 13.035 1.401 1.00 95.62 400 MET A N 1
ATOM 3119 C CA . MET A 1 400 ? 3.669 12.827 2.383 1.00 95.62 400 MET A CA 1
ATOM 3120 C C . MET A 1 400 ? 4.238 12.208 3.664 1.00 95.62 400 MET A C 1
ATOM 3122 O O . MET A 1 400 ? 3.942 12.714 4.743 1.00 95.62 400 MET A O 1
ATOM 3126 N N . PHE A 1 401 ? 5.073 11.168 3.579 1.00 95.25 401 PHE A N 1
ATOM 3127 C CA . PHE A 1 401 ? 5.594 10.487 4.770 1.00 95.25 401 PHE A CA 1
ATOM 3128 C C . PHE A 1 401 ? 6.544 11.346 5.608 1.00 95.25 401 PHE A C 1
ATOM 3130 O O . PHE A 1 401 ? 6.480 11.296 6.835 1.00 95.25 401 PHE A O 1
ATOM 3137 N N . TRP A 1 402 ? 7.421 12.132 4.983 1.00 94.00 402 TRP A N 1
ATOM 3138 C CA . TRP A 1 402 ? 8.460 12.870 5.718 1.00 94.00 402 TRP A CA 1
ATOM 3139 C C . TRP A 1 402 ? 8.106 14.322 6.009 1.00 94.00 402 TRP A C 1
ATOM 3141 O O . TRP A 1 402 ? 8.633 14.910 6.951 1.00 94.00 402 TRP A O 1
ATOM 3151 N N . GLY A 1 403 ? 7.218 14.903 5.207 1.00 95.44 403 GLY A N 1
ATOM 3152 C CA . GLY A 1 403 ? 6.764 16.275 5.372 1.00 95.44 403 GLY A CA 1
ATOM 3153 C C . GLY A 1 403 ? 5.317 16.341 5.819 1.00 95.44 403 GLY A C 1
ATOM 3154 O O . GLY A 1 403 ? 5.008 16.839 6.903 1.00 95.44 403 GLY A O 1
ATOM 3155 N N . GLY A 1 404 ? 4.423 15.823 4.978 1.00 96.75 404 GLY A N 1
ATOM 3156 C CA . GLY A 1 404 ? 2.985 16.019 5.127 1.00 96.75 404 GLY A CA 1
ATOM 3157 C C . GLY A 1 404 ? 2.407 15.472 6.433 1.00 96.75 404 GLY A C 1
ATOM 3158 O O . GLY A 1 404 ? 1.832 16.215 7.230 1.00 96.75 404 GLY A O 1
ATOM 3159 N N . LEU A 1 405 ? 2.600 14.182 6.695 1.00 96.38 405 LEU A N 1
ATOM 3160 C CA . LEU A 1 405 ? 2.094 13.495 7.880 1.00 96.38 405 LEU A CA 1
ATOM 3161 C C . LEU A 1 405 ? 2.713 14.018 9.189 1.00 96.38 405 LEU A C 1
ATOM 3163 O O . LEU A 1 405 ? 1.950 14.276 10.125 1.00 96.38 405 LEU A O 1
ATOM 3167 N N . PRO A 1 406 ? 4.033 14.275 9.284 1.00 97.25 406 PRO A N 1
ATOM 3168 C CA . PRO A 1 406 ? 4.606 14.999 10.418 1.00 97.25 406 PRO A CA 1
ATOM 3169 C C . PRO A 1 406 ? 3.994 16.393 10.623 1.00 97.25 406 PRO A C 1
ATOM 3171 O O . PRO A 1 406 ? 3.683 16.764 11.758 1.00 97.25 406 PRO A O 1
ATOM 3174 N N . GLY A 1 407 ? 3.745 17.141 9.542 1.00 98.00 407 GLY A N 1
ATOM 3175 C CA . GLY A 1 407 ? 3.059 18.435 9.591 1.00 98.00 407 GLY A CA 1
ATOM 3176 C C . GLY A 1 407 ? 1.623 18.325 10.117 1.00 98.00 407 GLY A C 1
ATOM 3177 O O . GLY A 1 407 ? 1.213 19.097 10.988 1.00 98.00 407 GLY A O 1
ATOM 3178 N N . ALA A 1 408 ? 0.869 17.322 9.659 1.00 97.56 408 ALA A N 1
ATOM 3179 C CA . ALA A 1 408 ? -0.480 17.015 10.138 1.00 97.56 408 ALA A CA 1
ATOM 3180 C C . ALA A 1 408 ? -0.496 16.609 11.619 1.00 97.56 408 ALA A C 1
ATOM 3182 O O . ALA A 1 408 ? -1.331 17.091 12.391 1.00 97.56 408 ALA A O 1
ATOM 3183 N N . ALA A 1 409 ? 0.443 15.758 12.038 1.00 97.44 409 ALA A N 1
ATOM 3184 C CA . ALA A 1 409 ? 0.596 15.344 13.427 1.00 97.44 409 ALA A CA 1
ATOM 3185 C C . ALA A 1 409 ? 0.880 16.551 14.330 1.00 97.44 409 ALA A C 1
ATOM 3187 O O . ALA A 1 409 ? 0.203 16.731 15.346 1.00 97.44 409 ALA A O 1
ATOM 3188 N N . LEU A 1 410 ? 1.804 17.432 13.931 1.00 98.00 410 LEU A N 1
ATOM 3189 C CA . LEU A 1 410 ? 2.092 18.656 14.676 1.00 98.00 410 LEU A CA 1
ATOM 3190 C C . LEU A 1 410 ? 0.872 19.585 14.743 1.00 98.00 410 LEU A C 1
ATOM 3192 O O . LEU A 1 410 ? 0.579 20.128 15.809 1.00 98.00 410 LEU A O 1
ATOM 3196 N N . ALA A 1 411 ? 0.116 19.734 13.653 1.00 97.88 411 ALA A N 1
ATOM 3197 C CA . ALA A 1 411 ? -1.111 20.530 13.646 1.00 97.88 411 ALA A CA 1
ATOM 3198 C C . ALA A 1 411 ? -2.140 20.008 14.660 1.00 97.88 411 ALA A C 1
ATOM 3200 O O . ALA A 1 411 ? -2.709 20.788 15.430 1.00 97.88 411 ALA A O 1
ATOM 3201 N N . MET A 1 412 ? -2.344 18.688 14.715 1.00 96.19 412 MET A N 1
ATOM 3202 C CA . MET A 1 412 ? -3.240 18.051 15.683 1.00 96.19 412 MET A CA 1
ATOM 3203 C C . MET A 1 412 ? -2.754 18.224 17.131 1.00 96.19 412 MET A C 1
ATOM 3205 O O . MET A 1 412 ? -3.559 18.571 17.997 1.00 96.19 412 MET A O 1
ATOM 3209 N N . ILE A 1 413 ? -1.449 18.075 17.392 1.00 96.50 413 ILE A N 1
ATOM 3210 C CA . ILE A 1 413 ? -0.834 18.320 18.711 1.00 96.50 413 ILE A CA 1
ATOM 3211 C C . ILE A 1 413 ? -1.069 19.767 19.164 1.00 96.50 413 ILE A C 1
ATOM 3213 O O . ILE A 1 413 ? -1.479 20.027 20.297 1.00 96.50 413 ILE A O 1
ATOM 3217 N N . MET A 1 414 ? -0.834 20.733 18.277 1.00 97.00 414 MET A N 1
ATOM 3218 C CA . MET A 1 414 ? -0.981 22.155 18.598 1.00 97.00 414 MET A CA 1
ATOM 3219 C C . MET A 1 414 ? -2.449 22.557 18.781 1.00 97.00 414 MET A C 1
ATOM 3221 O O . MET A 1 414 ? -2.751 23.482 19.539 1.00 97.00 414 MET A O 1
ATOM 3225 N N . CYS A 1 415 ? -3.371 21.841 18.136 1.00 95.31 415 CYS A N 1
ATOM 3226 C CA . CYS A 1 415 ? -4.810 22.044 18.271 1.00 95.31 415 CYS A CA 1
ATOM 3227 C C . CYS A 1 415 ? -5.447 21.282 19.445 1.00 95.31 415 CYS A C 1
ATOM 3229 O O . CYS A 1 415 ? -6.642 21.485 19.688 1.00 95.31 415 CYS A O 1
ATOM 3231 N N . SER A 1 416 ? -4.702 20.437 20.166 1.00 94.31 416 SER A N 1
ATOM 3232 C CA . SER A 1 416 ? -5.213 19.695 21.322 1.00 94.31 416 SER A CA 1
ATOM 3233 C C . SER A 1 416 ? -5.419 20.599 22.543 1.00 94.31 416 SER A C 1
ATOM 3235 O O . SER A 1 416 ? -4.750 21.631 22.706 1.00 94.31 416 SER A O 1
ATOM 3237 N N . LYS A 1 417 ? -6.301 20.164 23.454 1.00 92.44 417 LYS A N 1
ATOM 3238 C CA . LYS A 1 417 ? -6.459 20.763 24.789 1.00 92.44 417 LYS A CA 1
ATOM 3239 C C . LYS A 1 417 ? -5.119 20.753 25.538 1.00 92.44 417 LYS A C 1
ATOM 3241 O O . LYS A 1 417 ? -4.322 19.825 25.357 1.00 92.44 417 LYS A O 1
ATOM 3246 N N . LYS A 1 418 ? -4.844 21.786 26.347 1.00 91.25 418 LYS A N 1
ATOM 3247 C CA . LYS A 1 418 ? -3.541 21.957 27.026 1.00 91.25 418 LYS A CA 1
ATOM 3248 C C . LYS A 1 418 ? -3.256 20.795 27.980 1.00 91.25 418 LYS A C 1
ATOM 3250 O O . LYS A 1 418 ? -2.123 20.332 28.055 1.00 91.25 418 LYS A O 1
ATOM 3255 N N . GLU A 1 419 ? -4.298 20.291 28.626 1.00 90.56 419 GLU A N 1
ATOM 3256 C CA . GLU A 1 419 ? -4.268 19.235 29.638 1.00 90.56 419 GLU A CA 1
ATOM 3257 C C . GLU A 1 419 ? -3.921 17.876 29.012 1.00 90.56 419 GLU A C 1
ATOM 3259 O O . GLU A 1 419 ? -3.143 17.109 29.573 1.00 90.56 419 GLU A O 1
ATOM 3264 N N . LYS A 1 420 ? -4.431 17.605 27.802 1.00 88.00 420 LYS A N 1
ATOM 3265 C CA . LYS A 1 420 ? -4.177 16.362 27.050 1.00 88.00 420 LYS A CA 1
ATOM 3266 C C . LYS A 1 420 ? -2.936 16.435 26.149 1.00 88.00 420 LYS A C 1
ATOM 3268 O O . LYS A 1 420 ? -2.524 15.422 25.590 1.00 88.00 420 LYS A O 1
ATOM 3273 N N . ARG A 1 421 ? -2.309 17.609 25.990 1.00 90.62 421 ARG A N 1
ATOM 3274 C CA . ARG A 1 421 ? -1.254 17.830 24.981 1.00 90.62 421 ARG A CA 1
ATOM 3275 C C . ARG A 1 421 ? -0.066 16.894 25.137 1.00 90.62 421 ARG A C 1
ATOM 3277 O O . ARG A 1 421 ? 0.410 16.372 24.143 1.00 90.62 421 ARG A O 1
ATOM 3284 N N . LYS A 1 422 ? 0.387 16.629 26.363 1.00 91.06 422 LYS A N 1
ATOM 3285 C CA . LYS A 1 422 ? 1.529 15.731 26.600 1.00 91.06 422 LYS A CA 1
ATOM 3286 C C . LYS A 1 422 ? 1.257 14.298 26.126 1.00 91.06 422 LYS A C 1
ATOM 3288 O O . LYS A 1 422 ? 2.124 13.674 25.515 1.00 91.06 422 LYS A O 1
ATOM 3293 N N . GLU A 1 423 ? 0.060 13.791 26.403 1.00 85.75 423 GLU A N 1
ATOM 3294 C CA . GLU A 1 423 ? -0.386 12.465 25.969 1.00 85.75 423 GLU A CA 1
ATOM 3295 C C . GLU A 1 423 ? -0.498 12.407 24.441 1.00 85.75 423 GLU A C 1
ATOM 3297 O O . GLU A 1 423 ? 0.094 11.538 23.803 1.00 85.75 423 GLU A O 1
ATOM 3302 N N . VAL A 1 424 ? -1.162 13.405 23.852 1.00 90.19 424 VAL A N 1
ATOM 3303 C CA . VAL A 1 424 ? -1.351 13.532 22.401 1.00 90.19 424 VAL A CA 1
ATOM 3304 C C . VAL A 1 424 ? -0.018 13.663 21.668 1.00 90.19 424 VAL A C 1
ATOM 3306 O O . VAL A 1 424 ? 0.176 12.993 20.661 1.00 90.19 424 VAL A O 1
ATOM 3309 N N . THR A 1 425 ? 0.924 14.465 22.177 1.00 92.81 425 THR A N 1
ATOM 3310 C CA . THR A 1 425 ? 2.285 14.568 21.631 1.00 92.81 425 THR A CA 1
ATOM 3311 C C . THR A 1 425 ? 2.970 13.213 21.635 1.00 92.81 425 THR A C 1
ATOM 3313 O O . THR A 1 425 ? 3.546 12.829 20.626 1.00 92.81 425 THR A O 1
ATOM 3316 N N . THR A 1 426 ? 2.890 12.477 22.746 1.00 89.38 426 THR A N 1
ATOM 3317 C CA . THR A 1 426 ? 3.545 11.167 22.869 1.00 89.38 426 THR A CA 1
ATOM 3318 C C . THR A 1 426 ? 2.991 10.176 21.845 1.00 89.38 426 THR A C 1
ATOM 3320 O O . THR A 1 426 ? 3.760 9.481 21.188 1.00 89.38 426 THR A O 1
ATOM 3323 N N . PHE A 1 427 ? 1.667 10.140 21.681 1.00 86.62 427 PHE A N 1
ATOM 3324 C CA . PHE A 1 427 ? 1.008 9.275 20.707 1.00 86.62 427 PHE A CA 1
ATOM 3325 C C . PHE A 1 427 ? 1.305 9.701 19.261 1.00 86.62 427 PHE A C 1
ATOM 3327 O O . PHE A 1 427 ? 1.881 8.921 18.504 1.00 86.62 427 PHE A O 1
ATOM 3334 N N . LEU A 1 428 ? 0.967 10.942 18.887 1.00 91.75 428 LEU A N 1
ATOM 3335 C CA . LEU A 1 428 ? 1.050 11.431 17.507 1.00 91.75 428 LEU A CA 1
ATOM 3336 C C . LEU A 1 428 ? 2.486 11.538 16.994 1.00 91.75 428 LEU A C 1
ATOM 3338 O O . LEU A 1 428 ? 2.732 11.196 15.841 1.00 91.75 428 LEU A O 1
ATOM 3342 N N . ALA A 1 429 ? 3.442 11.957 17.829 1.00 93.00 429 ALA A N 1
ATOM 3343 C CA . ALA A 1 429 ? 4.848 11.962 17.428 1.00 93.00 429 ALA A CA 1
ATOM 3344 C C . ALA A 1 429 ? 5.368 10.535 17.205 1.00 93.00 429 ALA A C 1
ATOM 3346 O O . ALA A 1 429 ? 6.115 10.302 16.260 1.00 93.00 429 ALA A O 1
ATOM 3347 N N . GLY A 1 430 ? 4.940 9.575 18.034 1.00 89.50 430 GLY A N 1
ATOM 3348 C CA . GLY A 1 430 ? 5.309 8.169 17.883 1.00 89.50 430 GLY A CA 1
ATOM 3349 C C . GLY A 1 430 ? 4.812 7.574 16.566 1.00 89.50 430 GLY A C 1
ATOM 3350 O O . GLY A 1 430 ? 5.606 7.021 15.808 1.00 89.50 430 GLY A O 1
ATOM 3351 N N . VAL A 1 431 ? 3.520 7.724 16.259 1.00 88.00 431 VAL A N 1
ATOM 3352 C CA . VAL A 1 431 ? 2.958 7.184 15.008 1.00 88.00 431 VAL A CA 1
ATOM 3353 C C . VAL A 1 431 ? 3.452 7.930 13.766 1.00 88.00 431 VAL A C 1
ATOM 3355 O O . VAL A 1 431 ? 3.693 7.292 12.748 1.00 88.00 431 VAL A O 1
ATOM 3358 N N . ALA A 1 432 ? 3.681 9.248 13.840 1.00 93.88 432 ALA A N 1
ATOM 3359 C CA . ALA A 1 432 ? 4.260 10.010 12.731 1.00 93.88 432 ALA A CA 1
ATOM 3360 C C . ALA A 1 432 ? 5.713 9.606 12.453 1.00 93.88 432 ALA A C 1
ATOM 3362 O O . ALA A 1 432 ? 6.107 9.494 11.296 1.00 93.88 432 ALA A O 1
ATOM 3363 N N . PHE A 1 433 ? 6.500 9.341 13.501 1.00 92.06 433 PHE A N 1
ATOM 3364 C CA . PHE A 1 433 ? 7.861 8.831 13.351 1.00 92.06 433 PHE A CA 1
ATOM 3365 C C . PHE A 1 433 ? 7.876 7.452 12.684 1.00 92.06 433 PHE A C 1
ATOM 3367 O O . PHE A 1 433 ? 8.647 7.227 11.755 1.00 92.06 433 PHE A O 1
ATOM 3374 N N . VAL A 1 434 ? 6.998 6.543 13.118 1.00 87.44 434 VAL A N 1
ATOM 3375 C CA . VAL A 1 434 ? 6.849 5.222 12.493 1.00 87.44 434 VAL A CA 1
ATOM 3376 C C . VAL A 1 434 ? 6.458 5.354 11.022 1.00 87.44 434 VAL A C 1
ATOM 3378 O O . VAL A 1 434 ? 7.081 4.702 10.184 1.00 87.44 434 VAL A O 1
ATOM 3381 N N . ALA A 1 435 ? 5.491 6.215 10.697 1.00 91.31 435 ALA A N 1
ATOM 3382 C CA . ALA A 1 435 ? 5.073 6.462 9.320 1.00 91.31 435 ALA A CA 1
ATOM 3383 C C . ALA A 1 435 ? 6.223 7.003 8.462 1.00 91.31 435 ALA A C 1
ATOM 3385 O O . ALA A 1 435 ? 6.476 6.482 7.382 1.00 91.31 435 ALA A O 1
ATOM 3386 N N . ALA A 1 436 ? 6.983 7.980 8.964 1.00 93.50 436 ALA A N 1
ATOM 3387 C CA . ALA A 1 436 ? 8.139 8.519 8.254 1.00 93.50 436 ALA A CA 1
ATOM 3388 C C . ALA A 1 436 ? 9.243 7.467 8.041 1.00 93.50 436 ALA A C 1
ATOM 3390 O O . ALA A 1 436 ? 9.845 7.401 6.970 1.00 93.50 436 ALA A O 1
ATOM 3391 N N . LEU A 1 437 ? 9.506 6.625 9.046 1.00 90.00 437 LEU A N 1
ATOM 3392 C CA . LEU A 1 437 ? 10.579 5.632 9.003 1.00 90.00 437 LEU A CA 1
ATOM 3393 C C . LEU A 1 437 ? 10.237 4.426 8.118 1.00 90.00 437 LEU A C 1
ATOM 3395 O O . LEU A 1 437 ? 11.080 3.974 7.345 1.00 90.00 437 LEU A O 1
ATOM 3399 N N . THR A 1 438 ? 9.015 3.907 8.249 1.00 86.75 438 THR A N 1
ATOM 3400 C CA . THR A 1 438 ? 8.594 2.621 7.663 1.00 86.75 438 THR A CA 1
ATOM 3401 C C . THR A 1 438 ? 7.663 2.758 6.468 1.00 86.75 438 THR A C 1
ATOM 3403 O O . THR A 1 438 ? 7.553 1.811 5.701 1.00 86.75 438 THR A O 1
ATOM 3406 N N . GLY A 1 439 ? 7.003 3.907 6.302 1.00 89.81 439 GLY A N 1
ATOM 3407 C CA . GLY A 1 439 ? 5.975 4.109 5.282 1.00 89.81 439 GLY A CA 1
ATOM 3408 C C . GLY A 1 439 ? 4.580 3.607 5.676 1.00 89.81 439 GLY A C 1
ATOM 3409 O O . GLY A 1 439 ? 3.676 3.633 4.851 1.00 89.81 439 GLY A O 1
ATOM 3410 N N . ILE A 1 440 ? 4.381 3.151 6.918 1.00 88.25 440 ILE A N 1
ATOM 3411 C CA . ILE A 1 440 ? 3.076 2.712 7.446 1.00 88.25 440 ILE A CA 1
ATOM 3412 C C . ILE A 1 440 ? 2.375 3.888 8.130 1.00 88.25 440 ILE A C 1
ATOM 3414 O O . ILE A 1 440 ? 2.733 4.269 9.248 1.00 88.25 440 ILE A O 1
ATOM 3418 N N . ASP A 1 441 ? 1.382 4.480 7.467 1.00 91.06 441 ASP A N 1
ATOM 3419 C CA . ASP A 1 441 ? 0.654 5.661 7.945 1.00 91.06 441 ASP A CA 1
ATOM 3420 C C . ASP A 1 441 ? -0.719 5.369 8.557 1.00 91.06 441 ASP A C 1
ATOM 3422 O O . ASP A 1 441 ? -1.316 6.271 9.154 1.00 91.06 441 ASP A O 1
ATOM 3426 N N . GLU A 1 442 ? -1.211 4.130 8.498 1.00 86.19 442 GLU A N 1
ATOM 3427 C CA . GLU A 1 442 ? -2.526 3.743 9.016 1.00 86.19 442 GLU A CA 1
ATOM 3428 C C . GLU A 1 442 ? -2.754 4.177 10.472 1.00 86.19 442 GLU A C 1
ATOM 3430 O O . GLU A 1 442 ? -3.800 4.778 10.734 1.00 86.19 442 GLU A O 1
ATOM 3435 N N . PRO A 1 443 ? -1.813 3.977 11.426 1.00 83.81 443 PRO A N 1
ATOM 3436 C CA . PRO A 1 443 ? -2.023 4.395 12.812 1.00 83.81 443 PRO A CA 1
ATOM 3437 C C . PRO A 1 443 ? -2.274 5.903 12.968 1.00 83.81 443 PRO A C 1
ATOM 3439 O O . PRO A 1 443 ? -2.991 6.317 13.881 1.00 83.81 443 PRO A O 1
ATOM 3442 N N . LEU A 1 444 ? -1.694 6.726 12.088 1.00 89.12 444 LEU A N 1
ATOM 3443 C CA . LEU A 1 444 ? -1.847 8.179 12.104 1.00 89.12 444 LEU A CA 1
ATOM 3444 C C . LEU A 1 444 ? -3.089 8.620 11.322 1.00 89.12 444 LEU A C 1
ATOM 3446 O O . LEU A 1 444 ? -3.888 9.398 11.835 1.00 89.12 444 LEU A O 1
ATOM 3450 N N . VAL A 1 445 ? -3.292 8.113 10.103 1.00 89.00 445 VAL A N 1
ATOM 3451 C CA . VAL A 1 445 ? -4.455 8.468 9.272 1.00 89.00 445 VAL A CA 1
ATOM 3452 C C . VAL A 1 445 ? -5.759 8.091 9.976 1.00 89.00 445 VAL A C 1
ATOM 3454 O O . VAL A 1 445 ? -6.716 8.873 10.013 1.00 89.00 445 VAL A O 1
ATOM 3457 N N . PHE A 1 446 ? -5.792 6.925 10.623 1.00 83.62 446 PHE A N 1
ATOM 3458 C CA . PHE A 1 446 ? -6.995 6.433 11.288 1.00 83.62 446 PHE A CA 1
ATOM 3459 C C . PHE A 1 446 ? -7.339 7.246 12.540 1.00 83.62 446 PHE A C 1
ATOM 3461 O O . PHE A 1 446 ? -8.501 7.264 12.951 1.00 83.62 446 PHE A O 1
ATOM 3468 N N . SER A 1 447 ? -6.379 7.994 13.097 1.00 84.12 447 SER A N 1
ATOM 3469 C CA . SER A 1 447 ? -6.632 8.875 14.236 1.00 84.12 447 SER A CA 1
ATOM 3470 C C . SER A 1 447 ? -7.492 10.089 13.875 1.00 84.12 447 SER A C 1
ATOM 3472 O O . SER A 1 447 ? -8.028 10.730 14.776 1.00 84.12 447 SER A O 1
ATOM 3474 N N . PHE A 1 448 ? -7.613 10.448 12.590 1.00 86.38 448 PHE A N 1
ATOM 3475 C CA . PHE A 1 448 ? -8.401 11.610 12.164 1.00 86.38 448 PHE A CA 1
ATOM 3476 C C . PHE A 1 448 ? -9.449 11.323 11.083 1.00 86.38 448 PHE A C 1
ATOM 3478 O O . PHE A 1 448 ? -10.380 12.111 10.942 1.00 86.38 448 PHE A O 1
ATOM 3485 N N . ILE A 1 449 ? -9.364 10.215 10.345 1.00 85.00 449 ILE A N 1
ATOM 3486 C CA . ILE A 1 449 ? -10.243 9.952 9.193 1.00 85.00 449 ILE A CA 1
ATOM 3487 C C . ILE A 1 449 ? -11.739 9.909 9.539 1.00 85.00 449 ILE A C 1
ATOM 3489 O O . ILE A 1 449 ? -12.559 10.477 8.821 1.00 85.00 449 ILE A O 1
ATOM 3493 N N . PHE A 1 450 ? -12.101 9.301 10.673 1.00 80.06 450 PHE A N 1
ATOM 3494 C CA . PHE A 1 450 ? -13.501 9.153 11.093 1.00 80.06 450 PHE A CA 1
ATOM 3495 C C . PHE A 1 450 ? -14.054 10.398 11.794 1.00 80.06 450 PHE A C 1
ATOM 3497 O O . PHE A 1 450 ? -15.263 10.622 11.795 1.00 80.06 450 PHE A O 1
ATOM 3504 N N . VAL A 1 451 ? -13.177 11.210 12.389 1.00 79.12 451 VAL A N 1
ATOM 3505 C CA . VAL A 1 451 ? -13.555 12.443 13.101 1.00 79.12 451 VAL A CA 1
ATOM 3506 C C . VAL A 1 451 ? -13.483 13.679 12.205 1.00 79.12 451 VAL A C 1
ATOM 3508 O O . VAL A 1 451 ? -14.171 14.661 12.468 1.00 79.12 451 VAL A O 1
ATOM 3511 N N . GLY A 1 452 ? -12.690 13.630 11.133 1.00 86.19 452 GLY A N 1
ATOM 3512 C CA . GLY A 1 452 ? -12.510 14.701 10.162 1.00 86.19 452 GLY A CA 1
ATOM 3513 C C . GLY A 1 452 ? -12.272 14.172 8.746 1.00 86.19 452 GLY A C 1
ATOM 3514 O O . GLY A 1 452 ? -11.153 14.301 8.248 1.00 86.19 452 GLY A O 1
ATOM 3515 N N . PRO A 1 453 ? -13.311 13.672 8.046 1.00 88.81 453 PRO A N 1
ATOM 3516 C CA . PRO A 1 453 ? -13.190 13.193 6.664 1.00 88.81 453 PRO A CA 1
ATOM 3517 C C . PRO A 1 453 ? -12.600 14.232 5.699 1.00 88.81 453 PRO A C 1
ATOM 3519 O O . PRO A 1 453 ? -11.917 13.886 4.742 1.00 88.81 453 PRO A O 1
ATOM 3522 N N . ILE A 1 454 ? -12.806 15.525 5.968 1.00 93.19 454 ILE A N 1
ATOM 3523 C CA . ILE A 1 454 ? -12.208 16.598 5.166 1.00 93.19 454 ILE A CA 1
ATOM 3524 C C . ILE A 1 454 ? -10.678 16.645 5.280 1.00 93.19 454 ILE A C 1
ATOM 3526 O O . ILE A 1 454 ? -10.010 16.921 4.291 1.00 93.19 454 ILE A O 1
ATOM 3530 N N . LEU A 1 455 ? -10.111 16.333 6.451 1.00 94.75 455 LEU A N 1
ATOM 3531 C CA . LEU A 1 455 ? -8.657 16.267 6.644 1.00 94.75 455 LEU A CA 1
ATOM 3532 C C . LEU A 1 455 ? -8.058 15.110 5.846 1.00 94.75 455 LEU A C 1
ATOM 3534 O O . LEU A 1 455 ? -6.987 15.237 5.262 1.00 94.75 455 LEU A O 1
ATOM 3538 N N . TRP A 1 456 ? -8.785 13.999 5.777 1.00 92.62 456 TRP A N 1
ATOM 3539 C CA . TRP A 1 456 ? -8.421 12.863 4.943 1.00 92.62 456 TRP A CA 1
ATOM 3540 C C . TRP A 1 456 ? -8.475 13.183 3.444 1.00 92.62 456 TRP A C 1
ATOM 3542 O O . TRP A 1 456 ? -7.533 12.853 2.728 1.00 92.62 456 TRP A O 1
ATOM 3552 N N . MET A 1 457 ? -9.501 13.898 2.973 1.00 95.12 457 MET A N 1
ATOM 3553 C CA . MET A 1 457 ? -9.541 14.364 1.581 1.00 95.12 457 MET A CA 1
ATOM 3554 C C . MET A 1 457 ? -8.379 15.308 1.256 1.00 95.12 457 MET A C 1
ATOM 3556 O O . MET A 1 457 ? -7.775 15.193 0.194 1.00 95.12 457 MET A O 1
ATOM 3560 N N . VAL A 1 458 ? -8.027 16.212 2.175 1.00 96.12 458 VAL A N 1
ATOM 3561 C CA . VAL A 1 458 ? -6.855 17.087 2.012 1.00 96.12 458 VAL A CA 1
ATOM 3562 C C . VAL A 1 458 ? -5.567 16.273 1.936 1.00 96.12 458 VAL A C 1
ATOM 3564 O O . VAL A 1 458 ? -4.752 16.541 1.059 1.00 96.12 458 VAL A O 1
ATOM 3567 N N . ASN A 1 459 ? -5.401 15.266 2.799 1.00 95.75 459 ASN A N 1
ATOM 3568 C CA . ASN A 1 459 ? -4.272 14.338 2.725 1.00 95.75 459 ASN A CA 1
ATOM 3569 C C . ASN A 1 459 ? -4.200 13.676 1.342 1.00 95.75 459 ASN A C 1
ATOM 3571 O O . ASN A 1 459 ? -3.169 13.745 0.688 1.00 95.75 459 ASN A O 1
ATOM 3575 N N . ALA A 1 460 ? -5.311 13.127 0.842 1.00 96.38 460 ALA A N 1
ATOM 3576 C CA . ALA A 1 460 ? -5.351 12.489 -0.473 1.00 96.38 460 ALA A CA 1
ATOM 3577 C C . ALA A 1 460 ? -4.949 13.439 -1.618 1.00 96.38 460 ALA A C 1
ATOM 3579 O O . ALA A 1 460 ? -4.132 13.073 -2.461 1.00 96.38 460 ALA A O 1
ATOM 3580 N N . VAL A 1 461 ? -5.475 14.668 -1.616 1.00 97.62 461 VAL A N 1
ATOM 3581 C CA . VAL A 1 461 ? -5.184 15.683 -2.642 1.00 97.62 461 VAL A CA 1
ATOM 3582 C C . VAL A 1 461 ? -3.743 16.176 -2.566 1.00 97.62 461 VAL A C 1
ATOM 3584 O O . VAL A 1 461 ? -3.093 16.363 -3.589 1.00 97.62 461 VAL A O 1
ATOM 3587 N N . TYR A 1 462 ? -3.209 16.409 -1.371 1.00 97.44 462 TYR A N 1
ATOM 3588 C CA . TYR A 1 462 ? -1.823 16.846 -1.256 1.00 97.44 462 TYR A CA 1
ATOM 3589 C C . TYR A 1 462 ? -0.854 15.741 -1.656 1.00 97.44 462 TYR A C 1
ATOM 3591 O O . TYR A 1 462 ? 0.087 16.022 -2.393 1.00 97.44 462 TYR A O 1
ATOM 3599 N N . THR A 1 463 ? -1.100 14.491 -1.262 1.00 96.62 463 THR A N 1
ATOM 3600 C CA . THR A 1 463 ? -0.294 13.359 -1.734 1.00 96.62 463 THR A CA 1
ATOM 3601 C C . THR A 1 463 ? -0.304 13.266 -3.256 1.00 96.62 463 THR A C 1
ATOM 3603 O O . THR A 1 463 ? 0.756 13.106 -3.849 1.00 96.62 463 THR A O 1
ATOM 3606 N N . SER A 1 464 ? -1.456 13.450 -3.910 1.00 97.19 464 SER A N 1
ATOM 3607 C CA . SER A 1 464 ? -1.518 13.414 -5.374 1.00 97.19 464 SER A CA 1
ATOM 3608 C C . SER A 1 464 ? -0.816 14.589 -6.051 1.00 97.19 464 SER A C 1
ATOM 3610 O O . SER A 1 464 ? -0.158 14.391 -7.069 1.00 97.19 464 SER A O 1
ATOM 3612 N N . ILE A 1 465 ? -0.896 15.798 -5.487 1.00 97.81 465 ILE A N 1
ATOM 3613 C CA . ILE A 1 465 ? -0.172 16.970 -6.003 1.00 97.81 465 ILE A CA 1
ATOM 3614 C C . ILE A 1 465 ? 1.339 16.759 -5.899 1.00 97.81 465 ILE A C 1
ATOM 3616 O O . ILE A 1 465 ? 2.050 16.952 -6.880 1.00 97.81 465 ILE A O 1
ATOM 3620 N N . PHE A 1 466 ? 1.838 16.338 -4.734 1.00 96.88 466 PHE A N 1
ATOM 3621 C CA . PHE A 1 466 ? 3.268 16.083 -4.559 1.00 96.88 466 PHE A CA 1
ATOM 3622 C C . PHE A 1 466 ? 3.753 14.904 -5.409 1.00 96.88 466 PHE A C 1
ATOM 3624 O O . PHE A 1 466 ? 4.868 14.963 -5.921 1.00 96.88 466 PHE A O 1
ATOM 3631 N N . ALA A 1 467 ? 2.909 13.892 -5.636 1.00 95.56 467 ALA A N 1
ATOM 3632 C CA . ALA A 1 467 ? 3.193 12.827 -6.590 1.00 95.56 467 ALA A CA 1
ATOM 3633 C C . ALA A 1 467 ? 3.349 13.351 -8.017 1.00 95.56 467 ALA A C 1
ATOM 3635 O O . ALA A 1 467 ? 4.351 13.066 -8.665 1.00 95.56 467 ALA A O 1
ATOM 3636 N N . ALA A 1 468 ? 2.407 14.174 -8.475 1.00 96.50 468 ALA A N 1
ATOM 3637 C CA . ALA A 1 468 ? 2.475 14.788 -9.794 1.00 96.50 468 ALA A CA 1
ATOM 3638 C C . ALA A 1 468 ? 3.735 15.648 -9.957 1.00 96.50 468 ALA A C 1
ATOM 3640 O O . ALA A 1 468 ? 4.400 15.559 -10.981 1.00 96.50 468 ALA A O 1
ATOM 3641 N N . ILE A 1 469 ? 4.086 16.447 -8.942 1.00 97.06 469 ILE A N 1
ATOM 3642 C CA . ILE A 1 469 ? 5.295 17.282 -8.957 1.00 97.06 469 ILE A CA 1
ATOM 3643 C C . ILE A 1 469 ? 6.552 16.413 -9.045 1.00 97.06 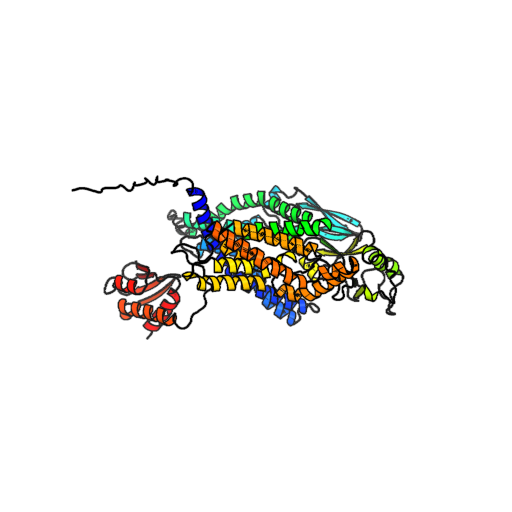469 ILE A C 1
ATOM 3645 O O . ILE A 1 469 ? 7.405 16.684 -9.882 1.00 97.06 469 ILE A O 1
ATOM 3649 N N . ALA A 1 470 ? 6.665 15.364 -8.226 1.00 96.06 470 ALA A N 1
ATOM 3650 C CA . ALA A 1 470 ? 7.845 14.503 -8.229 1.00 96.06 470 ALA A CA 1
ATOM 3651 C C . ALA A 1 470 ? 8.047 13.806 -9.587 1.00 96.06 470 ALA A C 1
ATOM 3653 O O . ALA A 1 470 ? 9.161 13.780 -10.106 1.00 96.06 470 ALA A O 1
ATOM 3654 N N . ILE A 1 471 ? 6.967 13.317 -10.203 1.00 95.06 471 ILE A N 1
ATOM 3655 C CA . ILE A 1 471 ? 7.040 12.698 -11.533 1.00 95.06 471 ILE A CA 1
ATOM 3656 C C . ILE A 1 471 ? 7.264 13.738 -12.635 1.00 95.06 471 ILE A C 1
ATOM 3658 O O . ILE A 1 471 ? 8.021 13.484 -13.563 1.00 95.06 471 ILE A O 1
ATOM 3662 N N . ALA A 1 472 ? 6.711 14.948 -12.512 1.00 94.94 472 ALA A N 1
ATOM 3663 C CA . ALA A 1 472 ? 7.008 16.049 -13.435 1.00 94.94 472 ALA A CA 1
ATOM 3664 C C . ALA A 1 472 ? 8.480 16.495 -13.367 1.00 94.94 472 ALA A C 1
ATOM 3666 O O . ALA A 1 472 ? 9.006 17.039 -14.334 1.00 94.94 472 ALA A O 1
ATOM 3667 N N . MET A 1 473 ? 9.150 16.252 -12.240 1.00 95.44 473 MET A N 1
ATOM 3668 C CA . MET A 1 473 ? 10.590 16.443 -12.075 1.00 95.44 473 MET A CA 1
ATOM 3669 C C . MET A 1 473 ? 11.419 15.259 -12.598 1.00 95.44 473 MET A C 1
ATOM 3671 O O . MET A 1 473 ? 12.637 15.298 -12.467 1.00 95.44 473 MET A O 1
ATOM 3675 N N . HIS A 1 474 ? 10.795 14.224 -13.176 1.00 93.62 474 HIS A N 1
ATOM 3676 C CA . HIS A 1 474 ? 11.452 12.985 -13.619 1.00 93.62 474 HIS A CA 1
ATOM 3677 C C . HIS A 1 474 ? 12.178 12.246 -12.484 1.00 93.62 474 HIS A C 1
ATOM 3679 O O . HIS A 1 474 ? 13.183 11.573 -12.694 1.00 93.62 474 HIS A O 1
ATOM 3685 N N . MET A 1 475 ? 11.703 12.393 -11.245 1.00 95.06 475 MET A N 1
ATOM 3686 C CA . MET A 1 475 ? 12.293 11.683 -10.118 1.00 95.06 475 MET A CA 1
ATOM 3687 C C . MET A 1 475 ? 11.845 10.221 -10.120 1.00 95.06 475 MET A C 1
ATOM 3689 O O . MET A 1 475 ? 10.649 9.932 -10.136 1.00 95.06 475 MET A O 1
ATOM 3693 N N . HIS A 1 476 ? 12.815 9.319 -9.996 1.00 93.31 476 HIS A N 1
ATOM 3694 C CA . HIS A 1 476 ? 12.597 7.876 -9.931 1.00 93.31 476 HIS A CA 1
ATOM 3695 C C . HIS A 1 476 ? 13.106 7.345 -8.596 1.00 93.31 476 HIS A C 1
ATOM 3697 O O . HIS A 1 476 ? 14.300 7.109 -8.421 1.00 93.31 476 HIS A O 1
ATOM 3703 N N . ILE A 1 477 ? 12.214 7.210 -7.616 1.00 93.62 477 ILE A N 1
ATOM 3704 C CA . ILE A 1 477 ? 12.529 6.667 -6.292 1.00 93.62 477 ILE A CA 1
ATOM 3705 C C . ILE A 1 477 ? 11.493 5.598 -5.962 1.00 93.62 477 ILE A C 1
ATOM 3707 O O . ILE A 1 477 ? 10.318 5.891 -5.736 1.00 93.62 477 ILE A O 1
ATOM 3711 N N . GLY A 1 478 ? 11.943 4.352 -5.909 1.00 88.56 478 GLY A N 1
ATOM 3712 C CA . GLY A 1 478 ? 11.111 3.219 -5.539 1.00 88.56 478 GLY A CA 1
ATOM 3713 C C . GLY A 1 478 ? 11.264 2.791 -4.085 1.00 88.56 478 GLY A C 1
ATOM 3714 O O . GLY A 1 478 ? 12.151 3.223 -3.349 1.00 88.56 478 GLY A O 1
ATOM 3715 N N . PHE A 1 479 ? 10.386 1.890 -3.676 1.00 87.88 479 PHE A N 1
ATOM 3716 C CA . PHE A 1 479 ? 10.418 1.212 -2.394 1.00 87.88 479 PHE A CA 1
ATOM 3717 C C . PHE A 1 479 ? 10.133 -0.275 -2.575 1.00 87.88 479 PHE A C 1
ATOM 3719 O O . PHE A 1 479 ? 9.348 -0.668 -3.428 1.00 87.88 479 PHE A O 1
ATOM 3726 N N . GLY A 1 480 ? 10.745 -1.114 -1.738 1.00 72.94 480 GLY A N 1
ATOM 3727 C CA . GLY A 1 480 ? 10.486 -2.559 -1.771 1.00 72.94 480 GLY A CA 1
ATOM 3728 C C . GLY A 1 480 ? 9.200 -2.949 -1.041 1.00 72.94 480 GLY A C 1
ATOM 3729 O O . GLY A 1 480 ? 8.703 -4.058 -1.214 1.00 72.94 480 GLY A O 1
ATOM 3730 N N . PHE A 1 481 ? 8.673 -2.056 -0.194 1.00 69.38 481 PHE A N 1
ATOM 3731 C CA . PHE A 1 481 ? 7.505 -2.348 0.629 1.00 69.38 481 PHE A CA 1
ATOM 3732 C C . PHE A 1 481 ? 6.531 -1.170 0.790 1.00 69.38 481 PHE A C 1
ATOM 3734 O O . PHE A 1 481 ? 5.399 -1.284 0.324 1.00 69.38 481 PHE A O 1
ATOM 3741 N N . SER A 1 482 ? 6.919 -0.064 1.449 1.00 74.88 482 SER A N 1
ATOM 3742 C CA . SER A 1 482 ? 5.930 0.956 1.865 1.00 74.88 482 SER A CA 1
ATOM 3743 C C . SER A 1 482 ? 6.381 2.421 1.778 1.00 74.88 482 SER A C 1
ATOM 3745 O O . SER A 1 482 ? 5.600 3.308 2.113 1.00 74.88 482 SER A O 1
ATOM 3747 N N . GLY A 1 483 ? 7.598 2.718 1.313 1.00 81.50 483 GLY A N 1
ATOM 3748 C CA . GLY A 1 483 ? 7.998 4.096 0.983 1.00 81.50 483 GLY A CA 1
ATOM 3749 C C . GLY A 1 483 ? 8.480 4.930 2.168 1.00 81.50 483 GLY A C 1
ATOM 3750 O O . GLY A 1 483 ? 8.385 6.156 2.150 1.00 81.50 483 GLY A O 1
ATOM 3751 N N . GLY A 1 484 ? 8.990 4.275 3.213 1.00 89.81 484 GLY A N 1
ATOM 3752 C CA . GLY A 1 484 ? 9.587 4.946 4.370 1.00 89.81 484 GLY A CA 1
ATOM 3753 C C . GLY A 1 484 ? 11.018 5.444 4.134 1.00 89.81 484 GLY A C 1
ATOM 3754 O O . GLY A 1 484 ? 11.631 5.218 3.093 1.00 89.81 484 GLY A O 1
ATOM 3755 N N . PHE A 1 485 ? 11.604 6.079 5.151 1.00 91.12 485 PHE A N 1
ATOM 3756 C CA . PHE A 1 485 ? 13.006 6.520 5.138 1.00 91.12 485 PHE A CA 1
ATOM 3757 C C . PHE A 1 485 ? 14.007 5.394 4.859 1.00 91.12 485 PHE A C 1
ATOM 3759 O O . PHE A 1 485 ? 14.990 5.599 4.149 1.00 91.12 485 PHE A O 1
ATOM 3766 N N . ILE A 1 486 ? 13.722 4.190 5.362 1.00 88.19 486 ILE A N 1
ATOM 3767 C CA . ILE A 1 486 ? 14.542 3.000 5.102 1.00 88.19 486 ILE A CA 1
ATOM 3768 C C . ILE A 1 486 ? 14.568 2.679 3.601 1.00 88.19 486 ILE A C 1
ATOM 3770 O O . ILE A 1 486 ? 15.639 2.461 3.040 1.00 88.19 486 ILE A O 1
ATOM 3774 N N . ASP A 1 487 ? 13.404 2.697 2.946 1.00 89.06 487 ASP A N 1
ATOM 3775 C CA . ASP A 1 487 ? 13.292 2.439 1.509 1.00 89.06 487 ASP A CA 1
ATOM 3776 C C . ASP A 1 487 ? 14.069 3.460 0.684 1.00 89.06 487 ASP A C 1
ATOM 3778 O O . ASP A 1 487 ? 14.806 3.074 -0.221 1.00 89.06 487 ASP A O 1
ATOM 3782 N N . TYR A 1 488 ? 13.975 4.742 1.041 1.00 91.88 488 TYR A N 1
ATOM 3783 C CA . TYR A 1 488 ? 14.714 5.782 0.337 1.00 91.88 488 TYR A CA 1
ATOM 3784 C C . TYR A 1 488 ? 16.220 5.543 0.381 1.00 91.88 488 TYR A C 1
ATOM 3786 O O . TYR A 1 488 ? 16.853 5.568 -0.666 1.00 91.88 488 TYR A O 1
ATOM 3794 N N . ILE A 1 489 ? 16.798 5.271 1.557 1.00 90.19 489 ILE A N 1
ATOM 3795 C CA . ILE A 1 489 ? 18.248 5.042 1.677 1.00 90.19 489 ILE A CA 1
ATOM 3796 C C . ILE A 1 489 ? 18.689 3.870 0.799 1.00 90.19 489 ILE A C 1
ATOM 3798 O O . ILE A 1 489 ? 19.695 3.975 0.102 1.00 90.19 489 ILE A O 1
ATOM 3802 N N . ILE A 1 490 ? 17.931 2.773 0.817 1.00 86.38 490 ILE A N 1
ATOM 3803 C CA . ILE A 1 490 ? 18.242 1.573 0.029 1.00 86.38 490 ILE A CA 1
ATOM 3804 C C . ILE A 1 490 ? 18.128 1.868 -1.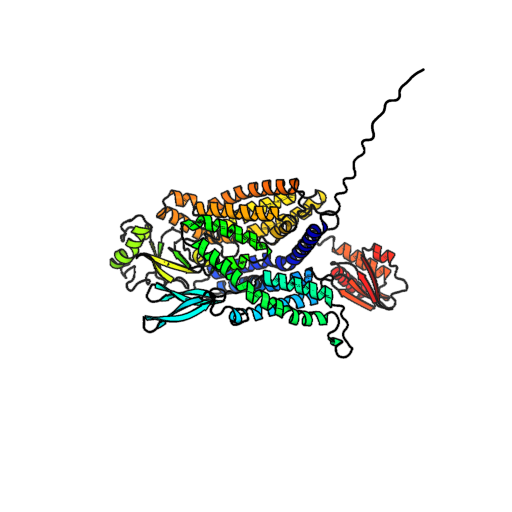471 1.00 86.38 490 ILE A C 1
ATOM 3806 O O . ILE A 1 490 ? 18.978 1.454 -2.252 1.00 86.38 490 ILE A O 1
ATOM 3810 N N . SER A 1 491 ? 17.091 2.603 -1.870 1.00 89.19 491 SER A N 1
ATOM 3811 C CA . SER A 1 491 ? 16.818 2.958 -3.266 1.00 89.19 491 SER A CA 1
ATOM 3812 C C . SER A 1 491 ? 17.723 4.065 -3.815 1.00 89.19 491 SER A C 1
ATOM 3814 O O . SER A 1 491 ? 17.818 4.226 -5.032 1.00 89.19 491 SER A O 1
ATOM 3816 N N . PHE A 1 492 ? 18.394 4.825 -2.942 1.00 91.56 492 PHE A N 1
ATOM 3817 C CA . PHE A 1 492 ? 19.119 6.039 -3.306 1.00 91.56 492 PHE A CA 1
ATOM 3818 C C . PHE A 1 492 ? 20.176 5.821 -4.399 1.00 91.56 492 PHE A C 1
ATOM 3820 O O . PHE A 1 492 ? 20.207 6.623 -5.332 1.00 91.56 492 PHE A O 1
ATOM 3827 N N . PRO A 1 493 ? 21.006 4.756 -4.369 1.00 89.50 493 PRO A N 1
ATOM 3828 C CA . PRO A 1 493 ? 21.967 4.500 -5.440 1.00 89.50 493 PRO A CA 1
ATOM 3829 C C . PRO A 1 493 ? 21.295 4.281 -6.804 1.00 89.50 493 PRO A C 1
ATOM 3831 O O . PRO A 1 493 ? 21.727 4.873 -7.792 1.00 89.50 493 PRO A O 1
ATOM 3834 N N . ASN A 1 494 ? 20.215 3.490 -6.857 1.00 90.00 494 ASN A N 1
ATOM 3835 C CA . ASN A 1 494 ? 19.450 3.252 -8.087 1.00 90.00 494 ASN A CA 1
ATOM 3836 C C . ASN A 1 494 ? 18.830 4.555 -8.605 1.00 90.00 494 ASN A C 1
ATOM 3838 O O . ASN A 1 494 ? 19.017 4.902 -9.769 1.00 90.00 494 ASN A O 1
ATOM 3842 N N . ALA A 1 495 ? 18.171 5.313 -7.725 1.00 93.12 495 ALA A N 1
ATOM 3843 C CA . ALA A 1 495 ? 17.571 6.604 -8.056 1.00 93.12 495 ALA A CA 1
ATOM 3844 C C . ALA A 1 495 ? 18.610 7.609 -8.584 1.00 93.12 495 ALA A C 1
ATOM 3846 O O . ALA A 1 495 ? 18.351 8.374 -9.512 1.00 93.12 495 ALA A O 1
ATOM 3847 N N . TRP A 1 496 ? 19.822 7.589 -8.023 1.00 94.00 496 TRP A N 1
ATOM 3848 C CA . TRP A 1 496 ? 20.930 8.418 -8.489 1.00 94.00 496 TRP A CA 1
ATOM 3849 C C . TRP A 1 496 ? 21.402 8.022 -9.894 1.00 94.00 496 TRP A C 1
ATOM 3851 O O . TRP A 1 496 ? 21.648 8.898 -10.724 1.00 94.00 496 TRP A O 1
ATOM 3861 N N . GLY A 1 497 ? 21.506 6.719 -10.176 1.00 92.75 497 GLY A N 1
ATOM 3862 C CA . GLY A 1 497 ? 21.804 6.199 -11.515 1.00 92.75 497 GLY A CA 1
ATOM 3863 C C . GLY A 1 497 ? 20.747 6.610 -12.540 1.00 92.75 497 GLY A C 1
ATOM 3864 O O . GLY A 1 497 ? 21.082 7.177 -13.577 1.00 92.75 497 GLY A O 1
ATOM 3865 N N . MET A 1 498 ? 19.466 6.446 -12.198 1.00 94.56 498 MET A N 1
ATOM 3866 C CA . MET A 1 498 ? 18.339 6.879 -13.034 1.00 94.56 498 MET A CA 1
ATOM 3867 C C . MET A 1 498 ? 18.363 8.389 -13.290 1.00 94.56 498 MET A C 1
ATOM 3869 O O . MET A 1 498 ? 18.167 8.818 -14.418 1.00 94.56 498 MET A O 1
ATOM 3873 N N . SER A 1 499 ? 18.710 9.206 -12.293 1.00 95.12 499 SER A N 1
ATOM 3874 C CA . SER A 1 499 ? 18.868 10.652 -12.484 1.00 95.12 499 SER A CA 1
ATOM 3875 C C . SER A 1 499 ? 19.994 11.007 -13.462 1.00 95.12 499 SER A C 1
ATOM 3877 O O . SER A 1 499 ? 19.893 11.983 -14.200 1.00 95.12 499 SER A O 1
ATOM 3879 N N . LYS A 1 500 ? 21.094 10.248 -13.490 1.00 94.31 500 LYS A N 1
ATOM 3880 C CA . LYS A 1 500 ? 22.149 10.458 -14.494 1.00 94.31 500 LYS A CA 1
ATOM 3881 C C . LYS A 1 500 ? 21.693 10.031 -15.883 1.00 94.31 500 LYS A C 1
ATOM 3883 O O . LYS A 1 500 ? 21.967 10.752 -16.839 1.00 94.31 500 LYS A O 1
ATOM 3888 N N . TYR A 1 501 ? 20.969 8.917 -15.973 1.00 93.38 501 TYR A N 1
ATOM 3889 C CA . TYR A 1 501 ? 20.341 8.468 -17.213 1.00 93.38 501 TYR A CA 1
ATOM 3890 C C . TYR A 1 501 ? 19.377 9.526 -17.770 1.00 93.38 501 TYR A C 1
ATOM 3892 O O . TYR A 1 501 ? 19.480 9.886 -18.937 1.00 93.38 501 TYR A O 1
ATOM 3900 N N . GLU A 1 502 ? 18.520 10.117 -16.933 1.00 93.19 502 GLU A N 1
ATOM 3901 C CA . GLU A 1 502 ? 17.646 11.237 -17.318 1.00 93.19 502 GLU A CA 1
ATOM 3902 C C . GLU A 1 502 ? 18.458 12.425 -17.859 1.00 93.19 502 GLU A C 1
ATOM 3904 O O . GLU A 1 502 ? 18.099 13.035 -18.864 1.00 93.19 502 GLU A O 1
ATOM 3909 N N . GLY A 1 503 ? 19.610 12.723 -17.248 1.00 92.19 503 GLY A N 1
ATOM 3910 C CA . GLY A 1 503 ? 20.540 13.742 -17.741 1.00 92.19 503 GLY A CA 1
ATOM 3911 C C . GLY A 1 503 ? 21.187 13.415 -19.090 1.00 92.19 503 GLY A C 1
ATOM 3912 O O . GLY A 1 503 ? 21.482 14.329 -19.863 1.00 92.19 503 GLY A O 1
ATOM 3913 N N . MET A 1 504 ? 21.416 12.132 -19.362 1.00 90.50 504 MET A N 1
ATOM 3914 C CA . MET A 1 504 ? 22.000 11.627 -20.603 1.00 90.50 504 MET A CA 1
ATOM 3915 C C . MET A 1 504 ? 20.980 11.623 -21.748 1.00 90.50 504 MET A C 1
ATOM 3917 O O . MET A 1 504 ? 21.312 12.063 -22.844 1.00 90.50 504 MET A O 1
ATOM 3921 N N . VAL A 1 505 ? 19.750 11.178 -21.481 1.00 89.75 505 VAL A N 1
ATOM 3922 C CA . VAL A 1 505 ? 18.698 10.980 -22.492 1.00 89.75 505 VAL A CA 1
ATOM 3923 C C . VAL A 1 505 ? 17.882 12.246 -22.742 1.00 89.75 505 VAL A C 1
ATOM 3925 O O . VAL A 1 505 ? 17.657 12.628 -23.885 1.00 89.75 505 VAL A O 1
ATOM 3928 N N . ASN A 1 506 ? 17.472 12.942 -21.679 1.00 89.62 506 ASN A N 1
ATOM 3929 C CA . ASN A 1 506 ? 16.600 14.118 -21.773 1.00 89.62 506 ASN A CA 1
ATOM 3930 C C . ASN A 1 506 ? 17.379 15.445 -21.672 1.00 89.62 506 ASN A C 1
ATOM 3932 O O . ASN A 1 506 ? 16.834 16.529 -21.881 1.00 89.62 506 ASN A O 1
ATOM 3936 N N . GLY A 1 507 ? 18.684 15.371 -21.396 1.00 89.94 507 GLY A N 1
ATOM 3937 C CA . GLY A 1 507 ? 19.603 16.503 -21.329 1.00 89.94 507 GLY A CA 1
ATOM 3938 C C . GLY A 1 507 ? 19.954 16.921 -19.901 1.00 89.94 507 GLY A C 1
ATOM 3939 O O . GLY A 1 507 ? 19.235 16.661 -18.941 1.00 89.94 507 GLY A O 1
ATOM 3940 N N . LYS A 1 508 ? 21.080 17.632 -19.744 1.00 89.44 508 LYS A N 1
ATOM 3941 C CA . LYS A 1 508 ? 21.698 17.921 -18.430 1.00 89.44 508 LYS A CA 1
ATOM 3942 C C . LYS A 1 508 ? 20.754 18.548 -17.398 1.00 89.44 508 LYS A C 1
ATOM 3944 O O . LYS A 1 508 ? 20.912 18.292 -16.209 1.00 89.44 508 LYS A O 1
ATOM 3949 N N . GLY A 1 509 ? 19.795 19.367 -17.838 1.00 92.19 509 GLY A N 1
ATOM 3950 C CA . GLY A 1 509 ? 18.789 19.965 -16.958 1.00 92.19 509 GLY A CA 1
ATOM 3951 C C . GLY A 1 509 ? 17.918 18.915 -16.267 1.00 92.19 509 GLY A C 1
ATOM 3952 O O . GLY A 1 509 ? 17.715 19.014 -15.058 1.00 92.19 509 GLY A O 1
ATOM 3953 N N . TYR A 1 510 ? 17.499 17.880 -17.004 1.00 91.69 510 TYR A N 1
ATOM 3954 C CA . TYR A 1 510 ? 16.703 16.770 -16.481 1.00 91.69 510 TYR A CA 1
ATOM 3955 C C . TYR A 1 510 ? 17.447 16.026 -15.383 1.00 91.69 510 TYR A C 1
ATOM 3957 O O . TYR A 1 510 ? 16.901 15.866 -14.300 1.00 91.69 510 TYR A O 1
ATOM 3965 N N . GLY A 1 511 ? 18.735 15.738 -15.580 1.00 91.69 511 GLY A N 1
ATOM 3966 C CA . GLY A 1 511 ? 19.540 15.069 -14.557 1.00 91.69 511 GLY A CA 1
ATOM 3967 C C . GLY A 1 511 ? 19.733 15.861 -13.257 1.00 91.69 511 GLY A C 1
ATOM 3968 O O . GLY A 1 511 ? 20.038 15.274 -12.219 1.00 91.69 511 GLY A O 1
ATOM 3969 N N . VAL A 1 512 ? 19.545 17.186 -13.279 1.00 94.12 512 VAL A N 1
ATOM 3970 C CA . VAL A 1 512 ? 19.569 18.026 -12.070 1.00 94.12 512 VAL A CA 1
ATOM 3971 C C . VAL A 1 512 ? 18.211 18.028 -11.370 1.00 94.12 512 VAL A C 1
ATOM 3973 O O . VAL A 1 512 ? 18.168 17.957 -10.141 1.00 94.12 512 VAL A O 1
ATOM 3976 N N . ILE A 1 513 ? 17.109 18.121 -12.120 1.00 94.94 513 ILE A N 1
ATOM 3977 C CA . ILE A 1 513 ? 15.754 18.170 -11.543 1.00 94.94 513 ILE A CA 1
ATOM 3978 C C . ILE A 1 513 ? 15.271 16.795 -11.065 1.00 94.94 513 ILE A C 1
ATOM 3980 O O . ILE A 1 513 ? 14.583 16.732 -10.051 1.00 94.94 513 ILE A O 1
ATOM 3984 N N . SER A 1 514 ? 15.711 15.707 -11.704 1.00 95.06 514 SER A N 1
ATOM 3985 C CA . SER A 1 514 ? 15.400 14.326 -11.312 1.00 95.06 514 SER A CA 1
ATOM 3986 C C . SER A 1 514 ? 16.194 13.849 -10.098 1.00 95.06 514 SER A C 1
ATOM 3988 O O . SER A 1 514 ? 15.999 12.726 -9.631 1.00 95.06 514 SER A O 1
ATOM 3990 N N . ASN A 1 515 ? 17.117 14.673 -9.587 1.00 95.38 515 ASN A N 1
ATOM 3991 C CA . ASN A 1 515 ? 18.014 14.272 -8.515 1.00 95.38 515 ASN A CA 1
ATOM 3992 C C . ASN A 1 515 ? 17.214 13.872 -7.261 1.00 95.38 515 ASN A C 1
ATOM 3994 O O . ASN A 1 515 ? 16.424 14.684 -6.764 1.00 95.38 515 ASN A O 1
ATOM 3998 N N . PRO A 1 516 ? 17.449 12.676 -6.685 1.00 95.06 516 PRO A N 1
ATOM 3999 C CA . PRO A 1 516 ? 16.671 12.194 -5.549 1.00 95.06 516 PRO A CA 1
ATOM 4000 C C . PRO A 1 516 ? 16.734 13.113 -4.318 1.00 95.06 516 PRO A C 1
ATOM 4002 O O . PRO A 1 516 ? 15.794 13.129 -3.528 1.00 95.06 516 PRO A O 1
ATOM 4005 N N . LEU A 1 517 ? 17.772 13.949 -4.169 1.00 95.81 517 LEU A N 1
ATOM 4006 C CA . LEU A 1 517 ? 17.891 14.913 -3.066 1.00 95.81 517 LEU A CA 1
ATOM 4007 C C . LEU A 1 517 ? 16.788 15.978 -3.049 1.00 95.81 517 LEU A C 1
ATOM 4009 O O . LEU A 1 517 ? 16.463 16.493 -1.975 1.00 95.81 517 LEU A O 1
ATOM 4013 N N . TRP A 1 518 ? 16.162 16.277 -4.193 1.00 96.06 518 TRP A N 1
ATOM 4014 C CA . TRP A 1 518 ? 14.994 17.160 -4.232 1.00 96.06 518 TRP A CA 1
ATOM 4015 C C . TRP A 1 518 ? 13.831 16.632 -3.391 1.00 96.06 518 TRP A C 1
ATOM 4017 O O . TRP A 1 518 ? 12.980 17.415 -2.967 1.00 96.06 518 TRP A O 1
ATOM 4027 N N . MET A 1 519 ? 13.835 15.341 -3.043 1.00 95.38 519 MET A N 1
ATOM 4028 C CA . MET A 1 519 ? 12.831 14.748 -2.169 1.00 95.38 519 MET A CA 1
ATOM 4029 C C . MET A 1 519 ? 12.774 15.431 -0.797 1.00 95.38 519 MET A C 1
ATOM 4031 O O . MET A 1 519 ? 11.690 15.653 -0.258 1.00 95.38 519 MET A O 1
ATOM 4035 N N . PHE A 1 520 ? 13.918 15.855 -0.249 1.00 95.50 520 PHE A N 1
ATOM 4036 C CA . PHE A 1 520 ? 13.953 16.599 1.014 1.00 95.50 520 PHE A CA 1
ATOM 4037 C C . PHE A 1 520 ? 13.316 17.983 0.892 1.00 95.50 520 PHE A C 1
ATOM 4039 O O . PHE A 1 520 ? 12.660 18.445 1.825 1.00 95.50 520 PHE A O 1
ATOM 4046 N N . VAL A 1 521 ? 13.468 18.634 -0.263 1.00 96.88 521 VAL A N 1
ATOM 4047 C CA . VAL A 1 521 ? 12.832 19.927 -0.536 1.00 96.88 521 VAL A CA 1
ATOM 4048 C C . VAL A 1 521 ? 11.325 19.746 -0.672 1.00 96.88 521 VAL A C 1
ATOM 4050 O O . VAL A 1 521 ? 10.571 20.476 -0.034 1.00 96.88 521 VAL A O 1
ATOM 4053 N N . LEU A 1 522 ? 10.870 18.736 -1.422 1.00 97.00 522 LEU A N 1
ATOM 4054 C CA . LEU A 1 522 ? 9.445 18.421 -1.545 1.00 97.00 522 LEU A CA 1
ATOM 4055 C C . LEU A 1 522 ? 8.820 18.084 -0.184 1.00 97.00 522 LEU A C 1
ATOM 4057 O O . LEU A 1 522 ? 7.751 18.600 0.137 1.00 97.00 522 LEU A O 1
ATOM 4061 N N . ALA A 1 523 ? 9.501 17.301 0.656 1.00 96.50 523 ALA A N 1
ATOM 4062 C CA . ALA A 1 523 ? 9.076 17.051 2.034 1.00 96.50 523 ALA A CA 1
ATOM 4063 C C . ALA A 1 523 ? 9.046 18.347 2.871 1.00 96.50 523 ALA A C 1
ATOM 4065 O O . ALA A 1 523 ? 8.075 18.611 3.585 1.00 96.50 523 ALA A O 1
ATOM 4066 N N . GLY A 1 524 ? 10.065 19.199 2.740 1.00 97.12 524 GLY A N 1
ATOM 4067 C CA . GLY A 1 524 ? 10.133 20.509 3.390 1.00 97.12 524 GLY A CA 1
ATOM 4068 C C . GLY A 1 524 ? 9.006 21.461 2.978 1.00 97.12 524 GLY A C 1
ATOM 4069 O O . GLY A 1 524 ? 8.567 22.260 3.798 1.00 97.12 524 GLY A O 1
ATOM 4070 N N . LEU A 1 525 ? 8.492 21.344 1.749 1.00 97.62 525 LEU A N 1
ATOM 4071 C CA . LEU A 1 525 ? 7.319 22.076 1.258 1.00 97.62 525 LEU A CA 1
ATOM 4072 C C . LEU A 1 525 ? 5.997 21.434 1.704 1.00 97.62 525 LEU A C 1
ATOM 4074 O O . LEU A 1 525 ? 5.044 22.141 2.041 1.00 97.62 525 LEU A O 1
ATOM 4078 N N . ALA A 1 526 ? 5.931 20.103 1.751 1.00 97.62 526 ALA A N 1
ATOM 4079 C CA . ALA A 1 526 ? 4.754 19.375 2.213 1.00 97.62 526 ALA A CA 1
ATOM 4080 C C . ALA A 1 526 ? 4.457 19.655 3.691 1.00 97.62 526 ALA A C 1
ATOM 4082 O O . ALA A 1 526 ? 3.299 19.843 4.061 1.00 97.62 526 ALA A O 1
ATOM 4083 N N . PHE A 1 527 ? 5.485 19.759 4.536 1.00 98.25 527 PHE A N 1
ATOM 4084 C CA . PHE A 1 527 ? 5.318 20.013 5.967 1.00 98.25 527 PHE A CA 1
ATOM 4085 C C . PHE A 1 527 ? 4.474 21.263 6.295 1.00 98.25 527 PHE A C 1
ATOM 4087 O O . PHE A 1 527 ? 3.438 21.116 6.955 1.00 98.25 527 PHE A O 1
ATOM 4094 N N . PRO A 1 528 ? 4.837 22.487 5.856 1.00 98.00 528 PRO A N 1
ATOM 4095 C CA . PRO A 1 528 ? 4.040 23.677 6.126 1.00 98.00 528 PRO A CA 1
ATOM 4096 C C . PRO A 1 528 ? 2.671 23.616 5.442 1.00 98.00 528 PRO A C 1
ATOM 4098 O O . PRO A 1 528 ? 1.686 24.027 6.057 1.00 98.00 528 PRO A O 1
ATOM 4101 N N . ALA A 1 529 ? 2.575 23.063 4.226 1.00 97.69 529 ALA A N 1
ATOM 4102 C CA . ALA A 1 529 ? 1.300 22.917 3.522 1.00 97.69 529 ALA A CA 1
ATOM 4103 C C . ALA A 1 529 ? 0.292 22.104 4.350 1.00 97.69 529 ALA A C 1
ATOM 4105 O O . ALA A 1 529 ? -0.832 22.549 4.587 1.00 97.69 529 ALA A O 1
ATOM 4106 N N . TYR A 1 530 ? 0.712 20.952 4.873 1.00 98.06 530 TYR A N 1
ATOM 4107 C CA . TYR A 1 530 ? -0.117 20.140 5.758 1.00 98.06 530 TYR A CA 1
ATOM 4108 C C . TYR A 1 530 ? -0.370 20.827 7.099 1.00 98.06 530 TYR A C 1
ATOM 4110 O O . TYR A 1 530 ? -1.522 20.910 7.527 1.00 98.06 530 TYR A O 1
ATOM 4118 N N . TYR A 1 531 ? 0.670 21.356 7.752 1.00 98.44 531 TYR A N 1
ATOM 4119 C CA . TYR A 1 531 ? 0.553 21.964 9.078 1.00 98.44 531 TYR A CA 1
ATOM 4120 C C . TYR A 1 531 ? -0.459 23.115 9.109 1.00 98.44 531 TYR A C 1
ATOM 4122 O O . TYR A 1 531 ? -1.356 23.133 9.961 1.00 98.44 531 TYR A O 1
ATOM 4130 N N . PHE A 1 532 ? -0.348 24.071 8.182 1.00 98.31 532 PHE A N 1
ATOM 4131 C CA . PHE A 1 532 ? -1.238 25.229 8.149 1.00 98.31 532 PHE A CA 1
ATOM 4132 C C . PHE A 1 532 ? -2.657 24.833 7.747 1.00 98.31 532 PHE A C 1
ATOM 4134 O O . PHE A 1 532 ? -3.603 25.211 8.442 1.00 98.31 532 PHE A O 1
ATOM 4141 N N . THR A 1 533 ? -2.822 24.023 6.699 1.00 98.00 533 THR A N 1
ATOM 4142 C CA . THR A 1 533 ? -4.150 23.607 6.233 1.00 98.00 533 THR A CA 1
ATOM 4143 C C . THR A 1 533 ? -4.889 22.794 7.291 1.00 98.00 533 THR A C 1
ATOM 4145 O O . THR A 1 533 ? -6.038 23.112 7.609 1.00 98.00 533 THR A O 1
ATOM 4148 N N . PHE A 1 534 ? -4.233 21.815 7.924 1.00 97.94 534 PHE A N 1
ATOM 4149 C CA . PHE A 1 534 ? -4.838 21.049 9.018 1.00 97.94 534 PHE A CA 1
ATOM 4150 C C . PHE A 1 534 ? -5.177 21.957 10.199 1.00 97.94 534 PHE A C 1
ATOM 4152 O O . PHE A 1 534 ? -6.300 21.914 10.697 1.00 97.94 534 PHE A O 1
ATOM 4159 N N . SER A 1 535 ? -4.256 22.828 10.622 1.00 97.88 535 SER A N 1
ATOM 4160 C CA . SER A 1 535 ? -4.494 23.743 11.746 1.00 97.88 535 SER A CA 1
ATOM 4161 C C . SER A 1 535 ? -5.694 24.662 11.509 1.00 97.88 535 SER A C 1
ATOM 4163 O O . SER A 1 535 ? -6.497 24.880 12.420 1.00 97.88 535 SER A O 1
ATOM 4165 N N . ILE A 1 536 ? -5.832 25.199 10.293 1.00 97.94 536 ILE A N 1
ATOM 4166 C CA . ILE A 1 536 ? -6.949 26.067 9.910 1.00 97.94 536 ILE A CA 1
ATOM 4167 C C . ILE A 1 536 ? -8.258 25.276 9.916 1.00 97.94 536 ILE A C 1
ATOM 4169 O O . ILE A 1 536 ? -9.228 25.717 10.533 1.00 97.94 536 ILE A O 1
ATOM 4173 N N . LEU A 1 537 ? -8.294 24.105 9.275 1.00 97.50 537 LEU A N 1
ATOM 4174 C CA . LEU A 1 537 ? -9.506 23.288 9.174 1.00 97.50 537 LEU A CA 1
ATOM 4175 C C . LEU A 1 537 ? -9.971 22.770 10.536 1.00 97.50 537 LEU A C 1
ATOM 4177 O O . LEU A 1 537 ? -11.154 22.885 10.854 1.00 97.50 537 LEU A O 1
ATOM 4181 N N . ILE A 1 538 ? -9.048 22.275 11.367 1.00 96.31 538 ILE A N 1
ATOM 4182 C CA . ILE A 1 538 ? -9.357 21.783 12.714 1.00 96.31 538 ILE A CA 1
ATOM 4183 C C . ILE A 1 538 ? -9.993 22.890 13.559 1.00 96.31 538 ILE A C 1
ATOM 4185 O O . ILE A 1 538 ? -10.990 22.648 14.237 1.00 96.31 538 ILE A O 1
ATOM 4189 N N . LYS A 1 539 ? -9.448 24.113 13.510 1.00 95.06 539 LYS A N 1
ATOM 4190 C CA . LYS A 1 539 ? -9.969 25.251 14.282 1.00 95.06 539 LYS A CA 1
ATOM 4191 C C . LYS A 1 539 ? -11.280 25.794 13.716 1.00 95.06 539 LYS A C 1
ATOM 4193 O O . LYS A 1 539 ? -12.190 26.069 14.489 1.00 95.06 539 LYS A O 1
ATOM 4198 N N . LYS A 1 540 ? -11.383 25.949 12.393 1.00 96.19 540 LYS A N 1
ATOM 4199 C CA . LYS A 1 540 ? -12.545 26.562 11.728 1.00 96.19 540 LYS A CA 1
ATOM 4200 C C . LYS A 1 540 ? -13.787 25.671 11.765 1.00 96.19 540 LYS A C 1
ATOM 4202 O O . LYS A 1 540 ? -14.893 26.191 11.854 1.00 96.19 540 LYS A O 1
ATOM 4207 N N . LEU A 1 541 ? -13.606 24.354 11.680 1.00 93.69 541 LEU A N 1
ATOM 4208 C CA . LEU A 1 541 ? -14.698 23.374 11.649 1.00 93.69 541 LEU A CA 1
ATOM 4209 C C . LEU A 1 541 ? -14.903 22.654 12.992 1.00 93.69 541 LEU A C 1
ATOM 4211 O O . LEU A 1 541 ? -15.720 21.744 13.066 1.00 93.69 541 LEU A O 1
ATOM 4215 N N . ASP A 1 542 ? -14.150 23.036 14.029 1.00 91.06 542 ASP A N 1
ATOM 4216 C CA . ASP A 1 542 ? -14.112 22.384 15.347 1.00 91.06 542 ASP A CA 1
ATOM 4217 C C . ASP A 1 542 ? -14.020 20.846 15.283 1.00 91.06 542 ASP A C 1
ATOM 4219 O O . ASP A 1 542 ? -14.758 20.104 15.937 1.00 91.06 542 ASP A O 1
ATOM 4223 N N . ILE A 1 543 ? -13.084 20.351 14.471 1.00 88.88 543 ILE A N 1
ATOM 4224 C CA . ILE A 1 543 ? -12.885 18.912 14.272 1.00 88.88 543 ILE A CA 1
ATOM 4225 C C . ILE A 1 543 ? -12.358 18.290 15.573 1.00 88.88 543 ILE A C 1
ATOM 4227 O O . ILE A 1 543 ? -11.384 18.773 16.159 1.00 88.88 543 ILE A O 1
ATOM 4231 N N . LYS A 1 544 ? -12.976 17.192 16.022 1.00 88.75 544 LYS A N 1
ATOM 4232 C CA . LYS A 1 544 ? -12.613 16.474 17.257 1.00 88.75 544 LYS A CA 1
ATOM 4233 C C . LYS A 1 544 ? -11.439 15.515 17.029 1.00 88.75 544 LYS A C 1
ATOM 4235 O O . LYS A 1 544 ? -11.571 14.310 17.191 1.00 88.75 544 LYS A O 1
ATOM 4240 N N . THR A 1 545 ? -10.292 16.054 16.615 1.00 89.88 545 THR A N 1
ATOM 4241 C CA . THR A 1 545 ? -9.033 15.290 16.520 1.00 89.88 545 THR A CA 1
ATOM 4242 C C . THR A 1 545 ? -8.575 14.803 17.906 1.00 89.88 545 THR A C 1
ATOM 4244 O O . THR A 1 545 ? -9.040 15.352 18.914 1.00 89.88 545 THR A O 1
ATOM 4247 N N . PRO A 1 546 ? -7.639 13.836 17.999 1.00 85.12 546 PRO A N 1
ATOM 4248 C CA . PRO A 1 546 ? -7.173 13.307 19.280 1.00 85.12 546 PRO A CA 1
ATOM 4249 C C . PRO A 1 546 ? -6.799 14.415 20.273 1.00 85.12 546 PRO A C 1
ATOM 4251 O O . PRO A 1 546 ? -6.065 15.352 19.949 1.00 85.12 546 PRO A O 1
ATOM 4254 N N . GLY A 1 547 ? -7.357 14.341 21.483 1.00 85.19 547 GLY A N 1
ATOM 4255 C CA . GLY A 1 547 ? -7.168 15.358 22.522 1.00 85.19 547 GLY A CA 1
ATOM 4256 C C . GLY A 1 547 ? -8.064 16.599 22.435 1.00 85.19 547 GLY A C 1
ATOM 4257 O O . GLY A 1 547 ? -7.901 17.507 23.254 1.00 85.19 547 GLY A O 1
ATOM 4258 N N . ARG A 1 548 ? -9.012 16.655 21.489 1.00 87.00 548 ARG A N 1
ATOM 4259 C CA . ARG A 1 548 ? -10.087 17.671 21.423 1.00 87.00 548 ARG A CA 1
ATOM 4260 C C . ARG A 1 548 ? -11.466 17.142 21.837 1.00 87.00 548 ARG A C 1
ATOM 4262 O O . ARG A 1 548 ? -12.416 17.917 21.897 1.00 87.00 548 ARG A O 1
ATOM 4269 N N . GLU A 1 549 ? -11.565 15.854 22.147 1.00 78.00 549 GLU A N 1
ATOM 4270 C CA . GLU A 1 549 ? -12.783 15.181 22.617 1.00 78.00 549 GLU A CA 1
ATOM 4271 C C . GLU A 1 549 ? -13.288 15.757 23.956 1.00 78.00 549 GLU A C 1
ATOM 4273 O O . GLU A 1 549 ? -12.506 16.269 24.775 1.00 78.00 549 GLU A O 1
ATOM 4278 N N . GLU A 1 550 ? -14.601 15.683 24.177 1.00 66.38 550 GLU A N 1
ATOM 4279 C CA . GLU A 1 550 ? -15.236 15.978 25.469 1.00 66.38 550 GLU A CA 1
ATOM 4280 C C . GLU A 1 550 ? -14.870 14.898 26.509 1.00 66.38 550 GLU A C 1
ATOM 4282 O O . GLU A 1 550 ? -14.356 13.833 26.162 1.00 66.38 550 GLU A O 1
ATOM 4287 N N . GLU A 1 551 ? -14.986 15.210 27.801 1.00 41.53 551 GLU A N 1
ATOM 4288 C CA . GLU A 1 551 ? -14.534 14.311 28.873 1.00 41.53 551 GLU A CA 1
ATOM 4289 C C . GLU A 1 551 ? -15.290 12.970 28.823 1.00 41.53 551 GLU A C 1
ATOM 4291 O O . GLU A 1 551 ? -16.514 12.945 28.894 1.00 41.53 551 GLU A O 1
ATOM 4296 N N . GLY A 1 552 ? -14.559 11.854 28.679 1.00 46.41 552 GLY A N 1
ATOM 4297 C CA . GLY A 1 552 ? -15.126 10.496 28.666 1.00 46.41 552 GLY A CA 1
ATOM 4298 C C . GLY A 1 552 ? -14.651 9.583 27.530 1.00 46.41 552 GLY A C 1
ATOM 4299 O O . GLY A 1 552 ? -14.807 8.368 27.632 1.00 46.41 552 GLY A O 1
ATOM 4300 N N . GLU A 1 553 ? -14.023 10.120 26.481 1.00 39.34 553 GLU A N 1
ATOM 4301 C CA . GLU A 1 553 ? -13.412 9.312 25.418 1.00 39.34 553 GLU A CA 1
ATOM 4302 C C . GLU A 1 553 ? -11.884 9.289 25.576 1.00 39.34 553 GLU A C 1
ATOM 4304 O O . GLU A 1 553 ? -11.225 10.330 25.652 1.00 39.34 553 GLU A O 1
ATOM 4309 N N . ALA A 1 554 ? -11.334 8.085 25.758 1.00 36.22 554 ALA A N 1
ATOM 4310 C CA . ALA A 1 554 ? -9.907 7.856 25.950 1.00 36.22 554 ALA A CA 1
ATOM 4311 C C . ALA A 1 554 ? -9.217 7.625 24.601 1.00 36.22 554 ALA A C 1
ATOM 4313 O O . ALA A 1 554 ? -9.694 6.840 23.776 1.00 36.22 554 ALA A O 1
ATOM 4314 N N . VAL A 1 555 ? -8.066 8.272 24.414 1.00 39.88 555 VAL A N 1
ATOM 4315 C CA . VAL A 1 555 ? -7.145 7.987 23.314 1.00 39.88 555 VAL A CA 1
ATOM 4316 C C . VAL A 1 555 ? -6.527 6.606 23.574 1.00 39.88 555 VAL A C 1
ATOM 4318 O O . VAL A 1 555 ? -6.061 6.353 24.687 1.00 39.88 555 VAL A O 1
ATOM 4321 N N . PRO A 1 556 ? -6.503 5.691 22.591 1.00 38.19 556 PRO A N 1
ATOM 4322 C CA . PRO A 1 556 ? -5.775 4.438 22.725 1.00 38.19 556 PRO A CA 1
ATOM 4323 C C . PRO A 1 556 ? -4.280 4.760 22.760 1.00 38.19 556 PRO A C 1
ATOM 4325 O O . PRO A 1 556 ? -3.648 5.055 21.747 1.00 38.19 556 PRO A O 1
ATOM 4328 N N . THR A 1 557 ? -3.721 4.779 23.962 1.00 34.66 557 THR A N 1
ATOM 4329 C CA . THR A 1 557 ? -2.305 5.038 24.193 1.00 34.66 557 THR A CA 1
ATOM 4330 C C . THR A 1 557 ? -1.498 3.764 23.970 1.00 34.66 557 THR A C 1
ATOM 4332 O O . THR A 1 557 ? -1.840 2.689 24.459 1.00 34.66 557 THR A O 1
ATOM 4335 N N . LEU A 1 558 ? -0.381 3.898 23.248 1.00 28.89 558 LEU A N 1
ATOM 4336 C CA . LEU A 1 558 ? 0.700 2.916 23.265 1.00 28.89 558 LEU A CA 1
ATOM 4337 C C . LEU A 1 558 ? 1.214 2.833 24.706 1.00 28.89 558 LEU A C 1
ATOM 4339 O O . LEU A 1 558 ? 1.808 3.785 25.218 1.00 28.89 558 LEU A O 1
ATOM 4343 N N . GLN A 1 559 ? 0.936 1.716 25.376 1.00 26.83 559 GLN A N 1
ATOM 4344 C CA . GLN A 1 559 ? 1.374 1.469 26.744 1.00 26.83 559 GLN A CA 1
ATOM 4345 C C . GLN A 1 559 ? 2.904 1.559 26.827 1.00 26.83 559 GLN A C 1
ATOM 4347 O O . GLN A 1 559 ? 3.626 0.669 26.385 1.00 26.83 559 GLN A O 1
ATOM 4352 N N . LYS A 1 560 ? 3.414 2.633 27.441 1.00 29.39 560 LYS A N 1
ATOM 4353 C CA . LYS A 1 560 ? 4.757 2.648 28.026 1.00 29.39 560 LYS A CA 1
ATOM 4354 C C . LYS A 1 560 ? 4.632 2.467 29.530 1.00 29.39 560 LYS A C 1
ATOM 4356 O O . LYS A 1 560 ? 4.206 3.368 30.251 1.00 29.39 560 LYS A O 1
ATOM 4361 N N . ASN A 1 561 ? 5.059 1.287 29.968 1.00 32.81 561 ASN A N 1
ATOM 4362 C CA . ASN A 1 561 ? 5.374 0.935 31.344 1.00 32.81 561 ASN A CA 1
ATOM 4363 C C . ASN A 1 561 ? 6.147 2.061 32.051 1.00 32.81 561 ASN A C 1
ATOM 4365 O O . ASN A 1 561 ? 7.351 2.226 31.855 1.00 32.81 561 ASN A O 1
ATOM 4369 N N . LYS A 1 562 ? 5.470 2.805 32.933 1.00 31.06 562 LYS A N 1
ATOM 4370 C CA . LYS A 1 562 ? 6.121 3.524 34.035 1.00 31.06 562 LYS A CA 1
ATOM 4371 C C . LYS A 1 562 ? 6.254 2.550 35.201 1.00 31.06 562 LYS A C 1
ATOM 4373 O O . LYS A 1 562 ? 5.375 2.457 36.055 1.00 31.06 562 LYS A O 1
ATOM 4378 N N . LYS A 1 563 ? 7.367 1.818 35.210 1.00 33.81 563 LYS A N 1
ATOM 4379 C CA . LYS A 1 563 ? 7.628 0.686 36.109 1.00 33.81 563 LYS A CA 1
ATOM 4380 C C . LYS A 1 563 ? 7.730 1.025 37.607 1.00 33.81 563 LYS A C 1
ATOM 4382 O O . LYS A 1 563 ? 7.779 0.098 38.396 1.00 33.81 563 LYS A O 1
ATOM 4387 N N . ASN A 1 564 ? 7.686 2.297 38.024 1.00 36.62 564 ASN A N 1
ATOM 4388 C CA . ASN A 1 564 ? 7.943 2.636 39.435 1.00 36.62 564 ASN A CA 1
ATOM 4389 C C . ASN A 1 564 ? 6.730 3.122 40.252 1.00 36.62 564 ASN A C 1
ATOM 4391 O O . ASN A 1 564 ? 6.807 3.069 41.470 1.00 36.62 564 ASN A O 1
ATOM 4395 N N . ASN A 1 565 ? 5.597 3.505 39.639 1.00 50.47 565 ASN A N 1
ATOM 4396 C CA . ASN A 1 565 ? 4.375 3.870 40.395 1.00 50.47 565 ASN A CA 1
ATOM 4397 C C . ASN A 1 565 ? 3.205 2.887 40.212 1.00 50.47 565 ASN A C 1
ATOM 4399 O O . ASN A 1 565 ? 2.281 2.886 41.022 1.00 50.47 565 ASN A O 1
ATOM 4403 N N . ALA A 1 566 ? 3.212 2.066 39.156 1.00 52.22 566 ALA A N 1
ATOM 4404 C CA . ALA A 1 566 ? 2.117 1.133 38.885 1.00 52.22 566 ALA A CA 1
ATOM 4405 C C . ALA A 1 566 ? 2.107 -0.048 39.872 1.00 52.22 566 ALA A C 1
ATOM 4407 O O . ALA A 1 566 ? 1.045 -0.370 40.398 1.00 52.22 566 ALA A O 1
ATOM 4408 N N . ASN A 1 567 ? 3.280 -0.609 40.206 1.00 58.62 567 ASN A N 1
ATOM 4409 C CA . ASN A 1 567 ? 3.375 -1.691 41.194 1.00 58.62 567 ASN A CA 1
ATOM 4410 C C . ASN A 1 567 ? 2.835 -1.266 42.561 1.00 58.62 567 ASN A C 1
ATOM 4412 O O . ASN A 1 567 ? 2.018 -1.981 43.122 1.00 58.62 567 ASN A O 1
ATOM 4416 N N . GLN A 1 568 ? 3.173 -0.065 43.044 1.00 73.12 568 GLN A N 1
ATOM 4417 C CA . GLN A 1 568 ? 2.633 0.438 44.314 1.00 73.12 568 GLN A CA 1
ATOM 4418 C C . GLN A 1 568 ? 1.104 0.569 44.290 1.00 73.12 568 GLN A C 1
ATOM 4420 O O . GLN A 1 568 ? 0.443 0.198 45.256 1.00 73.12 568 GLN A O 1
ATOM 4425 N N . LYS A 1 569 ? 0.518 1.048 43.183 1.00 79.25 569 LYS A N 1
ATOM 4426 C CA . LYS A 1 569 ? -0.944 1.146 43.035 1.00 79.25 569 LYS A CA 1
ATOM 4427 C C . LYS A 1 569 ? -1.607 -0.235 43.117 1.00 79.25 569 LYS A C 1
ATOM 4429 O O . LYS A 1 569 ? -2.611 -0.384 43.812 1.00 79.25 569 LYS A O 1
ATOM 4434 N N . TYR A 1 570 ? -1.071 -1.225 42.402 1.00 85.50 570 TYR A N 1
ATOM 4435 C CA . TYR A 1 570 ? -1.636 -2.577 42.380 1.00 85.50 570 TYR A CA 1
ATOM 4436 C C . TYR A 1 570 ? -1.424 -3.305 43.705 1.00 85.50 570 TYR A C 1
ATOM 4438 O O . TYR A 1 570 ? -2.351 -3.948 44.183 1.00 85.50 570 TYR A O 1
ATOM 4446 N N . GLU A 1 571 ? -0.269 -3.124 44.345 1.00 84.69 571 GLU A N 1
ATOM 4447 C CA . GLU A 1 571 ? 0.005 -3.641 45.687 1.00 84.69 571 GLU A CA 1
ATOM 4448 C C . GLU A 1 571 ? -0.936 -3.045 46.737 1.00 84.69 571 GLU A C 1
ATOM 4450 O O . GLU A 1 571 ? -1.456 -3.781 47.569 1.00 84.69 571 GLU A O 1
ATOM 4455 N N . MET A 1 572 ? -1.204 -1.734 46.698 1.00 81.75 572 MET A N 1
ATOM 4456 C CA . MET A 1 572 ? -2.162 -1.098 47.612 1.00 81.75 572 MET A CA 1
ATOM 4457 C C . MET A 1 572 ? -3.583 -1.627 47.407 1.00 81.75 572 MET A C 1
ATOM 4459 O O . MET A 1 572 ? -4.287 -1.893 48.379 1.00 81.75 572 MET A O 1
ATOM 4463 N N . MET A 1 573 ? -4.002 -1.809 46.151 1.00 86.44 573 MET A N 1
ATOM 4464 C CA . MET A 1 573 ? -5.314 -2.372 45.834 1.00 86.44 573 MET A CA 1
ATOM 4465 C C . MET A 1 573 ? -5.413 -3.840 46.271 1.00 86.44 573 MET A C 1
ATOM 4467 O O . MET A 1 573 ? -6.407 -4.220 46.881 1.00 86.44 573 MET A O 1
ATOM 4471 N N . ALA A 1 574 ? -4.383 -4.648 46.007 1.00 89.25 574 ALA A N 1
ATOM 4472 C CA . ALA A 1 574 ? -4.311 -6.046 46.423 1.00 89.25 574 ALA A CA 1
ATOM 4473 C C . ALA A 1 574 ? -4.351 -6.189 47.953 1.00 89.25 574 ALA A C 1
ATOM 4475 O O . ALA A 1 574 ? -5.161 -6.962 48.462 1.00 89.25 574 ALA A O 1
ATOM 4476 N N . LYS A 1 575 ? -3.558 -5.388 48.681 1.00 89.06 575 LYS A N 1
ATOM 4477 C CA . LYS A 1 575 ? -3.583 -5.330 50.153 1.00 89.06 575 LYS A CA 1
ATOM 4478 C C . LYS A 1 575 ? -4.960 -4.950 50.676 1.00 89.06 575 LYS A C 1
ATOM 4480 O O . LYS A 1 575 ? -5.515 -5.690 51.472 1.00 89.06 575 LYS A O 1
ATOM 4485 N N . GLY A 1 576 ? -5.564 -3.883 50.151 1.00 88.00 576 GLY A N 1
ATOM 4486 C CA . GLY A 1 576 ? -6.909 -3.480 50.563 1.00 88.00 576 GLY A CA 1
ATOM 4487 C C . GLY A 1 576 ? -7.972 -4.553 50.291 1.00 88.00 576 GLY A C 1
ATOM 4488 O O . GLY A 1 576 ? -8.861 -4.761 51.110 1.00 88.00 576 GLY A O 1
ATOM 4489 N N . ILE A 1 577 ? -7.879 -5.277 49.167 1.00 89.38 577 ILE A N 1
ATOM 4490 C CA . ILE A 1 577 ? -8.780 -6.403 48.876 1.00 89.38 577 ILE A CA 1
ATOM 4491 C C . ILE A 1 577 ? -8.591 -7.518 49.908 1.00 89.38 577 ILE A C 1
ATOM 4493 O O . ILE A 1 577 ? -9.578 -8.078 50.380 1.00 89.38 577 ILE A O 1
ATOM 4497 N N . ILE A 1 578 ? -7.347 -7.838 50.262 1.00 89.44 578 ILE A N 1
ATOM 4498 C CA . ILE A 1 578 ? -7.037 -8.862 51.262 1.00 89.44 578 ILE A CA 1
ATOM 4499 C C . ILE A 1 578 ? -7.479 -8.432 52.659 1.00 89.44 578 ILE A C 1
ATOM 4501 O O . ILE A 1 578 ? -8.033 -9.261 53.370 1.00 89.44 578 ILE A O 1
ATOM 4505 N N . ASP A 1 579 ? -7.312 -7.171 53.042 1.00 87.56 579 ASP A N 1
ATOM 4506 C CA . ASP A 1 579 ? -7.721 -6.673 54.358 1.00 87.56 579 ASP A CA 1
ATOM 4507 C C . ASP A 1 579 ? -9.244 -6.757 54.541 1.00 87.56 579 ASP A C 1
ATOM 4509 O O . ASP A 1 579 ? -9.726 -7.151 55.605 1.00 87.56 579 ASP A O 1
ATOM 4513 N N . ILE A 1 580 ? -10.009 -6.460 53.482 1.00 87.88 580 ILE A N 1
ATOM 4514 C CA . ILE A 1 580 ? -11.477 -6.501 53.515 1.00 87.88 580 ILE A CA 1
ATOM 4515 C C . ILE A 1 580 ? -12.005 -7.936 53.387 1.00 87.88 580 ILE A C 1
ATOM 4517 O O . ILE A 1 580 ? -12.897 -8.344 54.127 1.00 87.88 580 ILE A O 1
ATOM 4521 N N . VAL A 1 581 ? -11.498 -8.716 52.427 1.00 88.06 581 VAL A N 1
ATOM 4522 C CA . VAL A 1 581 ? -12.008 -10.076 52.169 1.00 88.06 581 VAL A CA 1
ATOM 4523 C C . VAL A 1 581 ? -11.451 -11.082 53.178 1.00 88.06 581 VAL A C 1
ATOM 4525 O O . VAL A 1 581 ? -12.148 -12.042 53.502 1.00 88.06 581 VAL A O 1
ATOM 4528 N N . LYS A 1 582 ? -10.256 -10.818 53.717 1.00 87.94 582 LYS A N 1
ATOM 4529 C CA . LYS A 1 582 ? -9.413 -11.665 54.574 1.00 87.94 582 LYS A CA 1
ATOM 4530 C C . LYS A 1 582 ? -8.874 -12.911 53.878 1.00 87.94 582 LYS A C 1
ATOM 4532 O O . LYS A 1 582 ? -9.621 -13.661 53.252 1.00 87.94 582 LYS A O 1
ATOM 4537 N N . VAL A 1 583 ? -7.578 -13.187 54.060 1.00 86.12 583 VAL A N 1
ATOM 4538 C CA . VAL A 1 583 ? -6.894 -14.371 53.491 1.00 86.12 583 VAL A CA 1
ATOM 4539 C C . VAL A 1 583 ? -7.622 -15.667 53.861 1.00 86.12 583 VAL A C 1
ATOM 4541 O O . VAL A 1 583 ? -7.880 -16.505 53.004 1.00 86.12 583 VAL A O 1
ATOM 4544 N N . GLU A 1 584 ? -8.053 -15.791 55.118 1.00 85.81 584 GLU A N 1
ATOM 4545 C CA . GLU A 1 584 ? -8.767 -16.962 55.646 1.00 85.81 584 GLU A CA 1
ATOM 4546 C C . GLU A 1 584 ? -10.110 -17.257 54.959 1.00 85.81 584 GLU A C 1
ATOM 4548 O O . GLU A 1 584 ? -10.599 -18.393 55.019 1.00 85.81 584 GLU A O 1
ATOM 4553 N N . ASN A 1 585 ? -10.708 -16.257 54.309 1.00 87.81 585 ASN A N 1
ATOM 4554 C CA . ASN A 1 585 ? -11.963 -16.390 53.583 1.00 87.81 585 ASN A CA 1
ATOM 4555 C C . ASN A 1 585 ? -11.739 -16.696 52.096 1.00 87.81 585 ASN A C 1
ATOM 4557 O O . ASN A 1 585 ? -12.678 -17.135 51.442 1.00 87.81 585 ASN A O 1
ATOM 4561 N N . ILE A 1 586 ? -10.536 -16.503 51.540 1.00 89.56 586 ILE A N 1
ATOM 4562 C CA . ILE A 1 586 ? -10.256 -16.726 50.113 1.00 89.56 586 ILE A CA 1
ATOM 4563 C C . ILE A 1 586 ? -9.839 -18.183 49.879 1.00 89.56 586 ILE A C 1
ATOM 4565 O O . ILE A 1 586 ? -8.851 -18.667 50.415 1.00 89.56 586 ILE A O 1
ATOM 4569 N N . VAL A 1 587 ? -10.596 -18.888 49.039 1.00 87.81 587 VAL A N 1
ATOM 4570 C CA . VAL A 1 587 ? -10.361 -20.293 48.662 1.00 87.81 587 VAL A CA 1
ATOM 4571 C C . VAL A 1 587 ? -9.643 -20.394 47.318 1.00 87.81 587 VAL A C 1
ATOM 4573 O O . VAL A 1 587 ? -8.778 -21.245 47.131 1.00 87.81 587 VAL A O 1
ATOM 4576 N N . LYS A 1 588 ? -10.014 -19.547 46.351 1.00 87.56 588 LYS A N 1
ATOM 4577 C CA . LYS A 1 588 ? -9.422 -19.556 45.007 1.00 87.56 588 LYS A CA 1
ATOM 4578 C C . LYS A 1 588 ? -9.428 -18.161 44.402 1.00 87.56 588 LYS A C 1
ATOM 4580 O O . LYS A 1 588 ? -10.430 -17.454 44.508 1.00 87.56 588 LYS A O 1
ATOM 4585 N N . VAL A 1 589 ? -8.348 -17.810 43.711 1.00 90.19 589 VAL A N 1
ATOM 4586 C CA . VAL A 1 589 ? -8.209 -16.552 42.970 1.00 90.19 589 VAL A CA 1
ATOM 4587 C C . VAL A 1 589 ? -8.055 -16.862 41.491 1.00 90.19 589 VAL A C 1
ATOM 4589 O O . VAL A 1 589 ? -7.122 -17.550 41.088 1.00 90.19 589 VAL A O 1
ATOM 4592 N N . GLU A 1 590 ? -8.963 -16.340 40.683 1.00 85.75 590 GLU A N 1
ATOM 4593 C CA . GLU A 1 590 ? -8.913 -16.389 39.225 1.00 85.75 590 GLU A CA 1
ATOM 4594 C C . GLU A 1 590 ? -9.173 -14.985 38.677 1.00 85.75 590 GLU A C 1
ATOM 4596 O O . GLU A 1 590 ? -9.760 -14.135 39.345 1.00 85.75 590 GLU A O 1
ATOM 4601 N N . ASN A 1 591 ? -8.805 -14.726 37.433 1.00 86.56 591 ASN A N 1
ATOM 4602 C CA . ASN A 1 591 ? -9.092 -13.465 36.766 1.00 86.56 591 ASN A CA 1
ATOM 4603 C C . ASN A 1 591 ? -9.630 -13.698 35.350 1.00 86.56 591 ASN A C 1
ATOM 4605 O O . ASN A 1 591 ? -9.572 -14.777 34.767 1.00 86.56 591 ASN A O 1
ATOM 4609 N N . CYS A 1 592 ? -10.252 -12.662 34.809 1.00 81.44 592 CYS A N 1
ATOM 4610 C CA . CYS A 1 592 ? -10.589 -12.540 33.394 1.00 81.44 592 CYS A CA 1
ATOM 4611 C C . CYS A 1 592 ? -10.266 -11.110 32.957 1.00 81.44 592 CYS A C 1
ATOM 4613 O O . CYS A 1 592 ? -9.911 -10.310 33.810 1.00 81.44 592 CYS A O 1
ATOM 4615 N N . SER A 1 593 ? -10.456 -10.755 31.684 1.00 66.75 593 SER A N 1
ATOM 4616 C CA . SER A 1 593 ? -9.987 -9.480 31.098 1.00 66.75 593 SER A CA 1
ATOM 4617 C C . SER A 1 593 ? -10.259 -8.195 31.894 1.00 66.75 593 SER A C 1
ATOM 4619 O O . SER A 1 593 ? -9.529 -7.224 31.740 1.00 66.75 593 SER A O 1
ATOM 4621 N N . THR A 1 594 ? -11.318 -8.150 32.709 1.00 80.75 594 THR A N 1
ATOM 4622 C CA . THR A 1 594 ? -11.668 -6.963 33.514 1.00 80.75 594 THR A CA 1
ATOM 4623 C C . THR A 1 594 ? -12.061 -7.252 34.961 1.00 80.75 594 THR A C 1
ATOM 4625 O O . THR A 1 594 ? -12.439 -6.327 35.687 1.00 80.75 594 THR A O 1
ATOM 4628 N N . ARG A 1 595 ? -12.055 -8.522 35.394 1.00 89.88 595 ARG A N 1
ATOM 4629 C CA . ARG A 1 595 ? -12.605 -8.901 36.706 1.00 89.88 595 ARG A CA 1
ATOM 4630 C C . ARG A 1 595 ? -11.742 -9.900 37.448 1.00 89.88 595 ARG A C 1
ATOM 4632 O O . ARG A 1 595 ? -11.375 -10.926 36.876 1.00 89.88 595 ARG A O 1
ATOM 4639 N N . LEU A 1 596 ? -11.551 -9.625 38.732 1.00 90.56 596 LEU A N 1
ATOM 4640 C CA . LEU A 1 596 ? -10.977 -10.539 39.701 1.00 90.56 596 LEU A CA 1
ATOM 4641 C C . LEU A 1 596 ? -12.112 -11.415 40.223 1.00 90.56 596 LEU A C 1
ATOM 4643 O O . LEU A 1 596 ? -13.161 -10.912 40.629 1.00 90.56 596 LEU A O 1
ATOM 4647 N N . ARG A 1 597 ? -11.939 -12.728 40.143 1.00 91.25 597 ARG A N 1
ATOM 4648 C CA . ARG A 1 597 ? -12.899 -13.739 40.578 1.00 91.25 597 ARG A CA 1
ATOM 4649 C C . ARG A 1 597 ? -12.327 -14.438 41.795 1.00 91.25 597 ARG A C 1
ATOM 4651 O O . ARG A 1 597 ? -11.388 -15.220 41.698 1.00 91.25 597 ARG A O 1
ATOM 4658 N N . LEU A 1 598 ? -12.930 -14.159 42.934 1.00 90.44 598 LEU A N 1
ATOM 4659 C CA . LEU A 1 598 ? -12.607 -14.802 44.188 1.00 90.44 598 LEU A CA 1
ATOM 4660 C C . LEU A 1 598 ? -13.671 -15.863 44.462 1.00 90.44 598 LEU A C 1
ATOM 4662 O O . LEU A 1 598 ? -14.874 -15.591 44.409 1.00 90.44 598 LEU A O 1
ATOM 4666 N N . THR A 1 599 ? -13.222 -17.083 44.732 1.00 89.44 599 THR A N 1
ATOM 4667 C CA . THR A 1 599 ? -14.036 -18.071 45.440 1.00 89.44 599 THR A CA 1
ATOM 4668 C C . THR A 1 599 ? -13.729 -17.890 46.912 1.00 89.44 599 THR A C 1
ATOM 4670 O O . THR A 1 599 ? -12.580 -18.061 47.311 1.00 89.44 599 THR A O 1
ATOM 4673 N N . VAL A 1 600 ? -14.729 -17.506 47.693 1.00 90.75 600 VAL A N 1
ATOM 4674 C CA . VAL A 1 600 ? -14.621 -17.266 49.131 1.00 90.75 600 VAL A CA 1
ATOM 4675 C C . VAL A 1 600 ? -15.470 -18.268 49.914 1.00 90.75 600 VAL A C 1
ATOM 4677 O O . VAL A 1 600 ? -16.384 -18.870 49.347 1.00 90.75 600 VAL A O 1
ATOM 4680 N N . LYS A 1 601 ? -15.180 -18.471 51.204 1.00 87.56 601 LYS A N 1
ATOM 4681 C CA . LYS A 1 601 ? -15.976 -19.363 52.067 1.00 87.56 601 LYS A CA 1
ATOM 4682 C C . LYS A 1 601 ? -17.379 -18.796 52.281 1.00 87.56 601 LYS A C 1
ATOM 4684 O O . LYS A 1 601 ? -18.352 -19.533 52.136 1.00 87.56 601 LYS A O 1
ATOM 4689 N N . ASP A 1 602 ? -17.467 -17.495 52.553 1.00 85.25 602 ASP A N 1
ATOM 4690 C CA . ASP A 1 602 ? -18.722 -16.754 52.662 1.00 85.25 602 ASP A CA 1
ATOM 4691 C C . ASP A 1 602 ? -18.573 -15.363 52.032 1.00 85.25 602 ASP A C 1
ATOM 4693 O O . ASP A 1 602 ? -17.703 -14.572 52.401 1.00 85.25 602 ASP A O 1
ATOM 4697 N N . ASN A 1 603 ? -19.420 -15.071 51.044 1.00 84.38 603 ASN A N 1
ATOM 4698 C CA . ASN A 1 603 ? -19.418 -13.800 50.333 1.00 84.38 603 ASN A CA 1
ATOM 4699 C C . ASN A 1 603 ? -20.409 -12.777 50.892 1.00 84.38 603 ASN A C 1
ATOM 4701 O O . ASN A 1 603 ? -20.608 -11.776 50.217 1.00 84.38 603 ASN A O 1
ATOM 4705 N N . LYS A 1 604 ? -21.072 -13.015 52.031 1.00 78.38 604 LYS A N 1
ATOM 4706 C CA . LYS A 1 604 ? -22.082 -12.146 52.671 1.00 78.38 604 LYS A CA 1
ATOM 4707 C C . LYS A 1 604 ? -21.602 -11.547 53.985 1.00 78.38 604 LYS A C 1
ATOM 4709 O O . LYS A 1 604 ? -21.979 -10.416 54.283 1.00 78.38 604 LYS A O 1
ATOM 4714 N N . VAL A 1 605 ? -20.780 -12.270 54.738 1.00 73.69 605 VAL A N 1
ATOM 4715 C CA . VAL A 1 605 ? -20.323 -11.858 56.070 1.00 73.69 605 VAL A CA 1
ATOM 4716 C C . VAL A 1 605 ? -18.953 -11.180 55.992 1.00 73.69 605 VAL A C 1
ATOM 4718 O O . VAL A 1 605 ? -18.023 -11.721 55.407 1.00 73.69 605 VAL A O 1
ATOM 4721 N N . GLY A 1 606 ? -18.824 -9.992 56.592 1.00 71.88 606 GLY A N 1
ATOM 4722 C CA . GLY A 1 606 ? -17.530 -9.321 56.791 1.00 71.88 606 GLY A CA 1
ATOM 4723 C C . GLY A 1 606 ? -16.936 -8.595 55.578 1.00 71.88 606 GLY A C 1
ATOM 4724 O O . GLY A 1 606 ? -15.818 -8.113 55.686 1.00 71.88 606 GLY A O 1
ATOM 4725 N N . ILE A 1 607 ? -17.660 -8.488 54.455 1.00 84.38 607 ILE A N 1
ATOM 4726 C CA . ILE A 1 607 ? -17.190 -7.814 53.230 1.00 84.38 607 ILE A CA 1
ATOM 4727 C C . ILE A 1 607 ? -18.046 -6.570 52.954 1.00 84.38 607 ILE A C 1
ATOM 4729 O O . ILE A 1 607 ? -19.201 -6.708 52.523 1.00 84.38 607 ILE A O 1
ATOM 4733 N N . ASP A 1 608 ? -17.477 -5.376 53.162 1.00 83.56 608 ASP A N 1
ATOM 4734 C CA . ASP A 1 608 ? -18.125 -4.092 52.861 1.00 83.56 608 ASP A CA 1
ATOM 4735 C C . ASP A 1 608 ? -17.877 -3.656 51.404 1.00 83.56 608 ASP A C 1
ATOM 4737 O O . ASP A 1 608 ? -16.757 -3.382 50.963 1.00 83.56 608 ASP A O 1
ATOM 4741 N N . ASP A 1 609 ? -18.966 -3.550 50.642 1.00 83.19 609 ASP A N 1
ATOM 4742 C CA . ASP A 1 609 ? -18.943 -3.107 49.249 1.00 83.19 609 ASP A CA 1
ATOM 4743 C C . ASP A 1 609 ? -18.499 -1.639 49.089 1.00 83.19 609 ASP A C 1
ATOM 4745 O O . ASP A 1 609 ? -18.017 -1.264 48.016 1.00 83.19 609 ASP A O 1
ATOM 4749 N N . LYS A 1 610 ? -18.676 -0.784 50.107 1.00 79.12 610 LYS A N 1
ATOM 4750 C CA . LYS A 1 610 ? -18.244 0.624 50.072 1.00 79.12 610 LYS A CA 1
ATOM 4751 C C . LYS A 1 610 ? -16.729 0.742 50.173 1.00 79.12 610 LYS A C 1
ATOM 4753 O O . LYS A 1 610 ? -16.141 1.500 49.404 1.00 79.12 610 LYS A O 1
ATOM 4758 N N . GLU A 1 611 ? -16.112 -0.031 51.058 1.00 79.62 611 GLU A N 1
ATOM 4759 C CA . GLU A 1 611 ? -14.657 -0.060 51.229 1.00 79.62 611 GLU A CA 1
ATOM 4760 C C . GLU A 1 611 ? -13.973 -0.638 49.986 1.00 79.62 611 GLU A C 1
ATOM 4762 O O . GLU A 1 611 ? -13.026 -0.051 49.468 1.00 79.62 611 GLU A O 1
ATOM 4767 N N . LEU A 1 612 ? -14.533 -1.703 49.399 1.00 80.00 612 LEU A N 1
ATOM 4768 C CA . LEU A 1 612 ? -14.032 -2.260 48.138 1.00 80.00 612 LEU A CA 1
ATOM 4769 C C . LEU A 1 612 ? -14.117 -1.251 46.982 1.00 80.00 612 LEU A C 1
ATOM 4771 O O . LEU A 1 612 ? -13.185 -1.123 46.189 1.00 80.00 612 LEU A O 1
ATOM 4775 N N . LYS A 1 613 ? -15.208 -0.485 46.884 1.00 78.25 613 LYS A N 1
ATOM 4776 C CA . LYS A 1 613 ? -15.320 0.583 45.877 1.00 78.25 613 LYS A CA 1
ATOM 4777 C C . LYS A 1 613 ? -14.320 1.718 46.111 1.00 78.25 613 LYS A C 1
ATOM 4779 O O . LYS A 1 613 ? -13.824 2.274 45.133 1.00 78.25 613 LYS A O 1
ATOM 4784 N N . ALA A 1 614 ? -13.986 2.034 47.366 1.00 75.81 614 ALA A N 1
ATOM 4785 C CA . ALA A 1 614 ? -12.994 3.059 47.706 1.00 75.81 614 ALA A CA 1
ATOM 4786 C C . ALA A 1 614 ? -11.573 2.702 47.226 1.00 75.81 614 ALA A C 1
ATOM 4788 O O . ALA A 1 614 ? -10.780 3.598 46.948 1.00 75.81 614 ALA A O 1
ATOM 4789 N N . LEU A 1 615 ? -11.281 1.411 47.029 1.00 80.06 615 LEU A N 1
ATOM 4790 C CA . LEU A 1 615 ? -10.026 0.929 46.438 1.00 80.06 615 LEU A CA 1
ATOM 4791 C C . LEU A 1 615 ? -9.947 1.109 44.912 1.00 80.06 615 LEU A C 1
ATOM 4793 O O . LEU A 1 615 ? -8.934 0.761 44.313 1.00 80.06 615 LEU A O 1
ATOM 4797 N N . GLY A 1 616 ? -10.992 1.638 44.265 1.00 77.69 616 GLY A N 1
ATOM 4798 C CA . GLY A 1 616 ? -11.051 1.817 42.810 1.00 77.69 616 GLY A CA 1
ATOM 4799 C C . GLY A 1 616 ? -11.704 0.655 42.054 1.00 77.69 616 GLY A C 1
ATOM 4800 O O . GLY A 1 616 ? -11.522 0.534 40.844 1.00 77.69 616 GLY A O 1
ATOM 4801 N N . ILE A 1 617 ? -12.470 -0.200 42.741 1.00 84.31 617 ILE A N 1
ATOM 4802 C CA . ILE A 1 617 ? -13.256 -1.275 42.122 1.00 84.31 617 ILE A CA 1
ATOM 4803 C C . ILE A 1 617 ? -14.554 -0.687 41.550 1.00 84.31 617 ILE A C 1
ATOM 4805 O O . ILE A 1 617 ? -15.421 -0.210 42.281 1.00 84.31 617 ILE A O 1
ATOM 4809 N N . TYR A 1 618 ? -14.725 -0.773 40.231 1.00 76.88 618 TYR A N 1
ATOM 4810 C CA . TYR A 1 618 ? -15.861 -0.196 39.501 1.00 76.88 618 TYR A CA 1
ATOM 4811 C C . TYR A 1 618 ? -17.193 -0.904 39.771 1.00 76.88 618 TYR A C 1
ATOM 4813 O O . TYR A 1 618 ? -18.265 -0.333 39.571 1.00 76.88 618 TYR A O 1
ATOM 4821 N N . GLY A 1 619 ? -17.155 -2.161 40.208 1.00 77.94 619 GLY A N 1
ATOM 4822 C CA . GLY A 1 619 ? -18.364 -2.914 40.510 1.00 77.94 619 GLY A CA 1
ATOM 4823 C C . GLY A 1 619 ? -18.090 -4.245 41.188 1.00 77.94 619 GLY A C 1
ATOM 4824 O O . GLY A 1 619 ? -17.034 -4.841 41.014 1.00 77.94 619 GLY A O 1
ATOM 4825 N N . ILE A 1 620 ? -19.066 -4.715 41.958 1.00 88.88 620 ILE A N 1
ATOM 4826 C CA . ILE A 1 620 ? -18.977 -5.945 42.746 1.00 88.88 620 ILE A CA 1
ATOM 4827 C C . ILE A 1 620 ? -20.184 -6.803 42.386 1.00 88.88 620 ILE A C 1
ATOM 4829 O O . ILE A 1 620 ? -21.311 -6.308 42.328 1.00 88.88 620 ILE A O 1
ATOM 4833 N N . LYS A 1 621 ? -19.960 -8.085 42.097 1.00 87.00 621 LYS A N 1
ATOM 4834 C CA . LYS A 1 621 ? -21.027 -9.034 41.776 1.00 87.00 621 LYS A CA 1
ATOM 4835 C C . LYS A 1 621 ? -20.858 -10.318 42.572 1.00 87.00 621 LYS A C 1
ATOM 4837 O O . LYS A 1 621 ? -19.870 -11.029 42.411 1.00 87.00 621 LYS A O 1
ATOM 4842 N N . ARG A 1 622 ? -21.858 -10.628 43.395 1.00 88.38 622 ARG A N 1
ATOM 4843 C CA . ARG A 1 622 ? -21.918 -11.849 44.205 1.00 88.38 622 ARG A CA 1
ATOM 4844 C C . ARG A 1 622 ? -22.658 -12.944 43.423 1.00 88.38 622 ARG A C 1
ATOM 4846 O O . ARG A 1 622 ? -23.694 -12.684 42.811 1.00 88.38 622 ARG A O 1
ATOM 4853 N N . LEU A 1 623 ? -22.090 -14.146 43.374 1.00 80.88 623 LEU A N 1
ATOM 4854 C CA . LEU A 1 623 ? -22.617 -15.317 42.666 1.00 80.88 623 LEU A CA 1
ATOM 4855 C C . LEU A 1 623 ? -22.783 -16.464 43.668 1.00 80.88 623 LEU A C 1
ATOM 4857 O O . LEU A 1 623 ? -21.801 -17.054 44.114 1.00 80.88 623 LEU A O 1
ATOM 4861 N N . GLY A 1 624 ? -24.028 -16.767 44.039 1.00 83.56 624 GLY A N 1
ATOM 4862 C CA . GLY A 1 624 ? -24.310 -17.707 45.129 1.00 83.56 624 GLY A CA 1
ATOM 4863 C C . GLY A 1 624 ? -23.762 -17.201 46.469 1.00 83.56 624 GLY A C 1
ATOM 4864 O O . GLY A 1 624 ? -23.708 -15.991 46.687 1.00 83.56 624 GLY A O 1
ATOM 4865 N N . ASN A 1 625 ? -23.340 -18.121 47.341 1.00 83.44 625 ASN A N 1
ATOM 4866 C CA . ASN A 1 625 ? -22.765 -17.797 48.657 1.00 83.44 625 ASN A CA 1
ATOM 4867 C C . ASN A 1 625 ? -21.224 -17.741 48.661 1.00 83.44 625 ASN A C 1
ATOM 4869 O O . ASN A 1 625 ? -20.643 -17.275 49.631 1.00 83.44 625 ASN A O 1
ATOM 4873 N N . GLN A 1 626 ? -20.567 -18.202 47.591 1.00 86.06 626 GLN A N 1
ATOM 4874 C CA . GLN A 1 626 ? -19.104 -18.360 47.541 1.00 86.06 626 GLN A CA 1
ATOM 4875 C C . GLN A 1 626 ? -18.433 -17.554 46.424 1.00 86.06 626 GLN A C 1
ATOM 4877 O O . GLN A 1 626 ? -17.239 -17.293 46.481 1.00 86.06 626 GLN A O 1
ATOM 4882 N N . GLY A 1 627 ? -19.159 -17.142 45.382 1.00 87.69 627 GLY A N 1
ATOM 4883 C CA . GLY A 1 627 ? -18.564 -16.390 44.279 1.00 87.69 627 GLY A CA 1
ATOM 4884 C C . GLY A 1 627 ? -18.569 -14.888 44.546 1.00 87.69 627 GLY A C 1
ATOM 4885 O O . GLY A 1 627 ? -19.635 -14.309 44.763 1.00 87.69 627 GLY A O 1
ATOM 4886 N N . LEU A 1 628 ? -17.410 -14.240 44.458 1.00 91.69 628 LEU A N 1
ATOM 4887 C CA . LEU A 1 628 ? -17.254 -12.788 44.536 1.00 91.69 628 LEU A CA 1
ATOM 4888 C C . LEU A 1 628 ? -16.467 -12.291 43.315 1.00 91.69 628 LEU A C 1
ATOM 4890 O O . LEU A 1 628 ? -15.329 -12.690 43.089 1.00 91.69 628 LEU A O 1
ATOM 4894 N N . GLN A 1 629 ? -17.078 -11.436 42.493 1.00 90.50 629 GLN A N 1
ATOM 4895 C CA . GLN A 1 629 ? -16.422 -10.828 41.333 1.00 90.50 629 GLN A CA 1
ATOM 4896 C C . GLN A 1 629 ? -16.226 -9.330 41.543 1.00 90.50 629 GLN A C 1
ATOM 4898 O O . GLN A 1 629 ? -17.205 -8.605 41.713 1.00 90.50 629 GLN A O 1
ATOM 4903 N N . LEU A 1 630 ? -14.980 -8.874 41.454 1.00 91.38 630 LEU A N 1
ATOM 4904 C CA . LEU A 1 630 ? -14.582 -7.471 41.560 1.00 91.38 630 LEU A CA 1
ATOM 4905 C C . LEU A 1 630 ? -14.201 -6.962 40.165 1.00 91.38 630 LEU A C 1
ATOM 4907 O O . LEU A 1 630 ? -13.355 -7.546 39.493 1.00 91.38 630 LEU A O 1
ATOM 4911 N N . ILE A 1 631 ? -14.856 -5.906 39.688 1.00 87.62 631 ILE A N 1
ATOM 4912 C CA . ILE A 1 631 ? -14.630 -5.305 38.369 1.00 87.62 631 ILE A CA 1
ATOM 4913 C C . ILE A 1 631 ? -13.550 -4.232 38.516 1.00 87.62 631 ILE A C 1
ATOM 4915 O O . ILE A 1 631 ? -13.830 -3.145 39.008 1.00 87.62 631 ILE A O 1
ATOM 4919 N N . ILE A 1 632 ? -12.327 -4.548 38.092 1.00 85.00 632 ILE A N 1
ATOM 4920 C CA . ILE A 1 632 ? -11.133 -3.697 38.250 1.00 85.00 632 ILE A CA 1
ATOM 4921 C C . ILE A 1 632 ? -10.743 -3.031 36.920 1.00 85.00 632 ILE A C 1
ATOM 4923 O O . ILE A 1 632 ? -10.146 -1.963 36.915 1.00 85.00 632 ILE A O 1
ATOM 4927 N N . GLY A 1 633 ? -11.128 -3.614 35.780 1.00 78.88 633 GLY A N 1
ATOM 4928 C CA . GLY A 1 633 ? -10.709 -3.144 34.455 1.00 78.88 633 GLY A CA 1
ATOM 4929 C C . GLY A 1 633 ? -9.464 -3.874 33.950 1.00 78.88 633 GLY A C 1
ATOM 4930 O O . GLY A 1 633 ? -9.163 -4.972 34.409 1.00 78.88 633 GLY A O 1
ATOM 4931 N N . THR A 1 634 ? -8.764 -3.293 32.978 1.00 79.88 634 THR A N 1
ATOM 4932 C CA . THR A 1 634 ? -7.647 -3.943 32.263 1.00 79.88 634 THR A CA 1
ATOM 4933 C C . THR A 1 634 ? -6.457 -4.309 33.147 1.00 79.88 634 THR A C 1
ATOM 4935 O O . THR A 1 634 ? -5.683 -5.183 32.782 1.00 79.88 634 THR A O 1
ATOM 4938 N N . ASP A 1 635 ? -6.334 -3.687 34.319 1.00 79.75 635 ASP A N 1
ATOM 4939 C CA . ASP A 1 635 ? -5.206 -3.874 35.243 1.00 79.75 635 ASP A CA 1
ATOM 4940 C C . ASP A 1 635 ? -5.364 -5.112 36.152 1.00 79.75 635 ASP A C 1
ATOM 4942 O O . ASP A 1 635 ? -4.563 -5.356 37.051 1.00 79.75 635 ASP A O 1
ATOM 4946 N N . VAL A 1 636 ? -6.432 -5.888 35.962 1.00 86.81 636 VAL A N 1
ATOM 4947 C CA . VAL A 1 636 ? -6.849 -6.948 36.887 1.00 86.81 636 VAL A CA 1
ATOM 4948 C C . VAL A 1 636 ? -5.896 -8.136 36.977 1.00 86.81 636 VAL A C 1
ATOM 4950 O O . VAL A 1 636 ? -5.888 -8.820 37.993 1.00 86.81 636 VAL A O 1
ATOM 4953 N N . GLU A 1 637 ? -5.105 -8.385 35.936 1.00 85.06 637 GLU A N 1
ATOM 4954 C CA . GLU A 1 637 ? -4.087 -9.440 35.929 1.00 85.06 637 GLU A CA 1
ATOM 4955 C C . GLU A 1 637 ? -2.971 -9.131 36.928 1.00 85.06 637 GLU A C 1
ATOM 4957 O O . GLU A 1 637 ? -2.725 -9.930 37.824 1.00 85.06 637 GLU A O 1
ATOM 4962 N N . HIS A 1 638 ? -2.446 -7.903 36.912 1.00 88.06 638 HIS A N 1
ATOM 4963 C CA . HIS A 1 638 ? -1.438 -7.458 37.877 1.00 88.06 638 HIS A CA 1
ATOM 4964 C C . HIS A 1 638 ? -1.925 -7.520 39.330 1.00 88.06 638 HIS A C 1
ATOM 4966 O O . HIS A 1 638 ? -1.164 -7.871 40.225 1.00 88.06 638 HIS A O 1
ATOM 4972 N N . VAL A 1 639 ? -3.197 -7.191 39.583 1.00 87.75 639 VAL A N 1
ATOM 4973 C CA . VAL A 1 639 ? -3.776 -7.287 40.933 1.00 87.75 639 VAL A CA 1
ATOM 4974 C C . VAL A 1 639 ? -3.983 -8.751 41.340 1.00 87.75 639 VAL A C 1
ATOM 4976 O O . VAL A 1 639 ? -3.753 -9.095 42.495 1.00 87.75 639 VAL A O 1
ATOM 4979 N N . ALA A 1 640 ? -4.400 -9.620 40.412 1.00 89.00 640 ALA A N 1
ATOM 4980 C CA . ALA A 1 640 ? -4.615 -11.040 40.685 1.00 89.00 640 ALA A CA 1
ATOM 4981 C C . ALA A 1 640 ? -3.321 -11.759 41.079 1.00 89.00 640 ALA A C 1
ATOM 4983 O O . ALA A 1 640 ? -3.338 -12.518 42.047 1.00 89.00 640 ALA A O 1
ATOM 4984 N N . ASP A 1 641 ? -2.223 -11.483 40.372 1.00 87.75 641 ASP A N 1
ATOM 4985 C CA . ASP A 1 641 ? -0.911 -12.084 40.634 1.00 87.75 641 ASP A CA 1
ATOM 4986 C C . ASP A 1 641 ? -0.423 -11.743 42.048 1.00 87.75 641 ASP A C 1
ATOM 4988 O O . ASP A 1 641 ? -0.071 -12.632 42.822 1.00 87.75 641 ASP A O 1
ATOM 4992 N N . ILE A 1 642 ? -0.520 -10.466 42.438 1.00 89.00 642 ILE A N 1
ATOM 4993 C CA . ILE A 1 642 ? -0.115 -9.998 43.772 1.00 89.00 642 ILE A CA 1
ATOM 4994 C C . ILE A 1 642 ? -0.997 -10.616 44.865 1.00 89.00 642 ILE A C 1
ATOM 4996 O O . ILE A 1 642 ? -0.494 -11.060 45.896 1.00 89.00 642 ILE A O 1
ATOM 5000 N N . VAL A 1 643 ? -2.317 -10.686 44.652 1.00 88.31 643 VAL A N 1
ATOM 5001 C CA . VAL A 1 643 ? -3.228 -11.333 45.611 1.00 88.31 643 VAL A CA 1
ATOM 5002 C C . VAL A 1 643 ? -2.896 -12.825 45.755 1.00 88.31 643 VAL A C 1
ATOM 5004 O O . VAL A 1 643 ? -2.920 -13.349 46.866 1.00 88.31 643 VAL A O 1
ATOM 5007 N N . GLN A 1 644 ? -2.549 -13.517 44.664 1.00 89.19 644 GLN A N 1
ATOM 5008 C CA . GLN A 1 644 ? -2.127 -14.921 44.714 1.00 89.19 644 GLN A CA 1
ATOM 5009 C C . GLN A 1 644 ? -0.803 -15.123 45.458 1.00 89.19 644 GLN A C 1
ATOM 5011 O O . GLN A 1 644 ? -0.679 -16.107 46.187 1.00 89.19 644 GLN A O 1
ATOM 5016 N N . GLU A 1 645 ? 0.173 -14.230 45.288 1.00 86.12 645 GLU A N 1
ATOM 5017 C CA . GLU A 1 645 ? 1.430 -14.264 46.047 1.00 86.12 645 GLU A CA 1
ATOM 5018 C C . GLU A 1 645 ? 1.187 -14.050 47.546 1.00 86.12 645 GLU A C 1
ATOM 5020 O O . GLU A 1 645 ? 1.689 -14.812 48.374 1.00 86.12 645 GLU A O 1
ATOM 5025 N N . MET A 1 646 ? 0.344 -13.079 47.903 1.00 83.06 646 MET A N 1
ATOM 5026 C CA . MET A 1 646 ? 0.051 -12.741 49.300 1.00 83.06 646 MET A CA 1
ATOM 5027 C C . MET A 1 646 ? -0.759 -13.811 50.041 1.00 83.06 646 MET A C 1
ATOM 5029 O O . MET A 1 646 ? -0.637 -13.910 51.252 1.00 83.06 646 MET A O 1
ATOM 5033 N N . ILE A 1 647 ? -1.570 -14.621 49.351 1.00 82.25 647 ILE A N 1
ATOM 5034 C CA . ILE A 1 647 ? -2.323 -15.729 49.977 1.00 82.25 647 ILE A CA 1
ATOM 5035 C C . ILE A 1 647 ? -1.440 -16.969 50.206 1.00 82.25 647 ILE A C 1
ATOM 5037 O O . ILE A 1 647 ? -1.781 -17.829 51.015 1.00 82.25 647 ILE A O 1
ATOM 5041 N N . LYS A 1 648 ? -0.323 -17.095 49.478 1.00 74.88 648 LYS A N 1
ATOM 5042 C CA . LYS A 1 648 ? 0.638 -18.200 49.646 1.00 74.88 648 LYS A CA 1
ATOM 5043 C C . LYS A 1 648 ? 1.650 -17.958 50.769 1.00 74.88 648 LYS A C 1
ATOM 5045 O O . LYS A 1 648 ? 2.355 -18.901 51.127 1.00 74.88 648 LYS A O 1
ATOM 5050 N N . THR A 1 649 ? 1.745 -16.721 51.251 1.00 54.47 649 THR A N 1
ATOM 5051 C CA . THR A 1 649 ? 2.628 -16.299 52.347 1.00 54.47 649 THR A CA 1
ATOM 5052 C C . THR A 1 649 ? 1.855 -16.367 53.653 1.00 54.47 649 THR A C 1
ATOM 5054 O O . THR A 1 649 ? 2.445 -16.826 54.655 1.00 54.47 649 THR A O 1
#

InterPro domains:
  IPR001996 Phosphotransferase system, IIB component, type 1 [PS51098] (570-649)
  IPR003352 Phosphotransferase system, EIIC [PF02378] (36-463)
  IPR013013 Phosphotransferase system, EIIC component, type 1 [PS51103] (26-550)
  IPR018113 Phosphotransferase system EIIB, cysteine phosphorylation site [PF00367] (577-604)
  IPR018113 Phosphotransferase system EIIB, cysteine phosphorylation site [PS01035] (585-602)
  IPR018113 Phosphotransferase system EIIB, cysteine phosphorylation site [cd00212] (573-649)
  IPR036878 Glucose permease domain IIB [G3DSA:3.30.1360.60] (570-649)
  IPR036878 Glucose permease domain IIB [SSF55604] (583-647)
  IPR050429 Phosphotransferase System Glucose-Specific EIICBA [PTHR30009] (27-648)

Radius of gyration: 31.6 Å; chains: 1; bounding box: 77×97×93 Å

pLDDT: mean 84.25, std 14.29, range [26.83, 98.44]

Organism: NCBI:txid362837

Sequence (649 aa):
MNTVSKETKIKKEKNFDKTKKNNFFSNLLIKLQGLGKSLMYPIALLPFAALLNRFGSLAMELNSDTQYNAGWWIGFIIQKPGATIFDQLPLLFAIGTAFGLSKDQRGEAALVGAAFYLILVAFLAEGGLPKLFYDKVVTFDFYKETDGNKELAGALSGLFYVPKYGMINQKLEIIGGTYILNIGVLGGIVAGCLSAWSYNKFKSIKLPQALSFFGGRRFVPMVIMVASLPVAFLFAILWPWFQYGLVSFGKLVSSGDSWAVPGAFLYALLNRIVQPTGLHHIVNTFLWFQMPIEGQIVDFSGSIVLFNNMNESPLIGENGMLDPKAIETILQPISNYYLGGVIISNENFKEFFNIKMSGLPDGVLMNNVDGITSFTIFGDINAFQKSMVSGNFQTGFFPMFWGGLPGAALAMIMCSKKEKRKEVTTFLAGVAFVAALTGIDEPLVFSFIFVGPILWMVNAVYTSIFAAIAIAMHMHIGFGFSGGFIDYIISFPNAWGMSKYEGMVNGKGYGVISNPLWMFVLAGLAFPAYYFTFSILIKKLDIKTPGREEEGEAVPTLQKNKKNNANQKYEMMAKGIIDIVKVENIVKVENCSTRLRLTVKDNKVGIDDKELKALGIYGIKRLGNQGLQLIIGTDVEHVADIVQEMIKT